Protein AF-A0A2M6X4F8-F1 (afdb_monomer)

Secondary structure (DSSP, 8-state):
--------------SSSTTHHHHHHHHHTTS--------------------TTS--------TT----HHHHHHHHHHHHHHHHHHHTTS-HHHHHHHHHHTTHHHHHHHHHHHHHHGGGT-HHHHHHHHHHHHHHHHHHHHHHHHHHHHHHGGGSS-TTTHHHHHHHHHHHHHHHHHHHHHHHHHTTSS-SSTTSPPHHHHHHHHHHHHHHHHTT-TTS-SSS-SHHHHHHHHHHHHHHHHHHHHHTTTT--SSTTTTHHHHHHHHHHHHHHHHTTBTTEEEETT----HHHHHHHHHHHHH-SS-GGG-TTS--PPP-SSS-EEEEHHHHHHHHHHHHHHHHHHHHHHHHHHHHHHHHHHHHHHT-----TTTT-HHHHS----HHHHHHHHHHHHHHHTHHHHHHHHH-

Sequence (412 aa):
MFEKSKNQFYCYKSAFFSTLSLALLLAFLTAPFVLADGDEARPSASQKVVNTSDHLQTVTVGPNDDFAPVELFTQHTGVLNEFFSELAAQDTSGVIDTILANDVRRTFFNLQYLSDLCTSLDKRLFRELKQEFKEVEDAIGRVALNNDLILNVDQFPLAEYRPAMKLYLVSQRDQKARELLEVLLRYDYVSENRSARSRVMRVQEKFSQMDTKLTRVSSWRGRESSARAFFKSKILEEIKDLDGDIKDRVFDSDAIEEGLHKLRRSLRGLLIRMVALNGMVQRNDNAQLSPKISRWFGKLQASSSASLFDSKYIRLDETKVKEPIVLPGPHMAILAEIVRLIGDQKDVAEVEIELFEAYSEVRRNQRVPGPTANDLDLGRQHQITDHRAIANEYMDQLNSTKVIEALGEAIR

pLDDT: mean 77.91, std 22.15, range [23.88, 97.81]

Radius of gyration: 24.73 Å; Cα contacts (8 Å, |Δi|>4): 386; chains: 1; bounding box: 69×55×65 Å

Solvent-accessible surface area (backbone atoms only — not comparable to full-atom values): 23789 Å² total; per-residue (Å²): 141,82,89,82,87,92,85,87,89,87,84,91,89,87,86,85,67,77,66,67,60,53,57,52,57,55,62,65,73,70,63,82,79,79,81,79,86,76,85,86,78,86,76,87,72,84,71,78,75,77,65,74,83,82,65,71,75,79,79,81,74,62,100,83,61,70,73,49,71,58,55,44,50,47,53,53,41,46,55,51,39,55,55,40,60,61,44,70,78,53,56,78,70,55,41,56,55,51,52,72,76,39,78,53,54,56,47,27,51,31,52,23,50,54,21,59,73,44,25,87,78,41,54,65,62,21,48,52,50,23,49,51,28,44,55,50,30,53,30,51,50,53,28,52,50,30,54,53,43,54,72,48,40,83,72,47,88,58,67,90,51,33,68,58,32,45,54,51,39,50,53,52,28,54,51,35,47,50,54,32,51,52,50,33,46,76,60,32,58,44,63,97,53,87,85,60,78,45,33,46,57,55,53,48,51,53,40,58,58,43,48,69,49,49,79,68,41,65,74,76,54,49,100,39,89,42,51,66,51,49,55,50,52,54,51,46,49,52,38,51,51,52,48,48,40,50,73,70,45,68,33,72,28,85,52,49,68,60,1,35,46,39,50,36,50,53,55,44,46,57,36,43,60,56,43,47,39,45,40,48,30,38,76,35,74,82,50,87,62,56,80,64,42,44,55,50,49,52,51,55,48,70,73,40,98,55,65,54,74,73,37,84,60,67,60,68,57,85,48,80,51,94,77,52,50,55,39,46,30,58,52,52,27,51,52,47,48,51,34,47,55,52,39,58,59,48,53,53,52,50,47,55,52,52,52,48,51,41,47,53,52,47,40,64,74,68,69,56,91,67,78,49,73,76,65,64,45,50,84,67,66,45,78,73,66,52,40,26,58,52,30,46,50,51,38,50,50,42,62,74,51,35,49,52,59,51,46,43,59,62,56,107

Mean predicted aligned error: 11.07 Å

Foldseek 3Di:
DDDDDDDDDDDDDDDDPPPPVVVVVVVVVPDDPDDDDDDDDDDPDPDPLPPLVVPQDDPDDDQPDQDDLLNLLCRLLVSLLVLLLVLQVDDLVVNLVSLLSDPNLLSLLLLLLSLVLCCVVPVVVSVVSNVLSVQLSVLNVQLNLLVVLLVCLCVDPDNVCSVVLNVLSVVSSVVSSVSNVVSCDVLQCHHPDSPDDGSSVVVSVVSVVVVVVVVVDCVVVDVQNGPQSSLLVVLLVLLVVLLVCLVVVQQLDQDLCRHLVVNLCSLLSSLSSQQSCALQEDEDQPDDADPLLVVVLVVLCVPDPDGLQPQPSNDHDDHPHPDHQYFHRSLSSVSSSSSVVSVVVVSVVVSVVVSVVSSVVSCVVVVDPDQDVVRVCVVVPPPSVSSSVVSNVVSCSCNVSVSSVVRSVSSD

Structure (mmCIF, N/CA/C/O backbone):
data_AF-A0A2M6X4F8-F1
#
_entry.id   AF-A0A2M6X4F8-F1
#
loop_
_atom_site.group_PDB
_atom_site.id
_atom_site.type_symbol
_atom_site.label_atom_id
_atom_site.label_alt_id
_atom_site.label_comp_id
_atom_site.label_asym_id
_atom_site.label_entity_id
_atom_site.label_seq_id
_atom_site.pdbx_PDB_ins_code
_atom_site.Cartn_x
_atom_site.Cartn_y
_atom_site.Cartn_z
_atom_site.occupancy
_atom_site.B_iso_or_equiv
_atom_site.auth_seq_id
_atom_site.auth_comp_id
_atom_site.auth_asym_id
_atom_site.auth_atom_id
_atom_site.pdbx_PDB_model_num
ATOM 1 N N . MET A 1 1 ? -35.966 -16.843 -33.218 1.00 37.69 1 MET A N 1
ATOM 2 C CA . MET A 1 1 ? -35.570 -15.965 -34.342 1.00 37.69 1 MET A CA 1
ATOM 3 C C . MET A 1 1 ? -35.992 -14.552 -33.977 1.00 37.69 1 MET A C 1
ATOM 5 O O . MET A 1 1 ? -37.104 -14.421 -33.488 1.00 37.69 1 MET A O 1
ATOM 9 N N . PHE A 1 2 ? -35.119 -13.568 -34.208 1.00 27.89 2 PHE A N 1
ATOM 10 C CA . PHE A 1 2 ? -35.209 -12.132 -33.876 1.00 27.89 2 PHE A CA 1
ATOM 11 C C . PHE A 1 2 ? -34.446 -11.655 -32.633 1.00 27.89 2 PHE A C 1
ATOM 13 O O . PHE A 1 2 ? -34.996 -11.383 -31.571 1.00 27.89 2 PHE A O 1
ATOM 20 N N . GLU A 1 3 ? -33.142 -11.475 -32.861 1.00 31.44 3 GLU A N 1
ATOM 21 C CA . GLU A 1 3 ? -32.392 -10.295 -32.431 1.00 31.44 3 GLU A CA 1
ATOM 22 C C . GLU A 1 3 ? -33.058 -9.001 -32.937 1.00 31.44 3 GLU A C 1
ATOM 24 O O . GLU A 1 3 ? -33.463 -8.939 -34.101 1.00 31.44 3 GLU A O 1
ATOM 29 N N . LYS A 1 4 ? -33.077 -7.945 -32.108 1.00 31.19 4 LYS A N 1
ATOM 30 C CA . LYS A 1 4 ? -32.474 -6.635 -32.438 1.00 31.19 4 LYS A CA 1
ATOM 31 C C . LYS A 1 4 ? -32.622 -5.590 -31.319 1.00 31.19 4 LYS A C 1
ATOM 33 O O . LYS A 1 4 ? -33.704 -5.330 -30.808 1.00 31.19 4 LYS A O 1
ATOM 38 N N . SER A 1 5 ? -31.477 -4.954 -31.063 1.00 29.38 5 SER A N 1
ATOM 39 C CA . SER A 1 5 ? -31.236 -3.551 -30.691 1.00 29.38 5 SER A CA 1
ATOM 40 C C . SER A 1 5 ? -31.822 -2.965 -29.398 1.00 29.38 5 SER A C 1
ATOM 42 O O . SER A 1 5 ? -32.964 -2.512 -29.359 1.00 29.38 5 SER A O 1
ATOM 44 N N . LYS A 1 6 ? -30.932 -2.741 -28.423 1.00 26.80 6 LYS A N 1
ATOM 45 C CA . LYS A 1 6 ? -30.932 -1.537 -27.579 1.00 26.80 6 LYS A CA 1
ATOM 46 C C . LYS A 1 6 ? -29.510 -0.975 -27.501 1.00 26.80 6 LYS A C 1
ATOM 48 O O . LYS A 1 6 ? -28.727 -1.364 -26.649 1.00 26.80 6 LYS A O 1
ATOM 53 N N . ASN A 1 7 ? -29.207 -0.068 -28.425 1.00 27.59 7 ASN A N 1
ATOM 54 C CA . ASN A 1 7 ? -28.093 0.872 -28.359 1.00 27.59 7 ASN A CA 1
ATOM 55 C C . ASN A 1 7 ? -28.707 2.257 -28.535 1.00 27.59 7 ASN A C 1
ATOM 57 O O . ASN A 1 7 ? -29.208 2.537 -29.618 1.00 27.59 7 ASN A O 1
ATOM 61 N N . GLN A 1 8 ? -28.711 3.070 -27.480 1.00 26.84 8 GLN A N 1
ATOM 62 C CA . GLN A 1 8 ? -28.771 4.536 -27.516 1.00 26.84 8 GLN A CA 1
ATOM 63 C C . GLN A 1 8 ? -28.919 5.034 -26.080 1.00 26.84 8 GLN A C 1
ATOM 65 O O . GLN A 1 8 ? -29.984 4.878 -25.503 1.00 26.84 8 GLN A O 1
ATOM 70 N N . PHE A 1 9 ? -27.844 5.576 -25.510 1.00 27.61 9 PHE A N 1
ATOM 71 C CA . PHE A 1 9 ? -27.838 6.748 -24.624 1.00 27.61 9 PHE A CA 1
ATOM 72 C C . PHE A 1 9 ? -26.399 6.957 -24.153 1.00 27.61 9 PHE A C 1
ATOM 74 O O . PHE A 1 9 ? -26.013 6.363 -23.165 1.00 27.61 9 PHE A O 1
ATOM 81 N N . TYR A 1 10 ? -25.614 7.753 -24.884 1.00 27.36 10 TYR A N 1
ATOM 82 C CA . TYR A 1 10 ? -24.529 8.602 -24.366 1.00 27.36 10 TYR A CA 1
ATOM 83 C C . TYR A 1 10 ? -24.079 9.521 -25.509 1.00 27.36 10 TYR A C 1
ATOM 85 O O . TYR A 1 10 ? -23.290 9.135 -26.362 1.00 27.36 10 TYR A O 1
ATOM 93 N N . CYS A 1 11 ? -24.611 10.742 -25.547 1.00 27.73 11 CYS A N 1
ATOM 94 C CA . CYS A 1 11 ? -24.046 11.847 -26.317 1.00 27.73 11 CYS A CA 1
ATOM 95 C C . CYS A 1 11 ? -24.296 13.146 -25.548 1.00 27.73 11 CYS A C 1
ATOM 97 O O . CYS A 1 11 ? -25.339 13.297 -24.918 1.00 27.73 11 CYS A O 1
ATOM 99 N N . TYR A 1 12 ? -23.339 14.066 -25.678 1.00 28.80 12 TYR A N 1
ATOM 100 C CA . TYR A 1 12 ? -23.241 15.414 -25.103 1.00 28.80 12 TYR A CA 1
ATOM 101 C C . TYR A 1 12 ? -22.528 15.538 -23.754 1.00 28.80 12 TYR A C 1
ATOM 103 O O . TYR A 1 12 ? -23.155 15.707 -22.713 1.00 28.80 12 TYR A O 1
ATOM 111 N N . LYS A 1 13 ? -21.185 15.564 -23.820 1.00 30.80 13 LYS A N 1
ATOM 112 C CA . LYS A 1 13 ? -20.318 16.580 -23.178 1.00 30.80 13 LYS A CA 1
ATOM 113 C C . LYS A 1 13 ? -18.843 16.378 -23.588 1.00 30.80 13 LYS A C 1
ATOM 115 O O . LYS A 1 13 ? -18.036 15.912 -22.799 1.00 30.80 13 LYS A O 1
ATOM 120 N N . SER A 1 14 ? -18.466 16.729 -24.822 1.00 34.84 14 SER A N 1
ATOM 121 C CA . SER A 1 14 ? -17.038 16.850 -25.194 1.00 34.84 14 SER A CA 1
ATOM 122 C C . SER A 1 14 ? -16.814 17.770 -26.403 1.00 34.84 14 SER A C 1
ATOM 124 O O . SER A 1 14 ? -16.436 17.325 -27.483 1.00 34.84 14 SER A O 1
ATOM 126 N N . ALA A 1 15 ? -17.062 19.071 -26.250 1.00 33.97 15 ALA A N 1
ATOM 127 C CA . ALA A 1 15 ? -16.756 20.028 -27.320 1.00 33.97 15 ALA A CA 1
ATOM 128 C C . ALA A 1 15 ? -16.136 21.350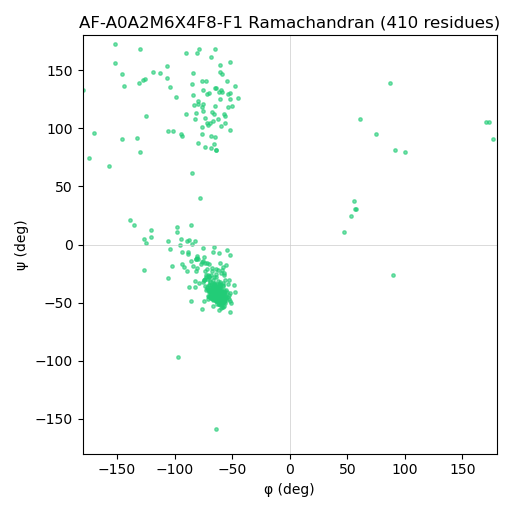 -26.834 1.00 33.97 15 ALA A C 1
ATOM 130 O O . ALA A 1 15 ? -16.195 22.335 -27.555 1.00 33.97 15 ALA A O 1
ATOM 131 N N . PHE A 1 16 ? -15.533 21.394 -25.636 1.00 34.78 16 PHE A N 1
ATOM 132 C CA . PHE A 1 16 ? -14.927 22.637 -25.122 1.00 34.78 16 PHE A CA 1
ATOM 133 C C . PHE A 1 16 ? -13.460 22.542 -24.665 1.00 34.78 16 PHE A C 1
ATOM 135 O O . PHE A 1 16 ? -12.920 23.535 -24.200 1.00 34.78 16 PHE A O 1
ATOM 142 N N . PHE A 1 17 ? -12.786 21.398 -24.840 1.00 41.16 17 PHE A N 1
ATOM 143 C CA . PHE A 1 17 ? -11.395 21.210 -24.380 1.00 41.16 17 PHE A CA 1
ATOM 144 C C . PHE A 1 17 ? -10.372 20.868 -25.481 1.00 41.16 17 PHE A C 1
ATOM 146 O O . PHE A 1 17 ? -9.214 20.608 -25.178 1.00 41.16 17 PHE A O 1
ATOM 153 N N . SER A 1 18 ? -10.739 20.882 -26.768 1.00 42.78 18 SER A N 1
ATOM 154 C CA . SER A 1 18 ? -9.878 20.303 -27.816 1.00 42.78 18 SER A CA 1
ATOM 155 C C . SER A 1 18 ? -8.838 21.240 -28.442 1.00 42.78 18 SER A C 1
ATOM 157 O O . SER A 1 18 ? -8.004 20.762 -29.203 1.00 42.78 18 SER A O 1
ATOM 159 N N . THR A 1 19 ? -8.839 22.545 -28.157 1.00 38.97 19 THR A N 1
ATOM 160 C CA . THR A 1 19 ? -7.905 23.488 -28.811 1.00 38.97 19 THR A CA 1
ATOM 161 C C . THR A 1 19 ? -6.763 23.962 -27.914 1.00 38.97 19 THR A C 1
ATOM 163 O O . THR A 1 19 ? -5.670 24.193 -28.422 1.00 38.97 19 THR A O 1
ATOM 166 N N . LEU A 1 20 ? -6.951 24.030 -26.590 1.00 38.75 20 LEU A N 1
ATOM 167 C CA . LEU A 1 20 ? -5.895 24.479 -25.670 1.00 38.75 20 LEU A CA 1
ATOM 168 C C . LEU A 1 20 ? -4.906 23.353 -25.308 1.00 38.75 20 LEU A C 1
ATOM 170 O O . LEU A 1 20 ? -3.702 23.588 -25.259 1.00 38.75 20 LEU A O 1
ATOM 174 N N . SER A 1 21 ? -5.383 22.109 -25.166 1.00 48.16 21 SER A N 1
ATOM 175 C CA . SER A 1 21 ? -4.518 20.948 -24.892 1.00 48.16 21 SER A CA 1
ATOM 176 C C . SER A 1 21 ? -3.631 20.553 -26.079 1.00 48.16 21 SER A C 1
ATOM 178 O O . SER A 1 21 ? -2.543 20.022 -25.873 1.00 48.16 21 SER A O 1
ATOM 180 N N . LEU A 1 22 ? -4.046 20.842 -27.319 1.00 38.38 22 LEU A N 1
ATOM 181 C CA . LEU A 1 22 ? -3.265 20.511 -28.518 1.00 38.38 22 LEU A CA 1
ATOM 182 C C . LEU A 1 22 ? -2.114 21.505 -28.761 1.00 38.38 22 LEU A C 1
ATOM 184 O O . LEU A 1 22 ? -1.047 21.112 -29.227 1.00 38.38 22 LEU A O 1
ATOM 188 N N . ALA A 1 23 ? -2.305 22.780 -28.397 1.00 39.34 23 ALA A N 1
ATOM 189 C CA . ALA A 1 23 ? -1.271 23.810 -28.505 1.00 39.34 23 ALA A CA 1
ATOM 190 C C . ALA A 1 23 ? -0.132 23.606 -27.488 1.00 39.34 23 ALA A C 1
ATOM 192 O O . ALA A 1 23 ? 1.030 23.832 -27.823 1.00 39.34 23 ALA A O 1
ATOM 193 N N . LEU A 1 24 ? -0.439 23.107 -26.282 1.00 45.25 24 LEU A N 1
ATOM 194 C CA . LEU A 1 24 ? 0.587 22.728 -25.303 1.00 45.25 24 LEU A CA 1
ATOM 195 C C . LEU A 1 24 ? 1.358 21.472 -25.731 1.00 45.25 24 LEU A C 1
ATOM 197 O O . LEU A 1 24 ? 2.579 21.450 -25.611 1.00 45.25 24 LEU A O 1
ATOM 201 N N . LEU A 1 25 ? 0.685 20.458 -26.288 1.00 37.94 25 LEU A N 1
ATOM 202 C CA . LEU A 1 25 ? 1.351 19.230 -26.744 1.00 37.94 25 LEU A CA 1
ATOM 203 C C . LEU A 1 25 ? 2.405 19.506 -27.837 1.00 37.94 25 LEU A C 1
ATOM 205 O O . LEU A 1 25 ? 3.443 18.852 -27.879 1.00 37.94 25 LEU A O 1
ATOM 209 N N . LEU A 1 26 ? 2.156 20.503 -28.693 1.00 36.38 26 LEU A N 1
ATOM 210 C CA . LEU A 1 26 ? 3.077 20.938 -29.748 1.00 36.38 26 LEU A CA 1
ATOM 211 C C . LEU A 1 26 ? 4.264 21.761 -29.223 1.00 36.38 26 LEU A C 1
ATOM 213 O O . LEU A 1 26 ? 5.355 21.635 -29.771 1.00 36.38 26 LEU A O 1
ATOM 217 N N . ALA A 1 27 ? 4.095 22.538 -28.148 1.00 40.84 27 ALA A N 1
ATOM 218 C CA . ALA A 1 27 ? 5.193 23.297 -27.537 1.00 40.84 27 ALA A CA 1
ATOM 219 C C . ALA A 1 27 ? 6.224 22.393 -26.827 1.00 40.84 27 ALA A C 1
ATOM 221 O O . ALA A 1 27 ? 7.406 22.728 -26.771 1.00 40.84 27 ALA A O 1
ATOM 222 N N . PHE A 1 28 ? 5.797 21.225 -26.331 1.00 42.31 28 PHE A N 1
ATOM 223 C CA . PHE A 1 28 ? 6.676 20.249 -25.675 1.00 42.31 28 PHE A CA 1
ATOM 224 C C . PHE A 1 28 ? 7.449 19.345 -26.649 1.00 42.31 28 PHE A C 1
ATOM 226 O O . PHE A 1 28 ? 8.507 18.836 -26.289 1.00 42.31 28 PHE A O 1
ATOM 233 N N . LEU A 1 29 ? 6.972 19.168 -27.887 1.00 36.69 29 LEU A N 1
ATOM 234 C CA . LEU A 1 29 ? 7.638 18.333 -28.900 1.00 36.69 29 LEU A CA 1
ATOM 235 C C . LEU A 1 29 ? 8.801 19.037 -29.621 1.00 36.69 29 LEU A C 1
ATOM 237 O O . LEU A 1 29 ? 9.571 18.377 -30.312 1.00 36.69 29 LEU A O 1
ATOM 241 N N . THR A 1 30 ? 8.942 20.359 -29.479 1.00 33.56 30 THR A N 1
ATOM 242 C CA . THR A 1 30 ? 9.953 21.151 -30.204 1.00 33.56 30 THR A CA 1
ATOM 243 C C . THR A 1 30 ? 11.141 21.599 -29.355 1.00 33.56 30 THR A C 1
ATOM 245 O O . THR A 1 30 ? 12.003 22.308 -29.868 1.00 33.56 30 THR A O 1
ATOM 248 N N . ALA A 1 31 ? 11.220 21.218 -28.076 1.00 32.41 31 ALA A N 1
ATOM 249 C CA . ALA A 1 31 ? 12.397 21.501 -27.258 1.00 32.41 31 ALA A CA 1
ATOM 250 C C . ALA A 1 31 ? 13.493 20.454 -27.550 1.00 32.41 31 ALA A C 1
ATOM 252 O O . ALA A 1 31 ? 13.292 19.277 -27.242 1.00 32.41 31 ALA A O 1
ATOM 253 N N . PRO A 1 32 ? 14.643 20.824 -28.147 1.00 27.02 32 PRO A N 1
ATOM 254 C CA . PRO A 1 32 ? 15.736 19.883 -28.334 1.00 27.02 32 PRO A CA 1
ATOM 255 C C . PRO A 1 32 ? 16.314 19.509 -26.966 1.00 27.02 32 PRO A C 1
ATOM 257 O O . PRO A 1 32 ? 16.891 20.344 -26.270 1.00 27.02 32 PRO A O 1
ATOM 260 N N . PHE A 1 33 ? 16.158 18.243 -26.582 1.00 34.03 33 PHE A N 1
ATOM 261 C CA . PHE A 1 33 ? 16.882 17.662 -25.458 1.00 34.03 33 PHE A CA 1
ATOM 262 C C . PHE A 1 33 ? 18.345 17.511 -25.890 1.00 34.03 33 PHE A C 1
ATOM 264 O O . PHE A 1 33 ? 18.684 16.651 -26.702 1.00 34.03 33 PHE A O 1
ATOM 271 N N . VAL A 1 34 ? 19.204 18.410 -25.411 1.00 27.92 34 VAL A N 1
ATOM 272 C CA . VAL A 1 34 ? 20.650 18.321 -25.619 1.00 27.92 34 VAL A CA 1
ATOM 273 C C . VAL A 1 34 ? 21.161 17.170 -24.757 1.00 27.92 34 VAL A C 1
ATOM 275 O O . VAL A 1 34 ? 21.245 17.289 -23.537 1.00 27.92 34 VAL A O 1
ATOM 278 N N . LEU A 1 35 ? 21.476 16.043 -25.395 1.00 27.91 35 LEU A N 1
ATOM 279 C CA . LEU A 1 35 ? 22.309 15.004 -24.798 1.00 27.91 35 LEU A CA 1
ATOM 280 C C . LEU A 1 35 ? 23.729 15.566 -24.700 1.00 27.91 35 LEU A C 1
ATOM 282 O O . LEU A 1 35 ? 24.411 15.727 -25.711 1.00 27.91 35 LEU A O 1
ATOM 286 N N . ALA A 1 36 ? 24.139 15.934 -23.489 1.00 26.11 36 ALA A N 1
ATOM 287 C CA . ALA A 1 36 ? 25.529 16.232 -23.195 1.00 26.11 36 ALA A CA 1
ATOM 288 C C . ALA A 1 36 ? 26.263 14.907 -22.947 1.00 26.11 36 ALA A C 1
ATOM 290 O O . ALA A 1 36 ? 26.045 14.260 -21.924 1.00 26.11 36 ALA A O 1
ATOM 291 N N . ASP A 1 37 ? 27.111 14.513 -23.897 1.00 26.30 37 ASP A N 1
ATOM 292 C CA . ASP A 1 37 ? 28.195 13.563 -23.654 1.00 26.30 37 ASP A CA 1
ATOM 293 C C . ASP A 1 37 ? 29.255 14.243 -22.777 1.00 26.30 37 ASP A C 1
ATOM 295 O O . ASP A 1 37 ? 29.694 15.358 -23.073 1.00 26.30 37 ASP A O 1
ATOM 299 N N . GLY A 1 38 ? 29.681 13.577 -21.705 1.00 25.22 38 GLY A N 1
ATOM 300 C CA . GLY A 1 38 ? 30.764 14.065 -20.858 1.00 25.22 38 GLY A CA 1
ATOM 301 C C . GLY A 1 38 ? 30.921 13.269 -19.571 1.00 25.22 38 GLY A C 1
ATOM 302 O O . GLY A 1 38 ? 30.130 13.412 -18.645 1.00 25.22 38 GLY A O 1
ATOM 303 N N . ASP A 1 39 ? 31.961 12.443 -19.550 1.00 25.59 39 ASP A N 1
ATOM 304 C CA . ASP A 1 39 ? 32.526 11.769 -18.386 1.00 25.59 39 ASP A CA 1
ATOM 305 C C . ASP A 1 39 ? 32.855 12.727 -17.218 1.00 25.59 39 ASP A C 1
ATOM 307 O O . ASP A 1 39 ? 33.156 13.903 -17.411 1.00 25.59 39 ASP A O 1
ATOM 311 N N . GLU A 1 40 ? 32.910 12.124 -16.026 1.00 26.38 40 GLU A N 1
ATOM 312 C CA . GLU A 1 40 ? 33.471 12.606 -14.752 1.00 26.38 40 GLU A CA 1
ATOM 313 C C . GLU A 1 40 ? 32.623 13.454 -13.774 1.00 26.38 40 GLU A C 1
ATOM 315 O O . GLU A 1 40 ? 31.919 14.403 -14.096 1.00 26.38 40 GLU A O 1
ATOM 320 N N . ALA A 1 41 ? 32.830 13.086 -12.500 1.00 23.88 41 ALA A N 1
ATOM 321 C CA . ALA A 1 41 ? 32.417 13.703 -11.237 1.00 23.88 41 ALA A CA 1
ATOM 322 C C . ALA A 1 41 ? 30.940 13.565 -10.812 1.00 23.88 41 ALA A C 1
ATOM 324 O O . ALA A 1 41 ? 30.088 14.407 -11.080 1.00 23.88 41 ALA A O 1
ATOM 325 N N . ARG A 1 42 ? 30.681 12.548 -9.969 1.00 27.02 42 ARG A N 1
ATOM 326 C CA . ARG A 1 42 ? 29.560 12.543 -9.010 1.00 27.02 42 ARG A CA 1
ATOM 327 C C . ARG A 1 42 ? 29.574 13.849 -8.197 1.00 27.02 42 ARG A C 1
ATOM 329 O O . ARG A 1 42 ? 30.511 14.034 -7.416 1.00 27.02 42 ARG A O 1
ATOM 336 N N . PRO A 1 43 ? 28.533 14.694 -8.250 1.00 25.58 43 PRO A N 1
ATOM 337 C CA . PRO A 1 43 ? 28.310 15.672 -7.206 1.00 25.58 43 PRO A CA 1
ATOM 338 C C . PRO A 1 43 ? 27.642 14.954 -6.032 1.00 25.58 43 PRO A C 1
ATOM 340 O O . PRO A 1 43 ? 26.554 14.391 -6.162 1.00 25.58 43 PRO A O 1
ATOM 343 N N . SER A 1 44 ? 28.281 14.982 -4.863 1.00 30.69 44 SER A N 1
ATOM 344 C CA . SER A 1 44 ? 27.613 14.702 -3.594 1.00 30.69 44 SER A CA 1
ATOM 345 C C . SER A 1 44 ? 26.628 15.838 -3.310 1.00 30.69 44 SER A C 1
ATOM 347 O O . SER A 1 44 ? 26.948 16.799 -2.610 1.00 30.69 44 SER A O 1
ATOM 349 N N . ALA A 1 45 ? 25.436 15.767 -3.894 1.00 31.06 45 ALA A N 1
ATOM 350 C CA . ALA A 1 45 ? 24.337 16.616 -3.481 1.00 31.06 45 ALA A CA 1
ATOM 351 C C . ALA A 1 45 ? 23.837 16.093 -2.130 1.00 31.06 45 ALA A C 1
ATOM 353 O O . ALA A 1 45 ? 23.242 15.021 -2.041 1.00 31.06 45 ALA A O 1
ATOM 354 N N . SER A 1 46 ? 24.103 16.846 -1.065 1.00 31.17 46 SER A N 1
ATOM 355 C CA . SER A 1 46 ? 23.432 16.693 0.221 1.00 31.17 46 SER A CA 1
ATOM 356 C C . SER A 1 46 ? 21.946 17.018 0.032 1.00 31.17 46 SER A C 1
ATOM 358 O O . SER A 1 46 ? 21.506 18.142 0.279 1.00 31.17 46 SER A O 1
ATOM 360 N N . GLN A 1 47 ? 21.172 16.056 -0.465 1.00 36.31 47 GLN A N 1
ATOM 361 C CA . GLN A 1 47 ? 19.722 16.096 -0.372 1.00 36.31 47 GLN A CA 1
ATOM 362 C C . GLN A 1 47 ? 19.367 15.986 1.107 1.00 36.31 47 GLN A C 1
ATOM 364 O O . GLN A 1 47 ? 19.612 14.973 1.762 1.00 36.31 47 GLN A O 1
ATOM 369 N N . LYS A 1 48 ? 18.826 17.077 1.645 1.00 36.00 48 LYS A N 1
ATOM 370 C CA . LYS A 1 48 ? 18.175 17.095 2.946 1.00 36.00 48 LYS A CA 1
ATOM 371 C C . LYS A 1 48 ? 16.940 16.202 2.815 1.00 36.00 48 LYS A C 1
ATOM 373 O O . LYS A 1 48 ? 15.904 16.659 2.346 1.00 36.00 48 LYS A O 1
ATOM 378 N N . VAL A 1 49 ? 17.081 14.918 3.142 1.00 39.34 49 VAL A N 1
ATOM 379 C CA . VAL A 1 49 ? 15.940 14.015 3.311 1.00 39.34 49 VAL A CA 1
ATOM 380 C C . VAL A 1 49 ? 15.071 14.655 4.385 1.00 39.34 49 VAL A C 1
ATOM 382 O O . VAL A 1 49 ? 15.510 14.810 5.526 1.00 39.34 49 VAL A O 1
ATOM 385 N N . VAL A 1 50 ? 13.884 15.120 4.002 1.00 41.97 50 VAL A N 1
ATOM 386 C CA . VAL A 1 50 ? 12.909 15.638 4.957 1.00 41.97 50 VAL A CA 1
ATOM 387 C C . VAL A 1 50 ? 12.484 14.441 5.793 1.00 41.97 50 VAL A C 1
ATOM 389 O O . VAL A 1 50 ? 11.815 13.533 5.306 1.00 41.97 50 VAL A O 1
ATOM 392 N N . ASN A 1 51 ? 12.947 14.388 7.041 1.00 41.28 51 ASN A N 1
ATOM 393 C CA . ASN A 1 51 ? 12.517 13.361 7.971 1.00 41.28 51 ASN A CA 1
ATOM 394 C C . ASN A 1 51 ? 11.088 13.707 8.406 1.00 41.28 51 ASN A C 1
ATOM 396 O O . ASN A 1 51 ? 10.871 14.355 9.426 1.00 41.28 51 ASN A O 1
ATOM 400 N N . THR A 1 52 ? 10.098 13.314 7.601 1.00 42.97 52 THR A N 1
ATOM 401 C CA . THR A 1 52 ? 8.675 13.608 7.840 1.00 42.97 52 THR A CA 1
ATOM 402 C C . THR A 1 52 ? 8.144 13.008 9.150 1.00 42.97 52 THR A C 1
ATOM 404 O O . THR A 1 52 ? 7.009 13.290 9.521 1.00 42.97 52 THR A O 1
ATOM 407 N N . SER A 1 53 ? 8.926 12.183 9.867 1.00 42.84 53 SER A N 1
ATOM 408 C CA . SER A 1 53 ? 8.573 11.716 11.217 1.00 42.84 53 SER A CA 1
ATOM 409 C C . SER A 1 53 ? 8.656 12.809 12.281 1.00 42.84 53 SER A C 1
ATOM 411 O O . SER A 1 53 ? 7.944 12.724 13.276 1.00 42.84 53 SER A O 1
ATOM 413 N N . ASP A 1 54 ? 9.485 13.838 12.086 1.00 40.53 54 ASP A N 1
ATOM 414 C CA . ASP A 1 54 ? 9.840 14.774 13.164 1.00 40.53 54 ASP A CA 1
ATOM 415 C C . ASP A 1 54 ? 8.970 16.047 13.171 1.00 40.53 54 ASP A C 1
ATOM 417 O O . ASP A 1 54 ? 9.131 16.913 14.033 1.00 40.53 54 ASP A O 1
ATOM 421 N N . HIS A 1 55 ? 8.027 16.169 12.228 1.00 39.94 55 HIS A N 1
ATOM 422 C CA . HIS A 1 55 ? 7.249 17.394 11.993 1.00 39.94 55 HIS A CA 1
ATOM 423 C C . HIS A 1 55 ? 5.731 17.250 12.140 1.00 39.94 55 HIS A C 1
ATOM 425 O O . HIS A 1 55 ? 4.986 18.184 11.850 1.00 39.94 55 HIS A O 1
ATOM 431 N N . LEU A 1 56 ? 5.242 16.139 12.700 1.00 43.03 56 LEU A N 1
ATOM 432 C CA . LEU A 1 56 ? 3.837 16.042 13.096 1.00 43.03 56 LEU A CA 1
ATOM 433 C C . LEU A 1 56 ? 3.503 17.130 14.129 1.00 43.03 56 LEU A C 1
ATOM 435 O O . LEU A 1 56 ? 3.826 17.011 15.313 1.00 43.03 56 LEU A O 1
ATOM 439 N N . GLN A 1 57 ? 2.840 18.199 13.670 1.00 39.91 57 GLN A N 1
ATOM 440 C CA . GLN A 1 57 ? 2.298 19.232 14.542 1.00 39.91 57 GLN A CA 1
ATOM 441 C C . GLN A 1 57 ? 1.452 18.568 15.623 1.00 39.91 57 GLN A C 1
ATOM 443 O O . GLN A 1 57 ? 0.541 17.778 15.364 1.00 39.91 57 GLN A O 1
ATOM 448 N N . THR A 1 58 ? 1.792 18.885 16.865 1.00 41.22 58 THR A N 1
ATOM 449 C CA . THR A 1 58 ? 1.151 18.344 18.046 1.00 41.22 58 THR A CA 1
ATOM 450 C C . THR A 1 58 ? -0.274 18.877 18.144 1.00 41.22 58 THR A C 1
ATOM 452 O O . THR A 1 58 ? -0.515 19.924 18.735 1.00 41.22 58 THR A O 1
ATOM 455 N N . VAL A 1 59 ? -1.242 18.134 17.604 1.00 46.28 59 VAL A N 1
ATOM 456 C CA . VAL A 1 59 ? -2.654 18.343 17.943 1.00 46.28 59 VAL A CA 1
ATOM 457 C C . VAL A 1 59 ? -2.789 18.065 19.442 1.00 46.28 59 VAL A C 1
ATOM 459 O O . VAL A 1 59 ? -2.610 16.936 19.905 1.00 46.28 59 VAL A O 1
ATOM 462 N N . THR A 1 60 ? -2.987 19.118 20.234 1.00 43.97 60 THR A N 1
ATOM 463 C CA . THR A 1 60 ? -3.294 19.010 21.663 1.00 43.97 60 THR A CA 1
ATOM 464 C C . THR A 1 60 ? -4.746 18.594 21.804 1.00 43.97 60 THR A C 1
ATOM 466 O O . THR A 1 60 ? -5.639 19.436 21.760 1.00 43.97 60 THR A O 1
ATOM 469 N N . VAL A 1 61 ? -4.968 17.292 21.954 1.00 48.38 61 VAL A N 1
ATOM 470 C CA . VAL A 1 61 ? -6.273 16.744 22.331 1.00 48.38 61 VAL A CA 1
ATOM 471 C C . VAL A 1 61 ? -6.491 17.009 23.818 1.00 48.38 61 VAL A C 1
ATOM 473 O O . VAL A 1 61 ? -5.579 16.824 24.631 1.00 48.38 61 VAL A O 1
ATOM 476 N N . GLY A 1 62 ? -7.677 17.502 24.175 1.00 46.97 62 GLY A N 1
ATOM 477 C CA . GLY A 1 62 ? -8.048 17.745 25.563 1.00 46.97 62 GLY A CA 1
ATOM 478 C C . GLY A 1 62 ? -8.017 16.448 26.388 1.00 46.97 62 GLY A C 1
ATOM 479 O O . GLY A 1 62 ? -8.315 15.375 25.868 1.00 46.97 62 GLY A O 1
ATOM 480 N N . PRO A 1 63 ? -7.703 16.504 27.696 1.00 43.47 63 PRO A N 1
ATOM 481 C CA . PRO A 1 63 ? -7.536 15.317 28.546 1.00 43.47 63 PRO A CA 1
ATOM 482 C C . PRO A 1 63 ? -8.814 14.477 28.770 1.00 43.47 63 PRO A C 1
ATOM 484 O O . PRO A 1 63 ? -8.745 13.452 29.450 1.00 43.47 63 PRO A O 1
ATOM 487 N N . ASN A 1 64 ? -9.964 14.897 28.228 1.00 47.84 64 ASN A N 1
ATOM 488 C CA . ASN A 1 64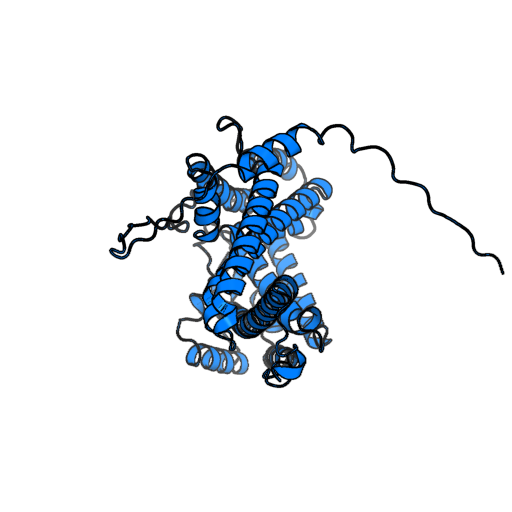 ? -11.275 14.272 28.425 1.00 47.84 64 ASN A CA 1
ATOM 489 C C . ASN A 1 64 ? -12.000 13.885 27.124 1.00 47.84 64 ASN A C 1
ATOM 491 O O . ASN A 1 64 ? -13.122 13.387 27.212 1.00 47.84 64 ASN A O 1
ATOM 495 N N . ASP A 1 65 ? -11.406 14.100 25.948 1.00 53.16 65 ASP A N 1
ATOM 496 C CA . ASP A 1 65 ? -12.131 13.945 24.686 1.00 53.16 65 ASP A CA 1
ATOM 497 C C . ASP A 1 65 ? -11.861 12.584 24.030 1.00 53.16 65 ASP A C 1
ATOM 499 O O . ASP A 1 65 ? -10.719 12.161 23.832 1.00 53.16 65 ASP A O 1
ATOM 503 N N . ASP A 1 66 ? -12.951 11.883 23.710 1.00 59.31 66 ASP A N 1
ATOM 504 C CA . ASP A 1 66 ? -12.945 10.760 22.777 1.00 59.31 66 ASP A CA 1
ATOM 505 C C . ASP A 1 66 ? -12.371 11.261 21.446 1.00 59.31 66 ASP A C 1
ATOM 507 O O . ASP A 1 66 ? -13.014 12.057 20.763 1.00 59.31 66 ASP A O 1
ATOM 511 N N . PHE A 1 67 ? -11.172 10.797 21.089 1.00 62.69 67 PHE A N 1
ATOM 512 C CA . PHE A 1 67 ? -10.480 11.217 19.870 1.00 62.69 67 PHE A CA 1
ATOM 513 C C . PHE A 1 67 ? -11.388 11.018 18.648 1.00 62.69 67 PHE A C 1
ATOM 515 O O . PHE A 1 67 ? -11.841 9.900 18.361 1.00 62.69 67 PHE A O 1
ATOM 522 N N . ALA A 1 68 ? -11.703 12.108 17.955 1.00 70.81 68 ALA A N 1
ATOM 523 C CA . ALA A 1 68 ? -12.669 12.102 16.868 1.00 70.81 68 ALA A CA 1
ATOM 524 C C . ALA A 1 68 ? -11.989 11.662 15.557 1.00 70.81 68 ALA A C 1
ATOM 526 O O . ALA A 1 68 ? -10.839 12.013 15.303 1.00 70.81 68 ALA A O 1
ATOM 527 N N . PRO A 1 69 ? -12.685 10.972 14.633 1.00 72.81 69 PRO A N 1
ATOM 528 C CA . PRO A 1 69 ? -12.144 10.679 13.298 1.00 72.81 69 PRO A CA 1
ATOM 529 C C . PRO A 1 69 ? -11.642 11.917 12.558 1.00 72.81 69 PRO A C 1
ATOM 531 O O . PRO A 1 69 ? -10.721 11.831 11.751 1.00 72.81 69 PRO A O 1
ATOM 534 N N . VAL A 1 70 ? -12.258 13.069 12.831 1.00 74.62 70 VAL A N 1
ATOM 535 C CA . VAL A 1 70 ? -11.843 14.376 12.318 1.00 74.62 70 VAL A CA 1
ATOM 536 C C . VAL A 1 70 ? -10.391 14.669 12.696 1.00 74.62 70 VAL A C 1
ATOM 538 O O . VAL A 1 70 ? -9.643 15.165 11.858 1.00 74.62 70 VAL A O 1
ATOM 541 N N . GLU A 1 71 ? -9.966 14.338 13.913 1.00 79.06 71 GLU A N 1
ATOM 542 C CA . GLU A 1 71 ? -8.596 14.553 14.381 1.00 79.06 71 GLU A CA 1
ATOM 543 C C . GLU A 1 71 ? -7.616 13.629 13.651 1.00 79.06 71 GLU A C 1
ATOM 545 O O . GLU A 1 71 ? -6.574 14.100 13.200 1.00 79.06 71 GLU A O 1
ATOM 550 N N . LEU A 1 72 ? -7.983 12.360 13.411 1.00 83.31 72 LEU A N 1
ATOM 551 C CA . LEU A 1 72 ? -7.176 11.435 12.596 1.00 83.31 72 LEU A CA 1
ATOM 552 C C . LEU A 1 72 ? -7.009 11.964 11.165 1.00 83.31 72 LEU A C 1
ATOM 554 O O . LEU A 1 72 ? -5.904 12.007 10.626 1.00 83.31 72 LEU A O 1
ATOM 558 N N . PHE A 1 73 ? -8.102 12.418 10.547 1.00 85.50 73 PHE A N 1
ATOM 559 C CA . PHE A 1 73 ? -8.047 13.060 9.236 1.00 85.50 73 PHE A CA 1
ATOM 560 C C . PHE A 1 73 ? -7.173 14.309 9.254 1.00 85.50 73 PHE A C 1
ATOM 562 O O . PHE A 1 73 ? -6.361 14.497 8.350 1.00 85.50 73 PHE A O 1
ATOM 569 N N . THR A 1 74 ? -7.316 15.152 10.274 1.00 83.31 74 THR A N 1
ATOM 570 C CA . THR A 1 74 ? -6.538 16.385 10.436 1.00 83.31 74 THR A CA 1
ATOM 571 C C . THR A 1 74 ? -5.051 16.079 10.567 1.00 83.31 74 THR A C 1
ATOM 573 O O . THR A 1 74 ? -4.247 16.756 9.936 1.00 83.31 74 THR A O 1
ATOM 576 N N . GLN A 1 75 ? -4.680 15.020 11.287 1.00 85.75 75 GLN A N 1
ATOM 577 C CA . GLN A 1 75 ? -3.297 14.571 11.417 1.00 85.75 75 GLN A CA 1
ATOM 578 C C . GLN A 1 75 ? -2.703 14.167 10.060 1.00 85.75 75 GLN A C 1
ATOM 580 O O . GLN A 1 75 ? -1.701 14.739 9.633 1.00 85.75 75 GLN A O 1
ATOM 585 N N . HIS A 1 76 ? -3.331 13.227 9.343 1.00 88.50 76 HIS A N 1
ATOM 586 C CA . HIS A 1 76 ? -2.799 12.750 8.054 1.00 88.50 76 HIS A CA 1
ATOM 587 C C . HIS A 1 76 ? -2.854 13.826 6.964 1.00 88.50 76 HIS A C 1
ATOM 589 O O . HIS A 1 76 ? -1.936 13.943 6.155 1.00 88.50 76 HIS A O 1
ATOM 595 N N . THR A 1 77 ? -3.899 14.657 6.947 1.00 88.25 77 THR A N 1
ATOM 596 C CA . THR A 1 77 ? -3.946 15.818 6.044 1.00 88.25 77 THR A CA 1
ATOM 597 C C . THR A 1 77 ? -2.933 16.886 6.442 1.00 88.25 77 THR A C 1
ATOM 599 O O . THR A 1 77 ? -2.387 17.528 5.561 1.00 88.25 77 THR A O 1
ATOM 602 N N . GLY A 1 78 ? -2.604 17.054 7.724 1.00 86.50 78 GLY A N 1
ATOM 603 C CA . GLY A 1 78 ? -1.548 17.960 8.179 1.00 86.50 78 GLY A CA 1
ATOM 604 C C . GLY A 1 78 ? -0.201 17.635 7.537 1.00 86.50 78 GLY A C 1
ATOM 605 O O . GLY A 1 78 ? 0.415 18.522 6.950 1.00 86.50 78 GLY A O 1
ATOM 606 N N . VAL A 1 79 ? 0.174 16.349 7.532 1.00 87.31 79 VAL A N 1
ATOM 607 C CA . VAL A 1 79 ? 1.384 15.847 6.853 1.00 87.31 79 VAL A CA 1
ATOM 608 C C . VAL A 1 79 ? 1.366 16.187 5.362 1.00 87.31 79 VAL A C 1
ATOM 610 O O . VAL A 1 79 ? 2.347 16.698 4.830 1.00 87.31 79 VAL A O 1
ATOM 613 N N . LEU A 1 80 ? 0.239 15.951 4.677 1.00 89.94 80 LEU A N 1
ATOM 614 C CA . LEU A 1 80 ? 0.116 16.325 3.264 1.00 89.94 80 LEU A CA 1
ATOM 615 C C . LEU A 1 80 ? 0.199 17.840 3.060 1.00 89.94 80 LEU A C 1
ATOM 617 O O . LEU A 1 80 ? 0.751 18.284 2.061 1.00 89.94 80 LEU A O 1
ATOM 621 N N . ASN A 1 81 ? -0.361 18.644 3.965 1.00 86.69 81 ASN A N 1
ATOM 622 C CA . ASN A 1 81 ? -0.374 20.093 3.809 1.00 86.69 81 ASN A CA 1
ATOM 623 C C . ASN A 1 81 ? 1.036 20.668 3.901 1.00 86.69 81 ASN A C 1
ATOM 625 O O . ASN A 1 81 ? 1.395 21.499 3.074 1.00 86.69 81 ASN A O 1
ATOM 629 N N . GLU A 1 82 ? 1.814 20.227 4.887 1.00 84.88 82 GLU A N 1
ATOM 630 C CA . GLU A 1 82 ? 3.219 20.605 5.028 1.00 84.88 82 GLU A CA 1
ATOM 631 C C . GLU A 1 82 ? 4.003 20.201 3.776 1.00 84.88 82 GLU A C 1
ATOM 633 O O . GLU A 1 82 ? 4.557 21.058 3.088 1.00 84.88 82 GLU A O 1
ATOM 638 N N . PHE A 1 83 ? 3.902 18.927 3.396 1.00 88.81 83 PHE A N 1
ATOM 639 C CA . PHE A 1 83 ? 4.579 18.379 2.227 1.00 88.81 83 PHE A CA 1
ATOM 640 C C . PHE A 1 83 ? 4.249 19.136 0.924 1.00 88.81 83 PHE A C 1
ATOM 642 O O . PHE A 1 83 ? 5.143 19.571 0.197 1.00 88.81 83 PHE A O 1
ATOM 649 N N . PHE A 1 84 ? 2.965 19.357 0.621 1.00 86.94 84 PHE A N 1
ATOM 650 C CA . PHE A 1 84 ? 2.565 20.063 -0.601 1.00 86.94 84 PHE A CA 1
ATOM 651 C C . PHE A 1 84 ? 2.837 21.576 -0.547 1.00 86.94 84 PHE A C 1
ATOM 653 O O . PHE A 1 84 ? 2.991 22.200 -1.598 1.00 86.94 84 PHE A O 1
ATOM 660 N N . SER A 1 85 ? 2.942 22.171 0.646 1.00 81.69 85 SER A N 1
ATOM 661 C CA . SER A 1 85 ? 3.363 23.571 0.792 1.00 81.69 85 SER A CA 1
ATOM 662 C C . SER A 1 85 ? 4.837 23.750 0.425 1.00 81.69 85 SER A C 1
ATOM 664 O O . SER A 1 85 ? 5.184 24.731 -0.230 1.00 81.69 85 SER A O 1
ATOM 666 N N . GLU A 1 86 ? 5.693 22.789 0.778 1.00 82.12 86 GLU A N 1
ATOM 667 C CA . GLU A 1 86 ? 7.104 22.781 0.371 1.00 82.12 86 GLU A CA 1
ATOM 668 C C . GLU A 1 86 ? 7.264 22.526 -1.135 1.00 82.12 86 GLU A C 1
ATOM 670 O O . GLU A 1 86 ? 8.074 23.175 -1.804 1.00 82.12 86 GLU A O 1
ATOM 675 N N . LEU A 1 87 ? 6.442 21.633 -1.696 1.00 83.69 87 LEU A N 1
ATOM 676 C CA . LEU A 1 87 ? 6.436 21.333 -3.130 1.00 83.69 87 LEU A CA 1
ATOM 677 C C . LEU A 1 87 ? 6.063 22.526 -4.012 1.00 83.69 87 LEU A C 1
ATOM 679 O O . LEU A 1 87 ? 6.562 22.628 -5.131 1.00 83.69 87 LEU A O 1
ATOM 683 N N . ALA A 1 88 ? 5.215 23.441 -3.533 1.00 73.88 88 ALA A N 1
ATOM 684 C CA . ALA A 1 88 ? 4.762 24.600 -4.308 1.00 73.88 88 ALA A CA 1
ATOM 685 C C . ALA A 1 88 ? 5.907 25.536 -4.755 1.00 73.88 88 ALA A C 1
ATOM 687 O O . ALA A 1 88 ? 5.721 26.372 -5.646 1.00 73.88 88 ALA A O 1
ATOM 688 N N . ALA A 1 89 ? 7.093 25.408 -4.153 1.00 72.25 89 ALA A N 1
ATOM 689 C CA . ALA A 1 89 ? 8.282 26.163 -4.524 1.00 72.25 89 ALA A CA 1
ATOM 690 C C . ALA A 1 89 ? 9.066 25.557 -5.706 1.00 72.25 89 ALA A C 1
ATOM 692 O O . ALA A 1 89 ? 9.853 26.278 -6.324 1.00 72.25 89 ALA A O 1
ATOM 693 N N . GLN A 1 90 ? 8.854 24.278 -6.031 1.00 78.00 90 GLN A N 1
ATOM 694 C CA . GLN A 1 90 ? 9.668 23.521 -6.986 1.00 78.00 90 GLN A CA 1
ATOM 695 C C . GLN A 1 90 ? 9.154 23.619 -8.434 1.00 78.00 90 GLN A C 1
ATOM 697 O O . GLN A 1 90 ? 8.032 24.066 -8.690 1.00 78.00 90 GLN A O 1
ATOM 702 N N . ASP A 1 91 ? 9.994 23.222 -9.394 1.00 76.12 91 ASP A N 1
ATOM 703 C CA . ASP A 1 91 ? 9.565 22.969 -10.771 1.00 76.12 91 ASP A CA 1
ATOM 704 C C . ASP A 1 91 ? 8.881 21.595 -10.901 1.00 76.12 91 ASP A C 1
ATOM 706 O O . ASP A 1 91 ? 8.899 20.769 -9.988 1.00 76.12 91 ASP A O 1
ATOM 710 N N . THR A 1 92 ? 8.241 21.342 -12.042 1.00 70.62 92 THR A N 1
ATOM 711 C CA . THR A 1 92 ? 7.447 20.125 -12.259 1.00 70.62 92 THR A CA 1
ATOM 712 C C . THR A 1 92 ? 8.258 18.831 -12.140 1.00 70.62 92 THR A C 1
ATOM 714 O O . THR A 1 92 ? 7.721 17.836 -11.656 1.00 70.62 92 THR A O 1
ATOM 717 N N . SER A 1 93 ? 9.527 18.827 -12.563 1.00 72.81 93 SER A N 1
ATOM 718 C CA . SER A 1 93 ? 10.381 17.636 -12.461 1.00 72.81 93 SER A CA 1
ATOM 719 C C . SER A 1 93 ? 10.734 17.355 -11.001 1.00 72.81 93 SER A C 1
ATOM 721 O O . SER A 1 93 ? 10.575 16.227 -10.538 1.00 72.81 93 SER A O 1
ATOM 723 N N . GLY A 1 94 ? 11.112 18.396 -10.252 1.00 84.75 94 GLY A N 1
ATOM 724 C CA . GLY A 1 94 ? 11.403 18.301 -8.824 1.00 84.75 94 GLY A CA 1
ATOM 725 C C . GLY A 1 94 ? 10.209 17.824 -7.998 1.00 84.75 94 GLY A C 1
ATOM 726 O O . GLY A 1 94 ? 10.394 17.082 -7.032 1.00 84.75 94 GLY A O 1
ATOM 727 N N . VAL A 1 95 ? 8.977 18.157 -8.409 1.00 86.19 95 VAL A N 1
ATOM 728 C CA . VAL A 1 95 ? 7.759 17.692 -7.725 1.00 86.19 95 VAL A CA 1
ATOM 729 C C . VAL A 1 95 ? 7.653 16.169 -7.725 1.00 86.19 95 VAL A C 1
ATOM 731 O O . VAL A 1 95 ? 7.393 15.582 -6.675 1.00 86.19 95 VAL A O 1
ATOM 734 N N . ILE A 1 96 ? 7.853 15.520 -8.875 1.00 89.31 96 ILE A N 1
ATOM 735 C CA . ILE A 1 96 ? 7.707 14.063 -8.986 1.00 89.31 96 ILE A CA 1
ATOM 736 C C . ILE A 1 96 ? 8.795 13.356 -8.179 1.00 89.31 96 ILE A C 1
ATOM 738 O O . ILE A 1 96 ? 8.477 12.488 -7.367 1.00 89.31 96 ILE A O 1
ATOM 742 N N . ASP A 1 97 ? 10.051 13.775 -8.331 1.00 89.31 97 ASP A N 1
ATOM 743 C CA . ASP A 1 97 ? 11.172 13.190 -7.591 1.00 89.31 97 ASP A CA 1
ATOM 744 C C . ASP A 1 97 ? 10.995 13.359 -6.077 1.00 89.31 97 ASP A C 1
ATOM 746 O O . ASP A 1 97 ? 11.198 12.416 -5.312 1.00 89.31 97 ASP A O 1
ATOM 750 N N . THR A 1 98 ? 10.522 14.528 -5.635 1.00 90.69 98 THR A N 1
ATOM 751 C CA . THR A 1 98 ? 10.227 14.780 -4.222 1.00 90.69 98 THR A CA 1
ATOM 752 C C . THR A 1 98 ? 9.080 13.900 -3.718 1.00 90.69 98 THR A C 1
ATOM 754 O O . THR A 1 98 ? 9.178 13.361 -2.619 1.00 90.69 98 THR A O 1
ATOM 757 N N . ILE A 1 99 ? 8.011 13.690 -4.494 1.00 91.12 99 ILE A N 1
ATOM 758 C CA . ILE A 1 99 ? 6.925 12.768 -4.109 1.00 91.12 99 ILE A CA 1
ATOM 759 C C . ILE A 1 99 ? 7.439 11.342 -3.935 1.00 91.12 99 ILE A C 1
ATOM 761 O O . ILE A 1 99 ? 7.050 10.681 -2.979 1.00 91.12 99 ILE A O 1
ATOM 765 N N . LEU A 1 100 ? 8.307 10.870 -4.828 1.00 90.19 100 LEU A N 1
ATOM 766 C CA . LEU A 1 100 ? 8.833 9.504 -4.780 1.00 90.19 100 LEU A CA 1
ATOM 767 C C . LEU A 1 100 ? 9.869 9.308 -3.669 1.00 90.19 100 LEU A C 1
ATOM 769 O O . LEU A 1 100 ? 9.967 8.217 -3.111 1.00 90.19 100 LEU A O 1
ATOM 773 N N . ALA A 1 101 ? 10.612 10.360 -3.324 1.00 90.06 101 ALA A N 1
ATOM 774 C CA . ALA A 1 101 ? 11.564 10.347 -2.219 1.00 90.06 101 ALA A CA 1
ATOM 775 C C . ALA A 1 101 ? 10.892 10.364 -0.833 1.00 90.06 101 ALA A C 1
ATOM 777 O O . ALA A 1 101 ? 11.546 10.065 0.166 1.00 90.06 101 ALA A O 1
ATOM 778 N N . ASN A 1 102 ? 9.604 10.710 -0.756 1.00 89.38 102 ASN A N 1
ATOM 779 C CA . ASN A 1 102 ? 8.852 10.810 0.492 1.00 89.38 102 ASN A CA 1
ATOM 780 C C . ASN A 1 102 ? 7.765 9.719 0.572 1.00 89.38 102 ASN A C 1
ATOM 782 O O . ASN A 1 102 ? 7.160 9.341 -0.427 1.00 89.38 102 ASN A O 1
ATOM 786 N N . ASP A 1 103 ? 7.441 9.225 1.773 1.00 85.06 103 ASP A N 1
ATOM 787 C CA . ASP A 1 103 ? 6.427 8.164 1.970 1.00 85.06 103 ASP A CA 1
ATOM 788 C C . ASP A 1 103 ? 4.973 8.692 1.896 1.00 85.06 103 ASP A C 1
ATOM 790 O O . ASP A 1 103 ? 4.085 8.316 2.665 1.00 85.06 103 ASP A O 1
ATOM 794 N N . VAL A 1 104 ? 4.710 9.604 0.955 1.00 90.62 104 VAL A N 1
ATOM 795 C CA . VAL A 1 104 ? 3.417 10.285 0.765 1.00 90.62 104 VAL A CA 1
ATOM 796 C C . VAL A 1 104 ? 2.336 9.292 0.344 1.00 90.62 104 VAL A C 1
ATOM 798 O O . VAL A 1 104 ? 1.174 9.410 0.740 1.00 90.62 104 VAL A O 1
ATOM 801 N N . ARG A 1 105 ? 2.726 8.265 -0.421 1.00 91.94 105 ARG A N 1
ATOM 802 C CA . ARG A 1 105 ? 1.843 7.179 -0.862 1.00 91.94 105 ARG A CA 1
ATOM 803 C C . ARG A 1 105 ? 1.147 6.500 0.321 1.00 91.94 105 ARG A C 1
ATOM 805 O O . ARG A 1 105 ? -0.050 6.222 0.250 1.00 91.94 105 ARG A O 1
ATOM 812 N N . ARG A 1 106 ? 1.865 6.267 1.428 1.00 89.50 106 ARG A N 1
ATOM 813 C CA . ARG A 1 106 ? 1.290 5.679 2.647 1.00 89.50 106 ARG A CA 1
ATOM 814 C C . ARG A 1 106 ? 0.244 6.594 3.280 1.00 89.50 106 ARG A C 1
ATOM 816 O O . ARG A 1 106 ? -0.799 6.111 3.713 1.00 89.50 106 ARG A O 1
ATOM 823 N N . THR A 1 107 ? 0.479 7.904 3.293 1.00 91.25 107 THR A N 1
ATOM 824 C CA . THR A 1 107 ? -0.486 8.883 3.817 1.00 91.25 107 THR A CA 1
ATOM 825 C C . THR A 1 107 ? -1.791 8.873 3.017 1.00 91.25 107 THR A C 1
ATOM 827 O O . THR A 1 107 ? -2.870 8.877 3.609 1.00 91.25 107 THR A O 1
ATOM 830 N N . PHE A 1 108 ? -1.725 8.761 1.685 1.00 93.44 108 PHE A N 1
ATOM 831 C CA . PHE A 1 108 ? -2.921 8.590 0.850 1.00 93.44 108 PHE A CA 1
ATOM 832 C C . PHE A 1 108 ? -3.668 7.279 1.135 1.00 93.44 108 PHE A C 1
ATOM 834 O O . PHE A 1 108 ? -4.894 7.297 1.248 1.00 93.44 108 PHE A O 1
ATOM 841 N N . PHE A 1 109 ? -2.957 6.166 1.346 1.00 91.19 109 PHE A N 1
ATOM 842 C CA . PHE A 1 109 ? -3.572 4.908 1.794 1.00 91.19 109 PHE A CA 1
ATOM 843 C C . PHE A 1 109 ? -4.312 5.058 3.132 1.00 91.19 109 PHE A C 1
ATOM 845 O O . PHE A 1 109 ? -5.448 4.596 3.268 1.00 91.19 109 PHE A O 1
ATOM 852 N N . ASN A 1 110 ? -3.704 5.727 4.116 1.00 90.94 110 ASN A N 1
ATOM 853 C CA . ASN A 1 110 ? -4.337 5.965 5.416 1.00 90.94 110 ASN A CA 1
ATOM 854 C C . ASN A 1 110 ? -5.625 6.787 5.262 1.00 90.94 110 ASN A C 1
ATOM 856 O O . ASN A 1 110 ? -6.667 6.428 5.810 1.00 90.94 110 ASN A O 1
ATOM 860 N N . LEU A 1 111 ? -5.583 7.858 4.464 1.00 92.56 111 LEU A N 1
ATOM 861 C CA . LEU A 1 111 ? -6.739 8.715 4.191 1.00 92.56 111 LEU A CA 1
ATOM 862 C C . LEU A 1 111 ? -7.852 7.988 3.422 1.00 92.56 111 LEU A C 1
ATOM 864 O O . LEU A 1 111 ? -9.039 8.207 3.691 1.00 92.56 111 LEU A O 1
ATOM 868 N N . GLN A 1 112 ? -7.494 7.090 2.501 1.00 93.56 112 GLN A N 1
ATOM 869 C CA . GLN A 1 112 ? -8.443 6.216 1.812 1.00 93.56 112 GLN A CA 1
ATOM 870 C C . GLN A 1 112 ? -9.209 5.342 2.814 1.00 93.56 112 GLN A C 1
ATOM 872 O O . GLN A 1 112 ? -10.438 5.254 2.743 1.00 93.56 112 GLN A O 1
ATOM 877 N N . TYR A 1 113 ? -8.503 4.722 3.761 1.00 90.00 113 TYR A N 1
ATOM 878 C CA . TYR A 1 113 ? -9.126 3.892 4.788 1.00 90.00 113 TYR A CA 1
ATOM 879 C C . TYR A 1 113 ? -10.001 4.702 5.749 1.00 90.00 113 TYR A C 1
ATOM 881 O O . TYR A 1 113 ? -11.147 4.327 5.997 1.00 90.00 113 TYR A O 1
ATOM 889 N N . LEU A 1 114 ? -9.507 5.835 6.255 1.00 89.38 114 LEU A N 1
ATOM 890 C CA . LEU A 1 114 ? -10.303 6.698 7.130 1.00 89.38 114 LEU A CA 1
ATOM 891 C C . LEU A 1 114 ? -11.590 7.165 6.435 1.00 89.38 114 LEU A C 1
ATOM 893 O O . LEU A 1 114 ? -12.638 7.281 7.075 1.00 89.38 114 LEU A O 1
ATOM 897 N N . SER A 1 115 ? -11.542 7.363 5.114 1.00 90.75 115 SER A N 1
ATOM 898 C CA . SER A 1 115 ? -12.727 7.696 4.318 1.00 90.75 115 SER A CA 1
ATOM 899 C C . SER A 1 115 ? -13.712 6.536 4.252 1.00 90.75 115 SER A C 1
ATOM 901 O O . SER A 1 115 ? -14.914 6.728 4.421 1.00 90.75 115 SER A O 1
ATOM 903 N N . ASP A 1 116 ? -13.220 5.313 4.079 1.00 89.31 116 ASP A N 1
ATOM 904 C CA . ASP A 1 116 ? -14.056 4.116 4.130 1.00 89.31 116 ASP A CA 1
ATOM 905 C C . ASP A 1 116 ? -14.769 3.981 5.487 1.00 89.31 116 ASP A C 1
ATOM 907 O O . ASP A 1 116 ? -15.997 3.883 5.529 1.00 89.31 116 ASP A O 1
ATOM 911 N N . LEU A 1 117 ? -14.028 4.114 6.594 1.00 83.50 117 LEU A N 1
ATOM 912 C CA . LEU A 1 117 ? -14.581 4.073 7.953 1.00 83.50 117 LEU A CA 1
ATOM 913 C C . LEU A 1 117 ? -15.668 5.121 8.192 1.00 83.50 117 LEU A C 1
ATOM 915 O O . LEU A 1 117 ? -16.682 4.840 8.831 1.00 83.50 117 LEU A O 1
ATOM 919 N N . CYS A 1 118 ? -15.461 6.332 7.678 1.00 80.81 118 CYS A N 1
ATOM 920 C CA . CYS A 1 118 ? -16.369 7.451 7.893 1.00 80.81 118 CYS A CA 1
ATOM 921 C C . CYS A 1 118 ? -17.513 7.513 6.869 1.00 80.81 118 CYS A C 1
ATOM 923 O O . CYS A 1 118 ? -18.342 8.420 6.926 1.00 80.81 118 CYS A O 1
ATOM 925 N N . THR A 1 119 ? -17.629 6.540 5.959 1.00 84.31 119 THR A N 1
ATOM 926 C CA . THR A 1 119 ? -18.682 6.519 4.927 1.00 84.31 119 THR A CA 1
ATOM 927 C C . THR A 1 119 ? -20.099 6.500 5.517 1.00 84.31 119 THR A C 1
ATOM 929 O O . THR A 1 119 ? -21.040 6.957 4.868 1.00 84.31 119 THR A O 1
ATOM 932 N N . SER A 1 120 ? -20.282 6.025 6.752 1.00 78.44 120 SER A N 1
ATOM 933 C CA . SER A 1 120 ? -21.569 6.094 7.458 1.00 78.44 120 SER A CA 1
ATOM 934 C C . SER A 1 120 ? -22.002 7.523 7.821 1.00 78.44 120 SER A C 1
ATOM 936 O O . SER A 1 120 ? -23.189 7.748 8.042 1.00 78.44 120 SER A O 1
ATOM 938 N N . LEU A 1 121 ? -21.072 8.484 7.861 1.00 74.94 121 LEU A N 1
ATOM 939 C CA . LEU A 1 121 ? -21.324 9.866 8.287 1.00 74.94 121 LEU A CA 1
ATOM 940 C C . LEU A 1 121 ? -21.826 10.740 7.145 1.00 74.94 121 LEU A C 1
ATOM 942 O O . LEU A 1 121 ? -22.817 11.451 7.278 1.00 74.94 121 LEU A O 1
ATOM 946 N N . ASP A 1 122 ? -21.130 10.672 6.014 1.00 82.56 122 ASP A N 1
ATOM 947 C CA . ASP A 1 122 ? -21.533 11.293 4.760 1.00 82.56 122 ASP A CA 1
ATOM 948 C C . ASP A 1 122 ? -21.079 10.396 3.611 1.00 82.56 122 ASP A C 1
ATOM 950 O O . ASP A 1 122 ? -19.968 10.488 3.081 1.00 82.56 122 ASP A O 1
ATOM 954 N N . LYS A 1 123 ? -21.980 9.494 3.229 1.00 87.81 123 LYS A N 1
ATOM 955 C CA . LYS A 1 123 ? -21.726 8.485 2.204 1.00 87.81 123 LYS A CA 1
ATOM 956 C C . LYS A 1 123 ? -21.230 9.081 0.894 1.00 87.81 123 LYS A C 1
ATOM 958 O O . LYS A 1 123 ? -20.460 8.425 0.200 1.00 87.81 123 LYS A O 1
ATOM 963 N N . ARG A 1 124 ? -21.691 10.275 0.517 1.00 90.75 124 ARG A N 1
ATOM 964 C CA . ARG A 1 124 ? -21.289 10.898 -0.743 1.00 90.75 124 ARG A CA 1
ATOM 965 C C . ARG A 1 124 ? -19.882 11.469 -0.614 1.00 90.75 124 ARG A C 1
ATOM 967 O O . ARG A 1 124 ? -19.018 11.080 -1.394 1.00 90.75 124 ARG A O 1
ATOM 974 N N . LEU A 1 125 ? -19.656 12.334 0.374 1.00 87.94 125 LEU A N 1
ATOM 975 C CA . LEU A 1 125 ? -18.368 13.000 0.566 1.00 87.94 125 LEU A CA 1
ATOM 976 C C . LEU A 1 125 ? -17.230 11.991 0.724 1.00 87.94 125 LEU A C 1
ATOM 978 O O . LEU A 1 125 ? -16.210 12.095 0.049 1.00 87.94 125 LEU A O 1
ATOM 982 N N . PHE A 1 126 ? -17.405 10.995 1.590 1.00 89.56 126 PHE A N 1
ATOM 983 C CA . PHE A 1 126 ? -16.337 10.047 1.886 1.00 89.56 126 PHE A CA 1
ATOM 984 C C . PHE A 1 126 ? -16.066 9.058 0.754 1.00 89.56 126 PHE A C 1
ATOM 986 O O . PHE A 1 126 ? -14.932 8.617 0.598 1.00 89.56 126 PHE A O 1
ATOM 993 N N . ARG A 1 127 ? -17.054 8.756 -0.097 1.00 93.44 127 ARG A N 1
ATOM 994 C CA . ARG A 1 127 ? -16.801 8.011 -1.340 1.00 93.44 127 ARG A CA 1
ATOM 995 C C . ARG A 1 127 ? -15.990 8.827 -2.337 1.00 93.44 127 ARG A C 1
ATOM 997 O O . ARG A 1 127 ? -15.077 8.276 -2.941 1.00 93.44 127 ARG A O 1
ATOM 1004 N N . GLU A 1 128 ? -16.316 10.111 -2.495 1.00 93.62 128 GLU A N 1
ATOM 1005 C CA . GLU A 1 128 ? -15.561 11.026 -3.360 1.00 93.62 128 GLU A CA 1
ATOM 1006 C C . GLU A 1 128 ? -14.106 11.149 -2.872 1.00 93.62 128 GLU A C 1
ATOM 1008 O O . GLU A 1 128 ? -13.185 10.948 -3.659 1.00 93.62 128 GLU A O 1
ATOM 1013 N N . LEU A 1 129 ? -13.893 11.365 -1.567 1.00 91.88 129 LEU A N 1
ATOM 1014 C CA . LEU A 1 129 ? -12.554 11.434 -0.967 1.00 91.88 129 LEU A CA 1
ATOM 1015 C C . LEU A 1 129 ? -11.786 10.111 -1.077 1.00 91.88 129 LEU A C 1
ATOM 1017 O O . LEU A 1 129 ? -10.625 10.108 -1.472 1.00 91.88 129 LEU A O 1
ATOM 1021 N N . LYS A 1 130 ? -12.427 8.971 -0.785 1.00 94.38 130 LYS A N 1
ATOM 1022 C CA . LYS A 1 130 ? -11.811 7.644 -0.939 1.00 94.38 130 LYS A CA 1
ATOM 1023 C C . LYS A 1 130 ? -11.314 7.421 -2.368 1.00 94.38 130 LYS A C 1
ATOM 1025 O O . LYS A 1 130 ? -10.220 6.891 -2.549 1.00 94.38 130 LYS A O 1
ATOM 1030 N N . GLN A 1 131 ? -12.121 7.795 -3.361 1.00 96.38 131 GLN A N 1
ATOM 1031 C CA . GLN A 1 131 ? -11.767 7.654 -4.771 1.00 96.38 131 GLN A CA 1
ATOM 1032 C C . GLN A 1 131 ? -10.609 8.583 -5.152 1.00 96.38 131 GLN A C 1
ATOM 1034 O O . GLN A 1 131 ? -9.661 8.129 -5.781 1.00 96.38 131 GLN A O 1
ATOM 1039 N N . GLU A 1 132 ? -10.643 9.841 -4.714 1.00 94.75 132 GLU A N 1
ATOM 1040 C CA . GLU A 1 132 ? -9.552 10.802 -4.913 1.00 94.75 132 GLU A CA 1
ATOM 1041 C C . GLU A 1 132 ? -8.227 10.297 -4.335 1.00 94.75 132 GLU A C 1
ATOM 1043 O O . GLU A 1 132 ? -7.231 10.215 -5.053 1.00 94.75 132 GLU A O 1
ATOM 1048 N N . PHE A 1 133 ? -8.213 9.891 -3.062 1.00 95.19 133 PHE A N 1
ATOM 1049 C CA . PHE A 1 133 ? -6.995 9.391 -2.425 1.00 95.19 133 PHE A CA 1
ATOM 1050 C C . PHE A 1 133 ? -6.468 8.129 -3.110 1.00 95.19 133 PHE A C 1
ATOM 1052 O O . PHE A 1 133 ? -5.257 7.983 -3.262 1.00 95.19 133 PHE A O 1
ATOM 1059 N N . LYS A 1 134 ? -7.368 7.250 -3.571 1.00 95.31 134 LYS A N 1
ATOM 1060 C CA . LYS A 1 134 ? -7.002 6.067 -4.352 1.00 95.31 134 LYS A CA 1
ATOM 1061 C C . LYS A 1 134 ? -6.363 6.437 -5.691 1.00 95.31 134 LYS A C 1
ATOM 1063 O O . LYS A 1 134 ? -5.340 5.864 -6.040 1.00 95.31 134 LYS A O 1
ATOM 1068 N N . GLU A 1 135 ? -6.944 7.373 -6.440 1.00 96.75 135 GLU A N 1
ATOM 1069 C CA . GLU A 1 135 ? -6.411 7.775 -7.747 1.00 96.75 135 GLU A CA 1
ATOM 1070 C C . GLU A 1 135 ? -5.001 8.360 -7.635 1.00 96.75 135 GLU A C 1
ATOM 1072 O O . GLU A 1 135 ? -4.136 8.021 -8.446 1.00 96.75 135 GLU A O 1
ATOM 1077 N N . VAL A 1 136 ? -4.755 9.191 -6.615 1.00 95.69 136 VAL A N 1
ATOM 1078 C CA . VAL A 1 136 ? -3.419 9.746 -6.352 1.00 95.69 136 VAL A CA 1
ATOM 1079 C C . VAL A 1 136 ? -2.446 8.642 -5.927 1.00 95.69 136 VAL A C 1
ATOM 1081 O O . VAL A 1 136 ? -1.348 8.555 -6.472 1.00 95.69 136 VAL A O 1
ATOM 1084 N N . GLU A 1 137 ? -2.844 7.769 -4.997 1.00 95.25 137 GLU A N 1
ATOM 1085 C CA . GLU A 1 137 ? -2.021 6.646 -4.530 1.00 95.25 137 GLU A CA 1
ATOM 1086 C C . GLU A 1 137 ? -1.616 5.705 -5.671 1.00 95.25 137 GLU A C 1
ATOM 1088 O O . GLU A 1 137 ? -0.427 5.418 -5.836 1.00 95.25 137 GLU A O 1
ATOM 1093 N N . ASP A 1 138 ? -2.583 5.276 -6.487 1.00 95.50 138 ASP A N 1
ATOM 1094 C CA . ASP A 1 138 ? -2.346 4.401 -7.634 1.00 95.50 138 ASP A CA 1
ATOM 1095 C C . ASP A 1 138 ? -1.401 5.081 -8.643 1.00 95.50 138 ASP A C 1
ATOM 1097 O O . ASP A 1 138 ? -0.532 4.427 -9.222 1.00 95.50 138 ASP A O 1
ATOM 1101 N N . ALA A 1 139 ? -1.555 6.392 -8.873 1.00 96.62 139 ALA A N 1
ATOM 1102 C CA . ALA A 1 139 ? -0.695 7.146 -9.784 1.00 96.62 139 ALA A CA 1
ATOM 1103 C C . ALA A 1 139 ? 0.757 7.221 -9.290 1.00 96.62 139 ALA A C 1
ATOM 1105 O O . ALA A 1 139 ? 1.668 6.971 -10.079 1.00 96.62 139 ALA A O 1
ATOM 1106 N N . ILE A 1 140 ? 0.981 7.468 -7.992 1.00 95.94 140 ILE A N 1
ATOM 1107 C CA . ILE A 1 140 ? 2.322 7.412 -7.384 1.00 95.94 140 ILE A CA 1
ATOM 1108 C C . ILE A 1 140 ? 2.917 6.007 -7.549 1.00 95.94 140 ILE A C 1
ATOM 1110 O O . ILE A 1 140 ? 4.069 5.863 -7.959 1.00 95.94 140 ILE A O 1
ATOM 1114 N N . GLY A 1 141 ? 2.118 4.967 -7.285 1.00 94.38 141 GLY A N 1
ATOM 1115 C CA . GLY A 1 141 ? 2.537 3.573 -7.422 1.00 94.38 141 GLY A CA 1
ATOM 1116 C C . GLY A 1 141 ? 3.020 3.207 -8.829 1.00 94.38 141 GLY A C 1
ATOM 1117 O O . GLY A 1 141 ? 4.033 2.525 -8.956 1.00 94.38 141 GLY A O 1
ATOM 1118 N N . ARG A 1 142 ? 2.350 3.696 -9.882 1.00 95.06 142 ARG A N 1
ATOM 1119 C CA . ARG A 1 142 ? 2.745 3.434 -11.281 1.00 95.06 142 ARG A CA 1
ATOM 1120 C C . ARG A 1 142 ? 4.088 4.061 -11.657 1.00 95.06 142 ARG A C 1
ATOM 1122 O O . ARG A 1 142 ? 4.849 3.453 -12.410 1.00 95.06 142 ARG A O 1
ATOM 1129 N N . VAL A 1 143 ? 4.382 5.262 -11.156 1.00 95.94 143 VAL A N 1
ATOM 1130 C CA . VAL A 1 143 ? 5.678 5.917 -11.407 1.00 95.94 143 VAL A CA 1
ATOM 1131 C C . VAL A 1 143 ? 6.793 5.190 -10.656 1.00 95.94 143 VAL A C 1
ATOM 1133 O O . VAL A 1 143 ? 7.827 4.897 -11.251 1.00 95.94 143 VAL A O 1
ATOM 1136 N N . ALA A 1 144 ? 6.556 4.839 -9.386 1.00 94.44 144 ALA A N 1
ATOM 1137 C CA . ALA A 1 144 ? 7.506 4.078 -8.577 1.00 94.44 144 ALA A CA 1
ATOM 1138 C C . ALA A 1 144 ? 7.867 2.731 -9.227 1.00 94.44 144 ALA A C 1
ATOM 1140 O O . ALA A 1 144 ? 9.047 2.444 -9.392 1.00 94.44 144 ALA A O 1
ATOM 1141 N N . LEU A 1 145 ? 6.868 1.976 -9.705 1.00 92.44 145 LEU A N 1
ATOM 1142 C CA . LEU A 1 145 ? 7.096 0.719 -10.424 1.00 92.44 145 LEU A CA 1
ATOM 1143 C C . LEU A 1 145 ? 8.023 0.913 -11.633 1.00 92.44 145 LEU A C 1
ATOM 1145 O O . LEU A 1 145 ? 8.975 0.163 -11.806 1.00 92.44 145 LEU A O 1
ATOM 1149 N N . ASN A 1 146 ? 7.798 1.943 -12.454 1.00 95.06 146 ASN A N 1
ATOM 1150 C CA . ASN A 1 146 ? 8.654 2.185 -13.619 1.00 95.06 146 ASN A CA 1
ATOM 1151 C C . ASN A 1 146 ? 10.096 2.551 -13.231 1.00 95.06 146 ASN A C 1
ATOM 1153 O O . ASN A 1 146 ? 11.026 2.144 -13.925 1.00 95.06 146 ASN A O 1
ATOM 1157 N N . ASN A 1 147 ? 10.304 3.277 -12.127 1.00 94.31 147 ASN A N 1
ATOM 1158 C CA . ASN A 1 147 ? 11.652 3.513 -11.605 1.00 94.31 147 ASN A CA 1
ATOM 1159 C C . ASN A 1 147 ? 12.337 2.200 -11.216 1.00 94.31 147 ASN A C 1
ATOM 1161 O O . ASN A 1 147 ? 13.491 1.989 -11.588 1.00 94.31 147 ASN A O 1
ATOM 1165 N N . ASP A 1 148 ? 11.616 1.306 -10.540 1.00 93.19 148 ASP A N 1
ATOM 1166 C CA . ASP A 1 148 ? 12.138 -0.007 -10.166 1.00 93.19 148 ASP A CA 1
ATOM 1167 C C . ASP A 1 148 ? 12.482 -0.837 -11.415 1.00 93.19 148 ASP A C 1
ATOM 1169 O O . ASP A 1 148 ? 13.571 -1.405 -11.497 1.00 93.19 148 ASP A O 1
ATOM 1173 N N . LEU A 1 149 ? 11.633 -0.838 -12.448 1.00 95.38 149 LEU A N 1
ATOM 1174 C CA . LEU A 1 149 ? 11.914 -1.527 -13.717 1.00 95.38 149 LEU A CA 1
ATOM 1175 C C . LEU A 1 149 ? 13.174 -0.991 -14.410 1.00 95.38 149 LEU A C 1
ATOM 1177 O O . LEU A 1 149 ? 13.997 -1.770 -14.891 1.00 95.38 149 LEU A O 1
ATOM 1181 N N . ILE A 1 150 ? 13.367 0.332 -14.432 1.00 96.12 150 ILE A N 1
ATOM 1182 C CA . ILE A 1 150 ? 14.562 0.961 -15.020 1.00 96.12 150 ILE A CA 1
ATOM 1183 C C . ILE A 1 150 ? 15.837 0.522 -14.289 1.00 96.12 150 ILE A C 1
ATOM 1185 O O . ILE A 1 150 ? 16.865 0.324 -14.937 1.00 96.12 150 ILE A O 1
ATOM 1189 N N . LEU A 1 151 ? 15.788 0.364 -12.963 1.00 94.88 151 LEU A N 1
ATOM 1190 C CA . LEU A 1 151 ? 16.923 -0.104 -12.160 1.00 94.88 151 LEU A CA 1
ATOM 1191 C C . LEU A 1 151 ? 17.212 -1.598 -12.360 1.00 94.88 151 LEU A C 1
ATOM 1193 O O . LEU A 1 151 ? 18.362 -2.019 -12.254 1.00 94.88 151 LEU A O 1
ATOM 1197 N N . ASN A 1 152 ? 16.187 -2.393 -12.670 1.00 94.69 152 ASN A N 1
ATOM 1198 C CA . ASN A 1 152 ? 16.309 -3.840 -12.845 1.00 94.69 152 ASN A CA 1
ATOM 1199 C C . ASN A 1 152 ? 16.539 -4.274 -14.304 1.00 94.69 152 ASN A C 1
ATOM 1201 O O . ASN A 1 152 ? 16.842 -5.441 -14.544 1.00 94.69 152 ASN A O 1
ATOM 1205 N N . VAL A 1 153 ? 16.480 -3.362 -15.284 1.00 95.44 153 VAL A N 1
ATOM 1206 C CA . VAL A 1 153 ? 16.673 -3.690 -16.713 1.00 95.44 153 VAL A CA 1
ATOM 1207 C C . VAL A 1 153 ? 18.012 -4.382 -16.999 1.00 95.44 153 VAL A C 1
ATOM 1209 O O . VAL A 1 153 ? 18.103 -5.216 -17.899 1.00 95.44 153 VAL A O 1
ATOM 1212 N N . ASP A 1 154 ? 19.047 -4.086 -16.210 1.00 93.62 154 ASP A N 1
ATOM 1213 C CA . ASP A 1 154 ? 20.380 -4.672 -16.377 1.00 93.62 154 ASP A CA 1
ATOM 1214 C C . ASP A 1 154 ? 20.437 -6.163 -16.009 1.00 93.62 154 ASP A C 1
ATOM 1216 O O . ASP A 1 154 ? 21.352 -6.871 -16.435 1.00 93.62 154 ASP A O 1
ATOM 1220 N N . GLN A 1 155 ? 19.435 -6.656 -15.277 1.00 90.38 155 GLN A N 1
ATOM 1221 C CA . GLN A 1 155 ? 19.273 -8.070 -14.935 1.00 90.38 155 GLN A CA 1
ATOM 1222 C C . GLN A 1 155 ? 18.621 -8.871 -16.071 1.00 90.38 155 GLN A C 1
ATOM 1224 O O . GLN A 1 155 ? 18.662 -10.100 -16.057 1.00 90.38 155 GLN A O 1
ATOM 1229 N N . PHE A 1 156 ? 18.054 -8.205 -17.084 1.00 90.50 156 PHE A N 1
ATOM 1230 C CA . PHE A 1 156 ? 17.407 -8.881 -18.206 1.00 90.50 156 PHE A CA 1
ATOM 1231 C C . PHE A 1 156 ? 18.425 -9.711 -19.016 1.00 90.50 156 PHE A C 1
ATOM 1233 O O . PHE A 1 156 ? 19.504 -9.203 -19.336 1.00 90.50 156 PHE A O 1
ATOM 1240 N N . PRO A 1 157 ? 18.133 -10.967 -19.399 1.00 88.31 157 PRO A N 1
ATOM 1241 C CA . PRO A 1 157 ? 19.139 -11.882 -19.951 1.00 88.31 157 PRO A CA 1
ATOM 1242 C C . PRO A 1 157 ? 19.715 -11.457 -21.312 1.00 88.31 157 PRO A C 1
ATOM 1244 O O . PRO A 1 157 ? 20.870 -11.764 -21.599 1.00 88.31 157 PRO A O 1
ATOM 1247 N N . LEU A 1 158 ? 18.961 -10.718 -22.132 1.00 88.94 158 LEU A N 1
ATOM 1248 C CA . LEU A 1 158 ? 19.408 -10.288 -23.462 1.00 88.94 158 LEU A CA 1
ATOM 1249 C C . LEU A 1 158 ? 20.055 -8.900 -23.426 1.00 88.94 158 LEU A C 1
ATOM 1251 O O . LEU A 1 158 ? 19.375 -7.873 -23.524 1.00 88.94 158 LEU A O 1
ATOM 1255 N N . ALA A 1 159 ? 21.381 -8.874 -23.280 1.00 92.06 159 ALA A N 1
ATOM 1256 C CA . ALA A 1 159 ? 22.159 -7.650 -23.099 1.00 92.06 159 ALA A CA 1
ATOM 1257 C C . ALA A 1 159 ? 21.984 -6.630 -24.234 1.00 92.06 159 ALA A C 1
ATOM 1259 O O . ALA A 1 159 ? 21.928 -5.428 -23.977 1.00 92.06 159 ALA A O 1
ATOM 1260 N N . GLU A 1 160 ? 21.840 -7.098 -25.471 1.00 91.31 160 GLU A N 1
ATOM 1261 C CA . GLU A 1 160 ? 21.697 -6.263 -26.660 1.00 91.31 160 GLU A CA 1
ATOM 1262 C C . GLU A 1 160 ? 20.378 -5.471 -26.703 1.00 91.31 160 GLU A C 1
ATOM 1264 O O . GLU A 1 160 ? 20.318 -4.420 -27.341 1.00 91.31 160 GLU A O 1
ATOM 1269 N N . TYR A 1 161 ? 19.340 -5.915 -25.982 1.00 90.00 161 TYR A N 1
ATOM 1270 C CA . TYR A 1 161 ? 18.051 -5.215 -25.908 1.00 90.00 161 TYR A CA 1
ATOM 1271 C C . TYR A 1 161 ? 17.960 -4.235 -24.733 1.00 90.00 161 TYR A C 1
ATOM 1273 O O . TYR A 1 161 ? 17.141 -3.313 -24.783 1.00 90.00 161 TYR A O 1
ATOM 1281 N N . ARG A 1 162 ? 18.810 -4.374 -23.704 1.00 94.19 162 ARG A N 1
ATOM 1282 C CA . ARG A 1 162 ? 18.752 -3.554 -22.478 1.00 94.19 162 ARG A CA 1
ATOM 1283 C C . ARG A 1 162 ? 18.770 -2.045 -22.749 1.00 94.19 162 ARG A C 1
ATOM 1285 O O . ARG A 1 162 ? 17.926 -1.361 -22.172 1.00 94.19 162 ARG A O 1
ATOM 1292 N N . PRO A 1 163 ? 19.627 -1.485 -23.636 1.00 95.25 163 PRO A N 1
ATOM 1293 C CA . PRO A 1 163 ? 19.622 -0.042 -23.892 1.00 95.25 163 PRO A CA 1
ATOM 1294 C C . PRO A 1 163 ? 18.287 0.454 -24.461 1.00 95.25 163 PRO A C 1
ATOM 1296 O O . PRO A 1 163 ? 17.760 1.474 -24.022 1.00 95.25 163 PRO A O 1
ATOM 1299 N N . ALA A 1 164 ? 17.703 -0.289 -25.403 1.00 94.00 164 ALA A N 1
ATOM 1300 C CA . ALA A 1 164 ? 16.427 0.070 -26.013 1.00 94.00 164 ALA A CA 1
ATOM 1301 C C . ALA A 1 164 ? 15.248 -0.114 -25.042 1.00 94.00 164 ALA A C 1
ATOM 1303 O O . ALA A 1 164 ? 14.356 0.732 -24.998 1.00 94.00 164 ALA A O 1
ATOM 1304 N N . MET A 1 165 ? 15.272 -1.168 -24.220 1.00 95.88 165 MET A N 1
ATOM 1305 C CA . MET A 1 165 ? 14.309 -1.363 -23.131 1.00 95.88 165 MET A CA 1
ATOM 1306 C C . MET A 1 165 ? 14.387 -0.234 -22.109 1.00 95.88 165 MET A C 1
ATOM 1308 O O . MET A 1 165 ? 13.357 0.298 -21.715 1.00 95.88 165 MET A O 1
ATOM 1312 N N . LYS A 1 166 ? 15.594 0.198 -21.731 1.00 97.06 166 LYS A N 1
ATOM 1313 C CA . LYS A 1 166 ? 15.790 1.320 -20.811 1.00 97.06 166 LYS A CA 1
ATOM 1314 C C . LYS A 1 166 ? 15.183 2.610 -21.361 1.00 97.06 166 LYS A C 1
ATOM 1316 O O . LYS A 1 166 ? 14.472 3.294 -20.634 1.00 97.06 166 LYS A O 1
ATOM 1321 N N . LEU A 1 167 ? 15.393 2.914 -22.645 1.00 95.75 167 LEU A N 1
ATOM 1322 C CA . LEU A 1 167 ? 14.759 4.066 -23.302 1.00 95.75 167 LEU A CA 1
ATOM 1323 C C . LEU A 1 167 ? 13.226 3.952 -23.321 1.00 95.75 167 LEU A C 1
ATOM 1325 O O . LEU A 1 167 ? 12.535 4.932 -23.043 1.00 95.75 167 LEU A O 1
ATOM 1329 N N . TYR A 1 168 ? 12.692 2.762 -23.609 1.00 96.12 168 TYR A N 1
ATOM 1330 C CA . TYR A 1 168 ? 11.252 2.505 -23.568 1.00 96.12 168 TYR A CA 1
ATOM 1331 C C . TYR A 1 168 ? 10.670 2.718 -22.163 1.00 96.12 168 TYR A C 1
ATOM 1333 O O . TYR A 1 168 ? 9.703 3.462 -22.008 1.00 96.12 168 TYR A O 1
ATOM 1341 N N . LEU A 1 169 ? 11.285 2.131 -21.135 1.00 96.56 169 LEU A N 1
ATOM 1342 C CA . LEU A 1 169 ? 10.846 2.245 -19.742 1.00 96.56 169 LEU A CA 1
ATOM 1343 C C . LEU A 1 169 ? 10.950 3.684 -19.221 1.00 96.56 169 LEU A C 1
ATOM 1345 O O . LEU A 1 169 ? 10.050 4.144 -18.527 1.00 96.56 169 LEU A O 1
ATOM 1349 N N . VAL A 1 170 ? 11.989 4.436 -19.605 1.00 96.38 170 VAL A N 1
ATOM 1350 C CA . VAL A 1 170 ? 12.085 5.880 -19.312 1.00 96.38 170 VAL A CA 1
ATOM 1351 C C . VAL A 1 170 ? 10.922 6.642 -19.952 1.00 96.38 170 VAL A C 1
ATOM 1353 O O . VAL A 1 170 ? 10.285 7.455 -19.288 1.00 96.38 170 VAL A O 1
ATOM 1356 N N . SER A 1 171 ? 10.578 6.337 -21.206 1.00 96.06 171 SER A N 1
ATOM 1357 C CA . SER A 1 171 ? 9.424 6.951 -21.872 1.00 96.06 171 SER A CA 1
ATOM 1358 C C . SER A 1 171 ? 8.099 6.629 -21.163 1.00 96.06 171 SER A C 1
ATOM 1360 O O . SER A 1 171 ? 7.274 7.529 -20.969 1.00 96.06 171 SER A O 1
ATOM 1362 N N . GLN A 1 172 ? 7.913 5.379 -20.718 1.00 96.88 172 GLN A N 1
ATOM 1363 C CA . GLN A 1 172 ? 6.749 4.959 -19.930 1.00 96.88 172 GLN A CA 1
ATOM 1364 C C . GLN A 1 172 ? 6.694 5.673 -18.577 1.00 96.88 172 GLN A C 1
ATOM 1366 O O . GLN A 1 172 ? 5.664 6.258 -18.240 1.00 96.88 172 GLN A O 1
ATOM 1371 N N . ARG A 1 173 ? 7.807 5.716 -17.834 1.00 95.94 173 ARG A N 1
ATOM 1372 C CA . ARG A 1 173 ? 7.929 6.482 -16.587 1.00 95.94 173 ARG A CA 1
ATOM 1373 C C . ARG A 1 173 ? 7.505 7.933 -16.788 1.00 95.94 173 ARG A C 1
ATOM 1375 O O . ARG A 1 173 ? 6.696 8.435 -16.015 1.00 95.94 173 ARG A O 1
ATOM 1382 N N . ASP A 1 174 ? 8.005 8.595 -17.830 1.00 95.31 174 ASP A N 1
ATOM 1383 C CA . ASP A 1 174 ? 7.703 10.003 -18.102 1.00 95.31 174 ASP A CA 1
ATOM 1384 C C . ASP A 1 174 ? 6.225 10.214 -18.444 1.00 95.31 174 ASP A C 1
ATOM 1386 O O . ASP A 1 174 ? 5.621 11.210 -18.043 1.00 95.31 174 ASP A O 1
ATOM 1390 N N . GLN A 1 175 ? 5.607 9.266 -19.153 1.00 96.25 175 GLN A N 1
ATOM 1391 C CA . GLN A 1 175 ? 4.161 9.266 -19.359 1.00 96.25 175 GLN A CA 1
ATOM 1392 C C . GLN A 1 175 ? 3.407 9.127 -18.032 1.00 96.25 175 GLN A C 1
ATOM 1394 O O . GLN A 1 175 ? 2.495 9.911 -17.773 1.00 96.25 175 GLN A O 1
ATOM 1399 N N . LYS A 1 176 ? 3.795 8.183 -17.168 1.00 96.56 176 LYS A N 1
ATOM 1400 C CA . LYS A 1 176 ? 3.158 7.991 -15.856 1.00 96.56 176 LYS A CA 1
ATOM 1401 C C . LYS A 1 176 ? 3.371 9.177 -14.920 1.00 96.56 176 LYS A C 1
ATOM 1403 O O . LYS A 1 176 ? 2.462 9.521 -14.172 1.00 96.56 176 LYS A O 1
ATOM 1408 N N . ALA A 1 177 ? 4.516 9.848 -15.003 1.00 95.50 177 ALA A N 1
ATOM 1409 C CA . ALA A 1 177 ? 4.790 11.077 -14.270 1.00 95.50 177 ALA A CA 1
ATOM 1410 C C . ALA A 1 177 ? 3.854 12.217 -14.709 1.00 95.50 177 ALA A C 1
ATOM 1412 O O . ALA A 1 177 ? 3.315 12.929 -13.861 1.00 95.50 177 ALA A O 1
ATOM 1413 N N . ARG A 1 178 ? 3.585 12.348 -16.018 1.00 94.62 178 ARG A N 1
ATOM 1414 C CA . ARG A 1 178 ? 2.575 13.291 -16.531 1.00 94.62 178 ARG A CA 1
ATOM 1415 C C . ARG A 1 178 ? 1.167 12.938 -16.051 1.00 94.62 178 ARG A C 1
ATOM 1417 O O . ARG A 1 178 ? 0.469 13.822 -15.571 1.00 94.62 178 ARG A O 1
ATOM 1424 N N . GLU A 1 179 ? 0.779 11.662 -16.100 1.00 96.00 179 GLU A N 1
ATOM 1425 C CA . GLU A 1 179 ? -0.513 11.198 -15.564 1.00 96.00 179 GLU A CA 1
ATOM 1426 C C . GLU A 1 179 ? -0.653 11.517 -14.061 1.00 96.00 179 GLU A C 1
ATOM 1428 O O . GLU A 1 179 ? -1.712 11.954 -13.615 1.00 96.00 179 GLU A O 1
ATOM 1433 N N . LEU A 1 180 ? 0.412 11.336 -13.269 1.00 95.31 180 LEU A N 1
ATOM 1434 C CA . LEU A 1 180 ? 0.428 11.710 -11.853 1.00 95.31 180 LEU A CA 1
ATOM 1435 C C . LEU A 1 180 ? 0.236 13.220 -11.674 1.00 95.31 180 LEU A C 1
ATOM 1437 O O . LEU A 1 180 ? -0.604 13.634 -10.877 1.00 95.31 180 LEU A O 1
ATOM 1441 N N . LEU A 1 181 ? 0.955 14.045 -12.437 1.00 92.81 181 LEU A N 1
ATOM 1442 C CA . LEU A 1 181 ? 0.788 15.496 -12.390 1.00 92.81 181 LEU A CA 1
ATOM 1443 C C . LEU A 1 181 ? -0.644 15.919 -12.744 1.00 92.81 181 LEU A C 1
ATOM 1445 O O . LEU A 1 181 ? -1.220 16.756 -12.054 1.00 92.81 181 LEU A O 1
ATOM 1449 N N . GLU A 1 182 ? -1.240 15.319 -13.773 1.00 93.62 182 GLU A N 1
ATOM 1450 C CA . GLU A 1 182 ? -2.631 15.572 -14.157 1.00 93.62 182 GLU A CA 1
ATOM 1451 C C . GLU A 1 182 ? -3.610 15.236 -13.028 1.00 93.62 182 GLU A C 1
ATOM 1453 O O . GLU A 1 182 ? -4.553 15.989 -12.786 1.00 93.62 182 GLU A O 1
ATOM 1458 N N . VAL A 1 183 ? -3.395 14.127 -12.315 1.00 94.62 183 VAL A N 1
ATOM 1459 C CA . VAL A 1 183 ? -4.213 13.746 -11.154 1.00 94.62 183 VAL A CA 1
ATOM 1460 C C . VAL A 1 183 ? -4.032 14.747 -10.007 1.00 94.62 183 VAL A C 1
ATOM 1462 O O . VAL A 1 183 ? -5.020 15.189 -9.419 1.00 94.62 183 VAL A O 1
ATOM 1465 N N . LEU A 1 184 ? -2.797 15.165 -9.715 1.00 91.44 184 LEU A N 1
ATOM 1466 C CA . LEU A 1 184 ? -2.515 16.154 -8.671 1.00 91.44 184 LEU A CA 1
ATOM 1467 C C . LEU A 1 184 ? -3.120 17.527 -8.996 1.00 91.44 184 LEU A C 1
ATOM 1469 O O . LEU A 1 184 ? -3.647 18.176 -8.093 1.00 91.44 184 LEU A O 1
ATOM 1473 N N . LEU A 1 185 ? -3.084 17.951 -10.263 1.00 89.25 185 LEU A N 1
ATOM 1474 C CA . LEU A 1 185 ? -3.714 19.184 -10.743 1.00 89.25 185 LEU A CA 1
ATOM 1475 C C . LEU A 1 185 ? -5.240 19.090 -10.691 1.00 89.25 185 LEU A C 1
ATOM 1477 O O . LEU A 1 185 ? -5.891 20.000 -10.192 1.00 89.25 185 LEU A O 1
ATOM 1481 N N . ARG A 1 186 ? -5.823 17.974 -11.149 1.00 91.38 186 ARG A N 1
ATOM 1482 C CA . ARG A 1 186 ? -7.278 17.735 -11.136 1.00 91.38 186 ARG A CA 1
ATOM 1483 C C . ARG A 1 186 ? -7.875 17.879 -9.741 1.00 91.38 186 ARG A C 1
ATOM 1485 O O . ARG A 1 186 ? -8.992 18.373 -9.600 1.00 91.38 186 ARG A O 1
ATOM 1492 N N . TYR A 1 187 ? -7.153 17.404 -8.733 1.00 90.44 187 TYR A N 1
ATOM 1493 C CA . TYR A 1 187 ? -7.570 17.487 -7.340 1.00 90.44 187 TYR A CA 1
ATOM 1494 C C . TYR A 1 187 ? -6.999 18.701 -6.608 1.00 90.44 187 TYR A C 1
ATOM 1496 O O . TYR A 1 187 ? -7.265 18.843 -5.422 1.00 90.44 187 TYR A O 1
ATOM 1504 N N . ASP A 1 188 ? -6.277 19.597 -7.287 1.00 87.88 188 ASP A N 1
ATOM 1505 C CA . ASP A 1 188 ? -5.657 20.806 -6.735 1.00 87.88 188 ASP A CA 1
ATOM 1506 C C . ASP A 1 188 ? -4.665 20.551 -5.570 1.00 87.88 188 ASP A C 1
ATOM 1508 O O . ASP A 1 188 ? -4.533 21.374 -4.651 1.00 87.88 188 ASP A O 1
ATOM 1512 N N . TYR A 1 189 ? -3.989 19.397 -5.553 1.00 86.81 189 TYR A N 1
ATOM 1513 C CA . TYR A 1 189 ? -2.852 19.158 -4.650 1.00 86.81 189 TYR A CA 1
ATOM 1514 C C . TYR A 1 189 ? -1.656 20.024 -5.028 1.00 86.81 189 TYR A C 1
ATOM 1516 O O . TYR A 1 189 ? -0.934 20.514 -4.163 1.00 86.81 189 TYR A O 1
ATOM 1524 N N . VAL A 1 190 ? -1.501 20.248 -6.329 1.00 83.56 190 VAL A N 1
ATOM 1525 C CA . VAL A 1 190 ? -0.614 21.249 -6.909 1.00 83.56 190 VAL A CA 1
ATOM 1526 C C . VAL A 1 190 ? -1.475 22.230 -7.698 1.00 83.56 190 VAL A C 1
ATOM 1528 O O . VAL A 1 190 ? -2.531 21.862 -8.210 1.00 83.56 190 VAL A O 1
ATOM 1531 N N . SER A 1 191 ? -1.060 23.492 -7.770 1.00 74.38 191 SER A N 1
ATOM 1532 C CA . SER A 1 191 ? -1.797 24.521 -8.506 1.00 74.38 191 SER A CA 1
ATOM 1533 C C . SER A 1 191 ? -0.889 25.203 -9.516 1.00 74.38 191 SER A C 1
ATOM 1535 O O . SER A 1 191 ? 0.278 25.469 -9.231 1.00 74.38 191 SER A O 1
ATOM 1537 N N . GLU A 1 192 ? -1.442 25.532 -10.682 1.00 68.38 192 GLU A N 1
ATOM 1538 C CA . GLU A 1 192 ? -0.766 26.411 -11.646 1.00 68.38 192 GLU A CA 1
ATOM 1539 C C . GLU A 1 192 ? -0.628 27.833 -11.083 1.00 68.38 192 GLU A C 1
ATOM 1541 O O . GLU A 1 192 ? 0.335 28.545 -11.360 1.00 68.38 192 GLU A O 1
ATOM 1546 N N . ASN A 1 193 ? -1.584 28.238 -10.243 1.00 64.75 193 ASN A N 1
ATOM 1547 C CA . ASN A 1 193 ? -1.607 29.533 -9.589 1.00 64.75 193 ASN A CA 1
ATOM 1548 C C . ASN A 1 193 ? -1.240 29.373 -8.109 1.00 64.75 193 ASN A C 1
ATOM 1550 O O . ASN A 1 193 ? -2.115 29.086 -7.296 1.00 64.75 193 ASN A O 1
ATOM 1554 N N . ARG A 1 194 ? 0.036 29.615 -7.762 1.00 56.09 194 ARG A N 1
ATOM 1555 C CA . ARG A 1 194 ? 0.629 29.470 -6.407 1.00 56.09 194 ARG A CA 1
ATOM 1556 C C . ARG A 1 194 ? -0.127 30.185 -5.265 1.00 56.09 194 ARG A C 1
ATOM 1558 O O . ARG A 1 194 ? 0.213 29.998 -4.104 1.00 56.09 194 ARG A O 1
ATOM 1565 N N . SER A 1 195 ? -1.129 31.010 -5.581 1.00 50.88 195 SER A N 1
ATOM 1566 C CA . SER A 1 195 ? -2.034 31.671 -4.629 1.00 50.88 195 SER A CA 1
ATOM 1567 C C . SER A 1 195 ? -3.288 30.859 -4.257 1.00 50.88 195 SER A C 1
ATOM 1569 O O . SER A 1 195 ? -4.048 31.270 -3.378 1.00 50.88 195 SER A O 1
ATOM 1571 N N . ALA A 1 196 ? -3.538 29.714 -4.901 1.00 49.91 196 ALA A N 1
ATOM 1572 C CA . ALA A 1 196 ? -4.680 28.867 -4.590 1.00 49.91 196 ALA A CA 1
ATOM 1573 C C . ALA A 1 196 ? -4.482 28.166 -3.239 1.00 49.91 196 ALA A C 1
ATOM 1575 O O . ALA A 1 196 ? -3.466 27.524 -2.984 1.00 49.91 196 ALA A O 1
ATOM 1576 N N . ARG A 1 197 ? -5.495 28.255 -2.369 1.00 62.16 197 ARG A N 1
ATOM 1577 C CA . ARG A 1 197 ? -5.567 27.478 -1.124 1.00 62.16 197 ARG A CA 1
ATOM 1578 C C . ARG A 1 197 ? -5.354 25.995 -1.462 1.00 62.16 197 ARG A C 1
ATOM 158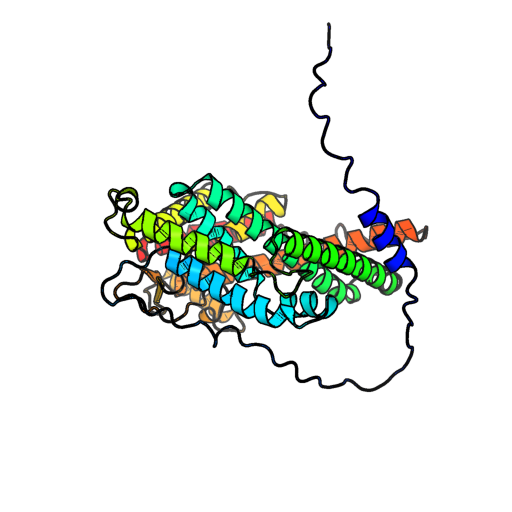0 O O . ARG A 1 197 ? -6.017 25.503 -2.375 1.00 62.16 197 ARG A O 1
ATOM 1587 N N . SER A 1 198 ? -4.462 25.285 -0.769 1.00 70.50 198 SER A N 1
ATOM 1588 C CA . SER A 1 198 ? -4.179 23.876 -1.087 1.00 70.50 198 SER A CA 1
ATOM 1589 C C . SER A 1 198 ? -5.462 23.034 -0.979 1.00 70.50 198 SER A C 1
ATOM 1591 O O . SER A 1 198 ? -6.341 23.316 -0.150 1.00 70.50 198 SER A O 1
ATOM 1593 N N . ARG A 1 199 ? -5.618 21.995 -1.814 1.00 82.62 199 ARG A N 1
ATOM 1594 C CA . ARG A 1 199 ? -6.708 21.009 -1.662 1.00 82.62 199 ARG A CA 1
ATOM 1595 C C . ARG A 1 199 ? -6.826 20.511 -0.232 1.00 82.62 199 ARG A C 1
ATOM 1597 O O . ARG A 1 199 ? -7.931 20.397 0.297 1.00 82.62 199 ARG A O 1
ATOM 1604 N N . VAL A 1 200 ? -5.677 20.274 0.386 1.00 79.25 200 VAL A N 1
ATOM 1605 C CA . VAL A 1 200 ? -5.553 19.775 1.748 1.00 79.25 200 VAL A CA 1
ATOM 1606 C C . VAL A 1 200 ? -6.258 20.696 2.745 1.00 79.25 200 VAL A C 1
ATOM 1608 O O . VAL A 1 200 ? -7.093 20.225 3.515 1.00 79.25 200 VAL A O 1
ATOM 1611 N N . MET A 1 201 ? -6.052 22.013 2.652 1.00 78.12 201 MET A N 1
ATOM 1612 C CA . MET A 1 201 ? -6.762 22.985 3.490 1.00 78.12 201 MET A CA 1
ATOM 1613 C C . MET A 1 201 ? -8.279 22.975 3.266 1.00 78.12 201 MET A C 1
ATOM 1615 O O . MET A 1 201 ? -9.039 23.133 4.219 1.00 78.12 201 MET A O 1
ATOM 1619 N N . ARG A 1 202 ? -8.753 22.794 2.022 1.00 83.12 202 ARG A N 1
ATOM 1620 C CA . ARG A 1 202 ? -10.202 22.696 1.747 1.00 83.12 202 ARG A CA 1
ATOM 1621 C C . ARG A 1 202 ? -10.809 21.438 2.357 1.00 83.12 202 ARG A C 1
ATOM 1623 O O . ARG A 1 202 ? -11.939 21.477 2.837 1.00 83.12 202 ARG A O 1
ATOM 1630 N N . VAL A 1 203 ? -10.078 20.328 2.313 1.00 80.75 203 VAL A N 1
ATOM 1631 C CA . VAL A 1 203 ? -10.483 19.075 2.952 1.00 80.75 203 VAL A CA 1
ATOM 1632 C C . VAL A 1 203 ? -10.545 19.267 4.470 1.00 80.75 203 VAL A C 1
ATOM 1634 O O . VAL A 1 203 ? -11.583 18.982 5.061 1.00 80.75 203 VAL A O 1
ATOM 1637 N N . GLN A 1 204 ? -9.511 19.852 5.081 1.00 79.94 204 GLN A N 1
ATOM 1638 C CA . GLN A 1 204 ? -9.486 20.178 6.512 1.00 79.94 204 GLN A CA 1
ATOM 1639 C C . GLN A 1 204 ? -10.643 21.093 6.932 1.00 79.94 204 GLN A C 1
ATOM 1641 O O . GLN A 1 204 ? -11.332 20.800 7.900 1.00 79.94 204 GLN A O 1
ATOM 1646 N N . GLU A 1 205 ? -10.930 22.156 6.178 1.00 81.00 205 GLU A N 1
ATOM 1647 C CA . GLU A 1 205 ? -12.041 23.063 6.485 1.00 81.00 205 GLU A CA 1
ATOM 1648 C C . GLU A 1 205 ? -13.403 22.358 6.416 1.00 81.00 205 GLU A C 1
ATOM 1650 O O . GLU A 1 205 ? -14.244 22.547 7.299 1.00 81.00 205 GLU A O 1
ATOM 1655 N N . LYS A 1 206 ? -13.619 21.500 5.408 1.00 80.69 206 LYS A N 1
ATOM 1656 C CA . LYS A 1 206 ? -14.824 20.659 5.341 1.00 80.69 206 LYS A CA 1
ATOM 1657 C C . LYS A 1 206 ? -14.939 19.768 6.576 1.00 80.69 206 LYS A C 1
ATOM 1659 O O . LYS A 1 206 ? -16.029 19.653 7.129 1.00 80.69 206 LYS A O 1
ATOM 1664 N N . PHE A 1 207 ? -13.831 19.185 7.028 1.00 76.25 207 PHE A N 1
ATOM 1665 C CA . PHE A 1 207 ? -13.792 18.371 8.238 1.00 76.25 207 PHE A CA 1
ATOM 1666 C C . PHE A 1 207 ? -14.097 19.176 9.502 1.00 76.25 207 PHE A C 1
ATOM 1668 O O . PHE A 1 207 ? -14.936 18.742 10.285 1.00 76.25 207 PHE A O 1
ATOM 1675 N N . SER A 1 208 ? -13.530 20.371 9.674 1.00 74.06 208 SER A N 1
ATOM 1676 C CA . SER A 1 208 ? -13.843 21.244 10.815 1.00 74.06 208 SER A CA 1
ATOM 1677 C C . SER A 1 208 ? -15.320 21.659 10.842 1.00 74.06 208 SER A C 1
ATOM 1679 O O . SER A 1 208 ? -15.938 21.696 11.903 1.00 74.06 208 SER A O 1
ATOM 1681 N N . GLN A 1 209 ? -15.923 21.920 9.677 1.00 73.88 209 GLN A N 1
ATOM 1682 C CA . GLN A 1 209 ? -17.361 22.206 9.568 1.00 73.88 209 GLN A CA 1
ATOM 1683 C C . GLN A 1 209 ? -18.231 20.975 9.862 1.00 73.88 209 GLN A C 1
ATOM 1685 O O . GLN A 1 209 ? -19.355 21.101 10.357 1.00 73.88 209 GLN A O 1
ATOM 1690 N N . MET A 1 210 ? -17.742 19.778 9.526 1.00 70.19 210 MET A N 1
ATOM 1691 C CA . MET A 1 210 ? -18.396 18.523 9.887 1.00 70.19 210 MET A CA 1
ATOM 1692 C C . MET A 1 210 ? -18.274 18.241 11.371 1.00 70.19 210 MET A C 1
ATOM 1694 O O . MET A 1 210 ? -19.254 17.789 11.938 1.00 70.19 210 MET A O 1
ATOM 1698 N N . ASP A 1 211 ? -17.149 18.543 12.008 1.00 64.31 211 ASP A N 1
ATOM 1699 C CA . ASP A 1 211 ? -16.963 18.367 13.446 1.00 64.31 211 ASP A CA 1
ATOM 1700 C C . ASP A 1 211 ? -18.022 19.130 14.246 1.00 64.31 211 ASP A C 1
ATOM 1702 O O . ASP A 1 211 ? -18.675 18.571 15.125 1.00 64.31 211 ASP A O 1
ATOM 1706 N N . THR A 1 212 ? -18.341 20.358 13.818 1.00 59.31 212 THR A N 1
ATOM 1707 C CA . THR A 1 212 ? -19.432 21.166 14.395 1.00 59.31 212 THR A CA 1
ATOM 1708 C C . THR A 1 212 ? -20.822 20.548 14.192 1.00 59.31 212 THR A C 1
ATOM 1710 O O . THR A 1 212 ? -21.760 20.834 14.942 1.00 59.31 212 THR A O 1
ATOM 1713 N N . LYS A 1 213 ? -20.989 19.718 13.153 1.00 54.88 213 LYS A N 1
ATOM 1714 C CA . LYS A 1 213 ? -22.216 18.950 12.892 1.00 54.88 213 LYS A CA 1
ATOM 1715 C C . LYS A 1 213 ? -22.207 17.606 13.625 1.00 54.88 213 LYS A C 1
ATOM 1717 O O . LYS A 1 213 ? -23.252 17.198 14.112 1.00 54.88 213 LYS A O 1
ATOM 1722 N N . LEU A 1 214 ? -21.060 16.944 13.747 1.00 53.00 214 LEU A N 1
ATOM 1723 C CA . LEU A 1 214 ? -20.880 15.633 14.371 1.00 53.00 214 LEU A CA 1
ATOM 1724 C C . LEU A 1 214 ? -20.979 15.715 15.895 1.00 53.00 214 LEU A C 1
ATOM 1726 O O . LEU A 1 214 ? -21.634 14.865 16.487 1.00 53.00 214 LEU A O 1
ATOM 1730 N N . THR A 1 215 ? -20.498 16.797 16.518 1.00 51.75 215 THR A N 1
ATOM 1731 C CA . THR A 1 215 ? -20.793 17.107 17.934 1.00 51.75 215 THR A CA 1
ATOM 1732 C C . THR A 1 215 ? -22.295 17.223 18.217 1.00 51.75 215 THR A C 1
ATOM 1734 O O . THR A 1 215 ? -22.726 17.001 19.347 1.00 51.75 215 THR A O 1
ATOM 1737 N N . ARG A 1 216 ? -23.121 17.531 17.205 1.00 43.47 216 ARG A N 1
ATOM 1738 C CA . ARG A 1 216 ? -24.592 17.583 17.319 1.00 43.47 216 ARG A CA 1
ATOM 1739 C C . ARG A 1 216 ? -25.282 16.276 16.939 1.00 43.47 216 ARG A C 1
ATOM 1741 O O . ARG A 1 216 ? -26.454 16.092 17.263 1.00 43.47 216 ARG A O 1
ATOM 1748 N N . VAL A 1 217 ? -24.587 15.377 16.250 1.00 43.53 217 VAL A N 1
ATOM 1749 C CA . VAL A 1 217 ? -25.141 14.113 15.783 1.00 43.53 217 VAL A CA 1
ATOM 1750 C C . VAL A 1 217 ? -24.827 13.036 16.819 1.00 43.53 217 VAL A C 1
ATOM 1752 O O . VAL A 1 217 ? -23.796 12.368 16.805 1.00 43.53 217 VAL A O 1
ATOM 1755 N N . SER A 1 218 ? -25.803 12.814 17.696 1.00 45.78 218 SER A N 1
ATOM 1756 C CA . SER A 1 218 ? -25.902 11.666 18.602 1.00 45.78 218 SER A CA 1
ATOM 1757 C C . SER A 1 218 ? -25.823 10.298 17.902 1.00 45.78 218 SER A C 1
ATOM 1759 O O . SER A 1 218 ? -25.782 9.283 18.585 1.00 45.78 218 SER A O 1
ATOM 1761 N N . SER A 1 219 ? -25.764 10.234 16.564 1.00 43.88 219 SER A N 1
ATOM 1762 C CA . SER A 1 219 ? -25.666 8.979 15.810 1.00 43.88 219 SER A CA 1
ATOM 1763 C C . SER A 1 219 ? -24.260 8.374 15.749 1.00 43.88 219 SER A C 1
ATOM 1765 O O . SER A 1 219 ? -24.150 7.212 15.371 1.00 43.88 219 SER A O 1
ATOM 1767 N N . TRP A 1 220 ? -23.200 9.105 16.130 1.00 48.62 220 TRP A N 1
ATOM 1768 C CA . TRP A 1 220 ? -21.906 8.473 16.453 1.00 48.62 220 TRP A CA 1
ATOM 1769 C C . TRP A 1 220 ? -22.027 7.594 17.702 1.00 48.62 220 TRP A C 1
ATOM 1771 O O . TRP A 1 220 ? -21.452 6.514 17.775 1.00 48.62 220 TRP A O 1
ATOM 1781 N N . ARG A 1 221 ? -22.852 8.034 18.659 1.00 47.91 221 ARG A N 1
ATOM 1782 C CA . ARG A 1 221 ? -23.194 7.315 19.889 1.00 47.91 221 ARG A CA 1
ATOM 1783 C C . ARG A 1 221 ? -24.345 6.338 19.639 1.00 47.91 221 ARG A C 1
ATOM 1785 O O . ARG A 1 221 ? -25.429 6.461 20.208 1.00 47.91 221 ARG A O 1
ATOM 1792 N N . GLY A 1 222 ? -24.120 5.368 18.755 1.00 48.69 222 GLY A N 1
ATOM 1793 C CA . GLY A 1 222 ? -24.913 4.136 18.746 1.00 48.69 222 GLY A CA 1
ATOM 1794 C C . GLY A 1 222 ? -24.715 3.336 20.048 1.00 48.69 222 GLY A C 1
ATOM 1795 O O . GLY A 1 222 ? -24.267 3.869 21.057 1.00 48.69 222 GLY A O 1
ATOM 1796 N N . ARG A 1 223 ? -25.001 2.023 20.047 1.00 44.22 223 ARG A N 1
ATOM 1797 C CA . ARG A 1 223 ? -24.764 1.141 21.222 1.00 44.22 223 ARG A CA 1
ATOM 1798 C C . ARG A 1 223 ? -23.316 1.161 21.747 1.00 44.22 223 ARG A C 1
ATOM 1800 O O . ARG A 1 223 ? -23.084 0.730 22.871 1.00 44.22 223 ARG A O 1
ATOM 1807 N N . GLU A 1 224 ? -22.365 1.628 20.943 1.00 51.59 224 GLU A N 1
ATOM 1808 C CA . GLU A 1 224 ? -20.963 1.808 21.310 1.00 51.59 224 GLU A CA 1
ATOM 1809 C C . GLU A 1 224 ? -20.765 3.219 21.872 1.00 51.59 224 GLU A C 1
ATOM 1811 O O . GLU A 1 224 ? -20.933 4.221 21.181 1.00 51.59 224 GLU A O 1
ATOM 1816 N N . SER A 1 225 ? -20.463 3.300 23.165 1.00 57.69 225 SER A N 1
ATOM 1817 C CA . SER A 1 225 ? -20.485 4.544 23.937 1.00 57.69 225 SER A CA 1
ATOM 1818 C C . SER A 1 225 ? -19.303 5.493 23.683 1.00 57.69 225 SER A C 1
ATOM 1820 O O . SER A 1 225 ? -19.304 6.575 24.264 1.00 57.69 225 SER A O 1
ATOM 1822 N N . SER A 1 226 ? -18.323 5.126 22.844 1.00 73.38 226 SER A N 1
AT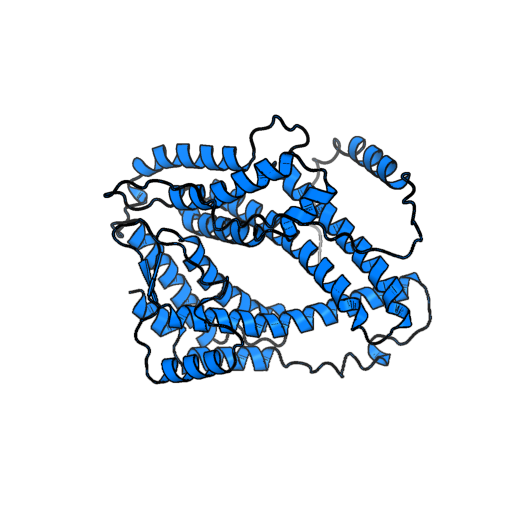OM 1823 C CA . SER A 1 226 ? -17.129 5.937 22.541 1.00 73.38 226 SER A CA 1
ATOM 1824 C C . SER A 1 226 ? -16.549 5.668 21.143 1.00 73.38 226 SER A C 1
ATOM 1826 O O . SER A 1 226 ? -16.705 4.576 20.590 1.00 73.38 226 SER A O 1
ATOM 1828 N N . ALA A 1 227 ? -15.816 6.641 20.582 1.00 74.50 227 ALA A N 1
ATOM 1829 C CA . ALA A 1 227 ? -15.114 6.495 19.296 1.00 74.50 227 ALA A CA 1
ATOM 1830 C C . ALA A 1 227 ? -14.111 5.326 19.306 1.00 74.50 227 ALA A C 1
ATOM 1832 O O . ALA A 1 227 ? -13.973 4.593 18.327 1.00 74.50 227 ALA A O 1
ATOM 1833 N N . ARG A 1 228 ? -13.473 5.092 20.460 1.00 81.38 228 ARG A N 1
ATOM 1834 C CA . ARG A 1 228 ? -12.606 3.936 20.711 1.00 81.38 228 ARG A CA 1
ATOM 1835 C C . ARG A 1 228 ? -13.328 2.611 20.457 1.00 81.38 228 ARG A C 1
ATOM 1837 O O . ARG A 1 228 ? -12.776 1.744 19.784 1.00 81.38 228 ARG A O 1
ATOM 1844 N N . ALA A 1 229 ? -14.542 2.450 20.989 1.00 82.56 229 ALA A N 1
ATOM 1845 C CA . ALA A 1 229 ? -15.328 1.231 20.809 1.00 82.56 229 ALA A CA 1
ATOM 1846 C C . ALA A 1 229 ? -15.692 1.011 19.332 1.00 82.56 229 ALA A C 1
ATOM 1848 O O . ALA A 1 229 ? -15.543 -0.106 18.844 1.00 82.56 229 ALA A O 1
ATOM 1849 N N . PHE A 1 230 ? -16.042 2.083 18.616 1.00 83.12 230 PHE A N 1
ATOM 1850 C CA . PHE A 1 230 ? -16.313 2.046 17.177 1.00 83.12 230 PHE A CA 1
ATOM 1851 C C . PHE A 1 230 ? -15.110 1.602 16.341 1.00 83.12 230 PHE A C 1
ATOM 1853 O O . PHE A 1 230 ? -15.207 0.682 15.532 1.00 83.12 230 PHE A O 1
ATOM 1860 N N . PHE A 1 231 ? -13.941 2.214 16.531 1.00 85.44 231 PHE A N 1
ATOM 1861 C CA . PHE A 1 231 ? -12.764 1.811 15.759 1.00 85.44 231 PHE A CA 1
ATOM 1862 C C . PHE A 1 231 ? -12.304 0.397 16.112 1.00 85.44 231 PHE A C 1
ATOM 1864 O O . PHE A 1 231 ? -11.929 -0.375 15.227 1.00 85.44 231 PHE A O 1
ATOM 1871 N N . LYS A 1 232 ? -12.389 0.030 17.395 1.00 89.19 232 LYS A N 1
ATOM 1872 C CA . LYS A 1 232 ? -12.108 -1.330 17.854 1.00 89.19 232 LYS A CA 1
ATOM 1873 C C . LYS A 1 232 ? -13.048 -2.345 17.198 1.00 89.19 232 LYS A C 1
ATOM 1875 O O . LYS A 1 232 ? -12.567 -3.370 16.724 1.00 89.19 232 LYS A O 1
ATOM 1880 N N . SER A 1 233 ? -14.353 -2.075 17.125 1.00 89.25 233 SER A N 1
ATOM 1881 C CA . SER A 1 233 ? -15.312 -2.991 16.495 1.00 89.25 233 SER A CA 1
ATOM 1882 C C . SER A 1 233 ? -15.059 -3.150 14.998 1.00 89.25 233 SER A C 1
ATOM 1884 O O . SER A 1 233 ? -15.094 -4.273 14.499 1.00 89.25 233 SER A O 1
ATOM 1886 N N . LYS A 1 234 ? -14.681 -2.070 14.302 1.00 88.38 234 LYS A N 1
ATOM 1887 C CA . LYS A 1 234 ? -14.295 -2.112 12.882 1.00 88.38 234 LYS A CA 1
ATOM 1888 C C . LYS A 1 234 ? -13.025 -2.921 12.620 1.00 88.38 234 LYS A C 1
ATOM 1890 O O . LYS A 1 234 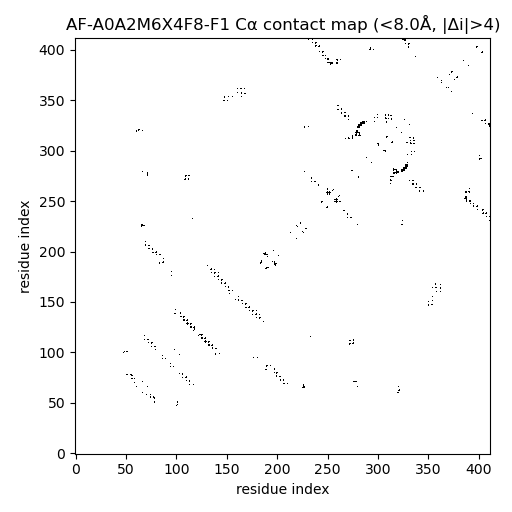? -12.975 -3.665 11.646 1.00 88.38 234 LYS A O 1
ATOM 1895 N N . ILE A 1 235 ? -12.022 -2.825 13.494 1.00 91.88 235 ILE A N 1
ATOM 1896 C CA . ILE A 1 235 ? -10.829 -3.682 13.409 1.00 91.88 235 ILE A CA 1
ATOM 1897 C C . ILE A 1 235 ? -11.208 -5.154 13.617 1.00 91.88 235 ILE A C 1
ATOM 1899 O O . ILE A 1 235 ? -10.748 -6.019 12.877 1.00 91.88 235 ILE A O 1
ATOM 1903 N N . LEU A 1 236 ? -12.050 -5.446 14.612 1.00 94.69 236 LEU A N 1
ATOM 1904 C CA . LEU A 1 236 ? -12.476 -6.815 14.913 1.00 94.69 236 LEU A CA 1
ATOM 1905 C C . LEU A 1 236 ? -13.333 -7.435 13.798 1.00 94.69 236 LEU A C 1
ATOM 1907 O O . LEU A 1 236 ? -13.237 -8.640 13.577 1.00 94.69 236 LEU A O 1
ATOM 1911 N N . GLU A 1 237 ? -14.149 -6.633 13.109 1.00 93.69 237 GLU A N 1
ATOM 1912 C CA . GLU A 1 237 ? -14.901 -7.039 11.912 1.00 93.69 237 GLU A CA 1
ATOM 1913 C C . GLU A 1 237 ? -13.941 -7.469 10.795 1.00 93.69 237 GLU A C 1
ATOM 1915 O O . GLU A 1 237 ? -14.023 -8.603 10.335 1.00 93.69 237 GLU A O 1
ATOM 1920 N N . GLU A 1 238 ? -12.942 -6.644 10.468 1.00 93.81 238 GLU A N 1
ATOM 1921 C CA . GLU A 1 238 ? -11.954 -6.974 9.431 1.00 93.81 238 GLU A CA 1
ATOM 1922 C C . GLU A 1 238 ? -11.125 -8.222 9.776 1.00 93.81 238 GLU A C 1
ATOM 1924 O O . GLU A 1 238 ? -10.849 -9.051 8.913 1.00 93.81 238 GLU A O 1
ATOM 1929 N N . ILE A 1 239 ? -10.721 -8.376 11.044 1.00 97.12 239 ILE A N 1
ATOM 1930 C CA . ILE A 1 239 ? -9.995 -9.569 11.505 1.00 97.12 239 ILE A CA 1
ATOM 1931 C C . ILE A 1 239 ? -10.840 -10.820 11.284 1.00 97.12 239 ILE A C 1
ATOM 1933 O O . ILE A 1 239 ? -10.319 -11.839 10.839 1.00 97.12 239 ILE A O 1
ATOM 1937 N N . LYS A 1 240 ? -12.135 -10.747 11.607 1.00 97.44 240 LYS A N 1
ATOM 1938 C CA . LYS A 1 240 ? -13.058 -11.867 11.441 1.00 97.44 240 LYS A CA 1
ATOM 1939 C C . LYS A 1 240 ? -13.250 -12.213 9.966 1.00 97.44 240 LYS A C 1
ATOM 1941 O O . LYS A 1 240 ? -13.234 -13.396 9.638 1.00 97.44 240 LYS A O 1
ATOM 1946 N N . ASP A 1 241 ? -13.420 -11.211 9.110 1.00 96.62 241 ASP A N 1
ATOM 1947 C CA . ASP A 1 241 ? -13.606 -11.417 7.673 1.00 96.62 241 ASP A CA 1
ATOM 1948 C C . ASP A 1 241 ? -12.348 -12.035 7.046 1.00 96.62 241 ASP A C 1
ATOM 1950 O O . ASP A 1 241 ? -12.439 -13.052 6.364 1.00 96.62 241 ASP A O 1
ATOM 1954 N N . LEU A 1 242 ? -11.157 -11.520 7.377 1.00 97.38 242 LEU A N 1
ATOM 1955 C CA . LEU A 1 242 ? -9.889 -12.078 6.902 1.00 97.38 242 LEU A CA 1
ATOM 1956 C C . LEU A 1 242 ? -9.633 -13.504 7.416 1.00 97.38 242 LEU A C 1
ATOM 1958 O O . LEU A 1 242 ? -9.158 -14.356 6.668 1.00 97.38 242 LEU A O 1
ATOM 1962 N N . ASP A 1 243 ? -9.930 -13.778 8.689 1.00 97.75 243 ASP A N 1
ATOM 1963 C CA . ASP A 1 243 ? -9.832 -15.127 9.258 1.00 97.75 243 ASP A CA 1
ATOM 1964 C C . ASP A 1 243 ? -10.784 -16.104 8.548 1.00 97.75 243 ASP A C 1
ATOM 1966 O O . ASP A 1 243 ? -10.403 -17.242 8.269 1.00 97.75 243 ASP A O 1
ATOM 1970 N N . GLY A 1 244 ? -11.993 -15.643 8.210 1.00 97.81 244 GLY A N 1
ATOM 1971 C CA . GLY A 1 244 ? -12.954 -16.367 7.378 1.00 97.81 244 GLY A CA 1
ATOM 1972 C C . GLY A 1 244 ? -12.399 -16.671 5.988 1.00 97.81 244 GLY A C 1
ATOM 1973 O O . GLY A 1 244 ? -12.306 -17.838 5.620 1.00 97.81 244 GLY A O 1
ATOM 1974 N N . ASP A 1 245 ? -11.930 -15.652 5.264 1.00 97.81 245 ASP A N 1
ATOM 1975 C CA . ASP A 1 245 ? -11.368 -15.794 3.913 1.00 97.81 245 ASP A CA 1
ATOM 1976 C C . ASP A 1 245 ? -10.184 -16.778 3.862 1.00 97.81 245 ASP A C 1
ATOM 1978 O O . ASP A 1 245 ? -10.056 -17.565 2.920 1.00 97.81 245 ASP A O 1
ATOM 1982 N N . ILE A 1 246 ? -9.317 -16.764 4.884 1.00 97.00 246 ILE A N 1
ATOM 1983 C CA . ILE A 1 246 ? -8.188 -17.700 5.007 1.00 97.00 246 ILE A CA 1
ATOM 1984 C C . ILE A 1 246 ? -8.687 -19.133 5.233 1.00 97.00 246 ILE A C 1
ATOM 1986 O O . ILE A 1 246 ? -8.178 -20.067 4.608 1.00 97.00 246 ILE A O 1
ATOM 1990 N N . LYS A 1 247 ? -9.674 -19.329 6.117 1.00 96.56 247 LYS A N 1
ATOM 1991 C CA . LYS A 1 247 ? -10.254 -20.652 6.412 1.00 96.56 247 LYS A CA 1
ATOM 1992 C C . LYS A 1 247 ? -11.004 -21.230 5.215 1.00 96.56 247 LYS A C 1
ATOM 1994 O O . LYS A 1 247 ? -10.865 -22.420 4.937 1.00 96.56 247 LYS A O 1
ATOM 1999 N N . ASP A 1 248 ? -11.717 -20.377 4.490 1.00 97.56 248 ASP A N 1
ATOM 2000 C CA . ASP A 1 248 ? -12.502 -20.728 3.308 1.00 97.56 248 ASP A CA 1
ATOM 2001 C C . ASP A 1 248 ? -11.650 -20.802 2.027 1.00 97.56 248 ASP A C 1
ATOM 2003 O O . ASP A 1 248 ? -12.180 -21.069 0.949 1.00 97.56 248 ASP A O 1
ATOM 2007 N N . ARG A 1 249 ? -10.323 -20.611 2.135 1.00 96.94 249 ARG A N 1
ATOM 2008 C CA . ARG A 1 249 ? -9.357 -20.690 1.022 1.00 96.94 249 ARG A CA 1
ATOM 2009 C C . ARG A 1 249 ? -9.707 -19.754 -0.142 1.00 96.94 249 ARG A C 1
ATOM 2011 O O . ARG A 1 249 ? -9.459 -20.076 -1.300 1.00 96.94 249 ARG A O 1
ATOM 2018 N N . VAL A 1 250 ? -10.218 -18.558 0.154 1.00 97.06 250 VAL A N 1
ATOM 2019 C CA . VAL A 1 250 ? -10.605 -17.548 -0.855 1.00 97.06 250 VAL A CA 1
ATOM 2020 C C . VAL A 1 250 ? -9.430 -17.130 -1.755 1.00 97.06 250 VAL A C 1
ATOM 2022 O O . VAL A 1 250 ? -9.646 -16.662 -2.873 1.00 97.06 250 VAL A O 1
ATOM 2025 N N . PHE A 1 251 ? -8.191 -17.318 -1.291 1.00 95.50 251 PHE A N 1
ATOM 2026 C CA . PHE A 1 251 ? -6.960 -16.979 -2.013 1.00 95.50 251 PHE A CA 1
ATOM 2027 C C . PHE A 1 251 ? -6.306 -18.180 -2.731 1.00 95.50 251 PHE A C 1
ATOM 2029 O O . PHE A 1 251 ? -5.164 -18.073 -3.177 1.00 95.50 251 PHE A O 1
ATOM 2036 N N . ASP A 1 252 ? -6.985 -19.329 -2.836 1.00 94.62 252 ASP A N 1
ATOM 2037 C CA . ASP A 1 252 ? -6.499 -20.495 -3.589 1.00 94.62 252 ASP A CA 1
ATOM 2038 C C . ASP A 1 252 ? -6.739 -20.307 -5.099 1.00 94.62 252 ASP A C 1
ATOM 2040 O O . ASP A 1 252 ? -7.778 -20.686 -5.637 1.00 94.62 252 ASP A O 1
ATOM 2044 N N . SER A 1 253 ? -5.789 -19.671 -5.788 1.00 91.06 253 SER A N 1
ATOM 2045 C CA . SER A 1 253 ? -5.894 -19.355 -7.216 1.00 91.06 253 SER A CA 1
ATOM 2046 C C . SER A 1 253 ? -4.545 -19.471 -7.918 1.00 91.06 253 SER A C 1
ATOM 2048 O O . SER A 1 253 ? -3.542 -18.959 -7.422 1.00 91.06 253 SER A O 1
ATOM 2050 N N . ASP A 1 254 ? -4.545 -20.077 -9.110 1.00 85.56 254 ASP A N 1
ATOM 2051 C CA . ASP A 1 254 ? -3.373 -20.139 -9.997 1.00 85.56 254 ASP A CA 1
ATOM 2052 C C . ASP A 1 254 ? -3.011 -18.747 -10.559 1.00 85.56 254 ASP A C 1
ATOM 2054 O O . ASP A 1 254 ? -1.856 -18.471 -10.879 1.00 85.56 254 ASP A O 1
ATOM 2058 N N . ALA A 1 255 ? -3.988 -17.838 -10.660 1.00 84.12 255 ALA A N 1
ATOM 2059 C CA . ALA A 1 255 ? -3.741 -16.456 -11.056 1.00 84.12 255 ALA A CA 1
ATOM 2060 C C . ALA A 1 255 ? -3.135 -15.663 -9.886 1.00 84.12 255 ALA A C 1
ATOM 2062 O O . ALA A 1 255 ? -3.795 -15.482 -8.857 1.00 84.12 255 ALA A O 1
ATOM 2063 N N . ILE A 1 256 ? -1.913 -15.143 -10.073 1.00 84.31 256 ILE A N 1
ATOM 2064 C CA . ILE A 1 256 ? -1.146 -14.392 -9.061 1.00 84.31 256 ILE A CA 1
ATOM 2065 C C . ILE A 1 256 ? -1.945 -13.235 -8.438 1.00 84.31 256 ILE A C 1
ATOM 2067 O O . ILE A 1 256 ? -1.910 -13.053 -7.219 1.00 84.31 256 ILE A O 1
ATOM 2071 N N . GLU A 1 257 ? -2.704 -12.492 -9.254 1.00 85.06 257 GLU A N 1
ATOM 2072 C CA . GLU A 1 257 ? -3.509 -11.345 -8.811 1.00 85.06 257 GLU A CA 1
ATOM 2073 C C . GLU A 1 257 ? -4.649 -11.744 -7.864 1.00 85.06 257 GLU A C 1
ATOM 2075 O O . GLU A 1 257 ? -4.914 -11.035 -6.892 1.00 85.06 257 GLU A O 1
ATOM 2080 N N . GLU A 1 258 ? -5.295 -12.886 -8.116 1.00 88.62 258 GLU A N 1
ATOM 2081 C CA . GLU A 1 258 ? -6.447 -13.364 -7.339 1.00 88.62 258 GLU A CA 1
ATOM 2082 C C . GLU A 1 258 ? -6.047 -14.237 -6.142 1.00 88.62 258 GLU A C 1
ATOM 2084 O O . GLU A 1 258 ? -6.805 -14.330 -5.177 1.00 88.62 258 GLU A O 1
ATOM 2089 N N . GLY A 1 259 ? -4.857 -14.846 -6.175 1.00 91.75 259 GLY A N 1
ATOM 2090 C CA . GLY A 1 259 ? -4.314 -15.649 -5.079 1.00 91.75 259 GLY A CA 1
ATOM 2091 C C . GLY A 1 259 ? -3.360 -14.853 -4.190 1.00 91.75 259 GLY A C 1
ATOM 2092 O O . GLY A 1 259 ? -3.770 -14.122 -3.284 1.00 91.75 259 GLY A O 1
ATOM 2093 N N . LEU A 1 260 ? -2.059 -14.985 -4.466 1.00 91.44 260 LEU A N 1
ATOM 2094 C CA . LEU A 1 260 ? -0.974 -14.439 -3.646 1.00 91.44 260 LEU A CA 1
ATOM 2095 C C . LEU A 1 260 ? -1.071 -12.915 -3.440 1.00 91.44 260 LEU A C 1
ATOM 2097 O O . LEU A 1 260 ? -0.903 -12.422 -2.320 1.00 91.44 260 LEU A O 1
ATOM 2101 N N . HIS A 1 261 ? -1.383 -12.152 -4.492 1.00 91.19 261 HIS A N 1
ATOM 2102 C CA . HIS A 1 261 ? -1.484 -10.696 -4.393 1.00 91.19 261 HIS A CA 1
ATOM 2103 C C . HIS A 1 261 ? -2.712 -10.267 -3.585 1.00 91.19 261 HIS A C 1
ATOM 2105 O O . HIS A 1 261 ? -2.624 -9.352 -2.762 1.00 91.19 261 HIS A O 1
ATOM 2111 N N . LYS A 1 262 ? -3.852 -10.935 -3.767 1.00 93.44 262 LYS A N 1
ATOM 2112 C CA . LYS A 1 262 ? -5.060 -10.659 -2.990 1.00 93.44 262 LYS A CA 1
ATOM 2113 C C . LYS A 1 262 ? -4.846 -10.955 -1.504 1.00 93.44 262 LYS A C 1
ATOM 2115 O O . LYS A 1 262 ? -5.162 -10.094 -0.686 1.00 93.44 262 LYS A O 1
ATOM 2120 N N . LEU A 1 263 ? -4.189 -12.070 -1.162 1.00 95.88 263 LEU A N 1
ATOM 2121 C CA . LEU A 1 263 ? -3.785 -12.380 0.216 1.00 95.88 263 LEU A CA 1
ATOM 2122 C C . LEU A 1 263 ? -2.898 -11.268 0.808 1.00 95.88 263 LEU A C 1
ATOM 2124 O O . LEU A 1 263 ? -3.188 -10.752 1.890 1.00 95.88 263 LEU A O 1
ATOM 2128 N N . ARG A 1 264 ? -1.858 -10.830 0.076 1.00 95.19 264 ARG A N 1
ATOM 2129 C CA . ARG A 1 264 ? -1.002 -9.695 0.483 1.00 95.19 264 ARG A CA 1
ATOM 2130 C C . ARG A 1 264 ? -1.821 -8.428 0.706 1.00 95.19 264 ARG A C 1
ATOM 2132 O O . ARG A 1 264 ? -1.608 -7.737 1.701 1.00 95.19 264 ARG A O 1
ATOM 2139 N N . ARG A 1 265 ? -2.729 -8.093 -0.219 1.00 92.69 265 ARG A N 1
ATOM 2140 C CA . ARG A 1 265 ? -3.580 -6.895 -0.145 1.00 92.69 265 ARG A CA 1
ATOM 2141 C C . ARG A 1 265 ? -4.481 -6.937 1.088 1.00 92.69 265 ARG A C 1
ATOM 2143 O O . ARG A 1 265 ? -4.550 -5.916 1.767 1.00 92.69 265 ARG A O 1
ATOM 2150 N N . SER A 1 266 ? -5.085 -8.078 1.419 1.00 95.50 266 SER A N 1
ATOM 2151 C CA . SER A 1 266 ? -5.940 -8.214 2.605 1.00 95.50 266 SER A CA 1
ATOM 2152 C C . SER A 1 266 ? -5.148 -8.110 3.914 1.00 95.50 266 SER A C 1
ATOM 2154 O O . SER A 1 266 ? -5.510 -7.324 4.790 1.00 95.50 266 SER A O 1
ATOM 2156 N N . LEU A 1 267 ? -4.006 -8.802 4.026 1.00 96.44 267 LEU A N 1
ATOM 2157 C CA . LEU A 1 267 ? -3.123 -8.710 5.201 1.00 96.44 267 LEU A CA 1
ATOM 2158 C C . LEU A 1 267 ? -2.570 -7.289 5.397 1.00 96.44 267 LEU A C 1
ATOM 2160 O O . LEU A 1 267 ? -2.615 -6.734 6.497 1.00 96.44 267 LEU A O 1
ATOM 2164 N N . ARG A 1 268 ? -2.072 -6.672 4.317 1.00 94.38 268 ARG A N 1
ATOM 2165 C CA . ARG A 1 268 ? -1.578 -5.288 4.327 1.00 94.38 268 ARG A CA 1
ATOM 2166 C C . ARG A 1 268 ? -2.698 -4.309 4.657 1.00 94.38 268 ARG A C 1
ATOM 2168 O O . ARG A 1 268 ? -2.457 -3.360 5.395 1.00 94.38 268 ARG A O 1
ATOM 2175 N N . GLY A 1 269 ? -3.896 -4.548 4.124 1.00 92.44 269 GLY A N 1
ATOM 2176 C CA . GLY A 1 269 ? -5.103 -3.790 4.424 1.00 92.44 269 GLY A CA 1
ATOM 2177 C C . GLY A 1 269 ? -5.319 -3.718 5.926 1.00 92.44 269 GLY A C 1
ATOM 2178 O O . GLY A 1 269 ? -5.265 -2.624 6.477 1.00 92.44 269 GLY A O 1
ATOM 2179 N N . LEU A 1 270 ? -5.431 -4.867 6.598 1.00 94.62 270 LEU A N 1
ATOM 2180 C CA . LEU A 1 270 ? -5.605 -4.943 8.051 1.00 94.62 270 LEU A CA 1
ATOM 2181 C C . LEU A 1 270 ? -4.533 -4.156 8.835 1.00 94.62 270 LEU A C 1
ATOM 2183 O O . LEU A 1 270 ? -4.870 -3.416 9.758 1.00 94.62 270 LEU A O 1
ATOM 2187 N N . LEU A 1 271 ? -3.254 -4.254 8.456 1.00 94.50 271 LEU A N 1
ATOM 2188 C CA . LEU A 1 271 ? -2.176 -3.487 9.099 1.00 94.50 271 LEU A CA 1
ATOM 2189 C C . LEU A 1 271 ? -2.319 -1.975 8.888 1.00 94.50 271 LEU A C 1
ATOM 2191 O O . LEU A 1 271 ? -2.213 -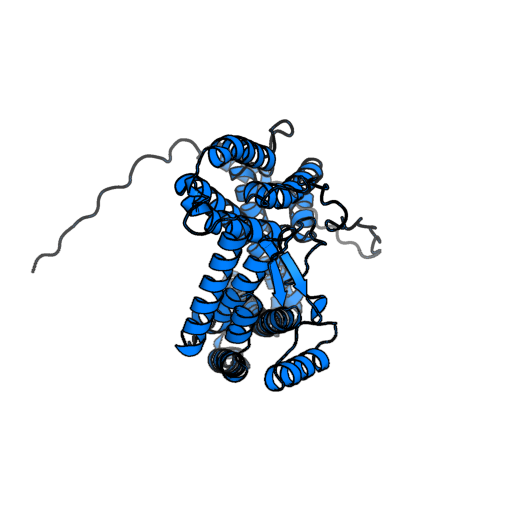1.208 9.845 1.00 94.50 271 LEU A O 1
ATOM 2195 N N . ILE A 1 272 ? -2.615 -1.542 7.658 1.00 89.88 272 ILE A N 1
ATOM 2196 C CA . ILE A 1 272 ? -2.878 -0.131 7.342 1.00 89.88 272 ILE A CA 1
ATOM 2197 C C . ILE A 1 272 ? -4.066 0.373 8.157 1.00 89.88 272 ILE A C 1
ATOM 2199 O O . ILE A 1 272 ? -4.004 1.477 8.685 1.00 89.88 272 ILE A O 1
ATOM 2203 N N . ARG A 1 273 ? -5.122 -0.432 8.324 1.00 89.75 273 ARG A N 1
ATOM 2204 C CA . ARG A 1 273 ? -6.285 -0.060 9.141 1.00 89.75 273 ARG A CA 1
ATOM 2205 C C . ARG A 1 273 ? -5.895 0.255 10.582 1.00 89.75 273 ARG A C 1
ATOM 2207 O O . ARG A 1 273 ? -6.388 1.225 11.148 1.00 89.75 273 ARG A O 1
ATOM 2214 N N . MET A 1 274 ? -5.002 -0.543 11.163 1.00 92.56 274 MET A N 1
ATOM 2215 C CA . MET A 1 274 ? -4.486 -0.311 12.512 1.00 92.56 274 MET A CA 1
ATOM 2216 C C . MET A 1 274 ? -3.595 0.937 12.578 1.00 92.56 274 MET A C 1
ATOM 2218 O O . MET A 1 274 ? -3.749 1.748 13.487 1.00 92.56 274 MET A O 1
ATOM 2222 N N . VAL A 1 275 ? -2.702 1.124 11.601 1.00 90.62 275 VAL A N 1
ATOM 2223 C CA . VAL A 1 275 ? -1.766 2.263 11.555 1.00 90.62 275 VAL A CA 1
ATOM 2224 C C . VAL A 1 275 ? -2.437 3.581 11.184 1.00 90.62 275 VAL A C 1
ATOM 2226 O O . VAL A 1 275 ? -2.019 4.637 11.642 1.00 90.62 275 VAL A O 1
ATOM 2229 N N . ALA A 1 276 ? -3.513 3.570 10.408 1.00 90.19 276 ALA A N 1
ATOM 2230 C CA . ALA A 1 276 ? -4.253 4.782 10.079 1.00 90.19 276 ALA A CA 1
ATOM 2231 C C . ALA A 1 276 ? -4.896 5.434 11.317 1.00 90.19 276 ALA A C 1
ATOM 2233 O O . ALA A 1 276 ? -5.155 6.636 11.300 1.00 90.19 276 ALA A O 1
ATOM 2234 N N . LEU A 1 277 ? -5.091 4.664 12.394 1.00 89.69 277 LEU A N 1
ATOM 2235 C CA . LEU A 1 277 ? -5.525 5.142 13.710 1.00 89.69 277 LEU A CA 1
ATOM 2236 C C . LEU A 1 277 ? -4.357 5.618 14.590 1.00 89.69 277 LEU A C 1
ATOM 2238 O O . LEU A 1 277 ? -4.501 5.693 15.811 1.00 89.69 277 LEU A O 1
ATOM 2242 N N . ASN A 1 278 ? -3.187 5.886 14.004 1.00 88.12 278 ASN A N 1
ATOM 2243 C CA . ASN A 1 278 ? -2.037 6.436 14.713 1.00 88.12 278 ASN A CA 1
ATOM 2244 C C . ASN A 1 278 ? -2.453 7.632 15.587 1.00 88.12 278 ASN A C 1
ATOM 2246 O O . ASN A 1 278 ? -3.257 8.456 15.168 1.00 88.12 278 ASN A O 1
ATOM 2250 N N . GLY A 1 279 ? -1.948 7.692 16.818 1.00 84.75 279 GLY A N 1
ATOM 2251 C CA . GLY A 1 279 ? -2.422 8.626 17.844 1.00 84.75 279 GLY A CA 1
ATOM 2252 C C . GLY A 1 279 ? -3.562 8.089 18.723 1.00 84.75 279 GLY A C 1
ATOM 2253 O O . GLY A 1 279 ? -3.623 8.466 19.891 1.00 84.75 279 GLY A O 1
ATOM 2254 N N . MET A 1 280 ? -4.391 7.151 18.242 1.00 85.94 280 MET A N 1
ATOM 2255 C CA . MET A 1 280 ? -5.432 6.452 19.028 1.00 85.94 280 MET A CA 1
ATOM 2256 C C . MET A 1 280 ? -5.054 5.029 19.453 1.00 85.94 280 MET A C 1
ATOM 2258 O O . MET A 1 280 ? -5.691 4.448 20.337 1.00 85.94 280 MET A O 1
ATOM 2262 N N . VAL A 1 281 ? -4.059 4.439 18.798 1.00 90.56 281 VAL A N 1
ATOM 2263 C CA . VAL A 1 281 ? -3.570 3.087 19.082 1.00 90.56 281 VAL A CA 1
ATOM 2264 C C . VAL A 1 281 ? -2.214 3.143 19.780 1.00 90.56 281 VAL A C 1
ATOM 2266 O O . VAL A 1 281 ? -1.442 4.077 19.584 1.00 90.56 281 VAL A O 1
ATOM 2269 N N . GLN A 1 282 ? -1.905 2.114 20.563 1.00 93.00 282 GLN A N 1
ATOM 2270 C CA . GLN A 1 282 ? -0.578 1.889 21.128 1.00 93.00 282 GLN A CA 1
ATOM 2271 C C . GLN A 1 282 ? -0.160 0.446 20.880 1.00 93.00 282 GLN A C 1
ATOM 2273 O O . GLN A 1 282 ? -0.957 -0.477 21.052 1.00 93.00 282 GLN A O 1
ATOM 2278 N N . ARG A 1 283 ? 1.104 0.236 20.517 1.00 94.19 283 ARG A N 1
ATOM 2279 C CA . ARG A 1 283 ? 1.674 -1.103 20.364 1.00 94.19 283 ARG A CA 1
ATOM 2280 C C . ARG A 1 283 ? 2.150 -1.639 21.716 1.00 94.19 283 ARG A C 1
ATOM 2282 O O . ARG A 1 283 ? 2.899 -0.965 22.417 1.00 94.19 283 ARG A O 1
ATOM 2289 N N . ASN A 1 284 ? 1.735 -2.851 22.077 1.00 94.94 284 ASN A N 1
ATOM 2290 C CA . ASN A 1 284 ? 2.293 -3.596 23.204 1.00 94.94 284 ASN A CA 1
ATOM 2291 C C . ASN A 1 284 ? 3.271 -4.657 22.690 1.00 94.94 284 ASN A C 1
ATOM 2293 O O . ASN A 1 284 ? 2.860 -5.754 22.303 1.00 94.94 284 ASN A O 1
ATOM 2297 N N . ASP A 1 285 ? 4.562 -4.337 22.721 1.00 94.12 285 ASP A N 1
ATOM 2298 C CA . ASP A 1 285 ? 5.630 -5.225 22.238 1.00 94.12 285 ASP A CA 1
ATOM 2299 C C . ASP A 1 285 ? 5.869 -6.424 23.168 1.00 94.12 285 ASP A C 1
ATOM 2301 O O . ASP A 1 285 ? 6.417 -7.439 22.746 1.00 94.12 285 ASP A O 1
ATOM 2305 N N . ASN A 1 286 ? 5.358 -6.356 24.402 1.00 93.88 286 ASN A N 1
ATOM 2306 C CA . ASN A 1 286 ? 5.429 -7.417 25.407 1.00 93.88 286 ASN A CA 1
ATOM 2307 C C . ASN A 1 286 ? 4.147 -8.266 25.473 1.00 93.88 286 ASN A C 1
ATOM 2309 O O . ASN A 1 286 ? 3.921 -8.972 26.460 1.00 93.88 286 ASN A O 1
ATOM 2313 N N . ALA A 1 287 ? 3.268 -8.180 24.467 1.00 93.12 287 ALA A N 1
ATOM 2314 C CA . ALA A 1 287 ? 2.048 -8.977 24.444 1.00 93.12 287 ALA A CA 1
ATOM 2315 C C . ALA A 1 287 ? 2.383 -10.477 24.483 1.00 93.12 287 ALA A C 1
ATOM 2317 O O . ALA A 1 287 ? 3.220 -10.967 23.721 1.00 93.12 287 ALA A O 1
ATOM 2318 N N . GLN A 1 288 ? 1.718 -11.210 25.378 1.00 92.56 288 GLN A N 1
ATOM 2319 C CA . GLN A 1 288 ? 1.966 -12.637 25.546 1.00 92.56 288 GLN A CA 1
ATOM 2320 C C . GLN A 1 288 ? 1.578 -13.404 24.281 1.00 92.56 288 GLN A C 1
ATOM 2322 O O . GLN A 1 288 ? 0.508 -13.202 23.708 1.00 92.56 288 GLN A O 1
ATOM 2327 N N . LEU A 1 289 ? 2.458 -14.311 23.862 1.00 94.50 289 LEU A N 1
ATOM 2328 C CA . LEU A 1 289 ? 2.230 -15.200 22.732 1.00 94.50 289 LEU A CA 1
ATOM 2329 C C . LEU A 1 289 ? 1.962 -16.615 23.230 1.00 94.50 289 LEU A C 1
ATOM 2331 O O . LEU A 1 289 ? 2.623 -17.098 24.151 1.00 94.50 289 LEU A O 1
ATOM 2335 N N . SER A 1 290 ? 1.062 -17.327 22.554 1.00 94.06 290 SER A N 1
ATOM 2336 C CA . SER A 1 290 ? 0.957 -18.772 22.747 1.00 94.06 290 SER A CA 1
ATOM 2337 C C . SER A 1 290 ? 2.286 -19.455 22.369 1.00 94.06 290 SER A C 1
ATOM 2339 O O . SER A 1 290 ? 3.014 -18.956 21.501 1.00 94.06 290 SER A O 1
ATOM 2341 N N . PRO A 1 291 ? 2.614 -20.636 22.928 1.00 95.44 291 PRO A N 1
ATOM 2342 C CA . PRO A 1 291 ? 3.857 -21.342 22.594 1.00 95.44 291 PRO A CA 1
ATOM 2343 C C . PRO A 1 291 ? 4.028 -21.649 21.098 1.00 95.44 291 PRO A C 1
ATOM 2345 O O . PRO A 1 291 ? 5.147 -21.812 20.605 1.00 95.44 291 PRO A O 1
ATOM 2348 N N . LYS A 1 292 ? 2.922 -21.764 20.351 1.00 94.12 292 LYS A N 1
ATOM 2349 C CA . LYS A 1 292 ? 2.955 -21.970 18.899 1.00 94.12 292 LYS A CA 1
ATOM 2350 C C . LYS A 1 292 ? 3.337 -20.684 18.163 1.00 94.12 292 LYS A C 1
ATOM 2352 O O . LYS A 1 292 ? 4.249 -20.728 17.341 1.00 94.12 292 LYS A O 1
ATOM 2357 N N . ILE A 1 293 ? 2.696 -19.563 18.497 1.00 93.88 293 ILE A N 1
ATOM 2358 C CA . ILE A 1 293 ? 2.977 -18.255 17.886 1.00 93.88 293 ILE A CA 1
ATOM 2359 C C . ILE A 1 293 ? 4.388 -17.788 18.261 1.00 93.88 293 ILE A C 1
ATOM 2361 O O . ILE A 1 293 ? 5.132 -17.360 17.389 1.00 93.88 293 ILE A O 1
ATOM 2365 N N . SER A 1 294 ? 4.808 -17.969 19.517 1.00 96.00 294 SER A N 1
ATOM 2366 C CA . SER A 1 294 ? 6.156 -17.619 19.986 1.00 96.00 294 SER A CA 1
ATOM 2367 C C . SER A 1 294 ? 7.260 -18.341 19.204 1.00 96.00 294 SER A C 1
ATOM 2369 O O . SER A 1 294 ? 8.213 -17.708 18.749 1.00 96.00 294 SER A O 1
ATOM 2371 N N . ARG A 1 295 ? 7.110 -19.652 18.956 1.00 95.44 295 ARG A N 1
ATOM 2372 C CA . ARG A 1 295 ? 8.061 -20.405 18.118 1.00 95.44 295 ARG A CA 1
ATOM 2373 C C . ARG A 1 295 ? 8.121 -19.881 16.688 1.00 95.44 295 ARG A C 1
ATOM 2375 O O . ARG A 1 295 ? 9.201 -19.839 16.109 1.00 95.44 295 ARG A O 1
ATOM 2382 N N . TRP A 1 296 ? 6.980 -19.519 16.106 1.00 93.88 296 TRP A N 1
ATOM 2383 C CA . TRP A 1 296 ? 6.948 -18.988 14.745 1.00 93.88 296 TRP A CA 1
ATOM 2384 C C . TRP A 1 296 ? 7.546 -17.582 14.659 1.00 93.88 296 TRP A C 1
ATOM 2386 O O . TRP A 1 296 ? 8.393 -17.348 13.803 1.00 93.88 296 TRP A O 1
ATOM 2396 N N . PHE A 1 297 ? 7.208 -16.699 15.602 1.00 94.94 297 PHE A N 1
ATOM 2397 C CA . PHE A 1 297 ? 7.824 -15.381 15.751 1.00 94.94 297 PHE A CA 1
ATOM 2398 C C . PHE A 1 297 ? 9.350 -15.484 15.834 1.00 94.94 297 PHE A C 1
ATOM 2400 O O . PHE A 1 297 ? 10.052 -14.799 15.099 1.00 94.94 297 PHE A O 1
ATOM 2407 N N . GLY A 1 298 ? 9.872 -16.400 16.659 1.00 95.44 298 GLY A N 1
ATOM 2408 C CA . GLY A 1 298 ? 11.312 -16.638 16.770 1.00 95.44 298 GLY A CA 1
ATOM 2409 C C . GLY A 1 298 ? 11.959 -17.094 15.458 1.00 95.44 298 GLY A C 1
ATOM 2410 O O . GLY A 1 298 ? 13.060 -16.651 15.143 1.00 95.44 298 GLY A O 1
ATOM 2411 N N . LYS A 1 299 ? 11.273 -17.927 14.659 1.00 94.81 299 LYS A N 1
ATOM 2412 C CA . LYS A 1 299 ? 11.752 -18.319 13.321 1.00 94.81 299 LYS A CA 1
ATOM 2413 C C . LYS A 1 299 ? 11.823 -17.124 12.375 1.00 94.81 299 LYS A C 1
ATOM 2415 O O . LYS A 1 299 ? 12.855 -16.936 11.746 1.00 94.81 299 LYS A O 1
ATOM 2420 N N . LEU A 1 300 ? 10.758 -16.323 12.313 1.00 93.88 300 LEU A N 1
ATOM 2421 C CA . LEU A 1 300 ? 10.707 -15.125 11.470 1.00 93.88 300 LEU A CA 1
ATOM 2422 C C . LEU A 1 300 ? 11.780 -14.109 11.877 1.00 93.88 300 LEU A C 1
ATOM 2424 O O . LEU A 1 300 ? 12.484 -13.570 11.027 1.00 93.88 300 LEU A O 1
ATOM 2428 N N . GLN A 1 301 ? 11.960 -13.895 13.181 1.00 94.12 301 GLN A N 1
ATOM 2429 C CA . GLN A 1 301 ? 12.972 -12.981 13.702 1.00 94.12 301 GLN A CA 1
ATOM 2430 C C . GLN A 1 301 ? 14.395 -13.464 13.394 1.00 94.12 301 GLN A C 1
ATOM 2432 O O . GLN A 1 301 ? 15.260 -12.637 13.129 1.00 94.12 301 GLN A O 1
ATOM 2437 N N . ALA A 1 302 ? 14.643 -14.778 13.411 1.00 93.81 302 ALA A N 1
ATOM 2438 C CA . ALA A 1 302 ? 15.944 -15.351 13.067 1.00 93.81 302 ALA A CA 1
ATOM 2439 C C . ALA A 1 302 ? 16.253 -15.297 11.561 1.00 93.81 302 ALA A C 1
ATOM 2441 O O . ALA A 1 302 ? 17.422 -15.249 11.188 1.00 93.81 302 ALA A O 1
ATOM 2442 N N . SER A 1 303 ? 15.229 -15.316 10.699 1.00 90.81 303 SER A N 1
ATOM 2443 C CA . SER A 1 303 ? 15.391 -15.171 9.245 1.00 90.81 303 SER A CA 1
ATOM 2444 C C . SER A 1 303 ? 15.426 -13.717 8.768 1.00 90.81 303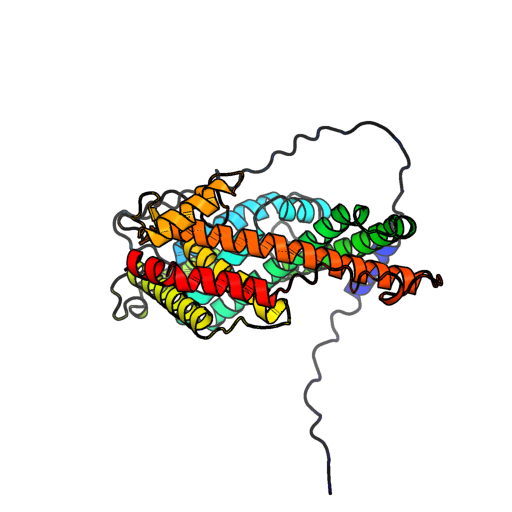 SER A C 1
ATOM 2446 O O . SER A 1 303 ? 15.803 -13.466 7.626 1.00 90.81 303 SER A O 1
ATOM 2448 N N . SER A 1 304 ? 15.021 -12.765 9.610 1.00 88.75 304 SER A N 1
ATOM 2449 C CA . SER A 1 304 ? 15.019 -11.340 9.282 1.00 88.75 304 SER A CA 1
ATOM 2450 C C . SER A 1 304 ? 16.386 -10.707 9.554 1.00 88.75 304 SER A C 1
ATOM 2452 O O . SER A 1 304 ? 17.001 -10.945 10.591 1.00 88.75 304 SER A O 1
ATOM 2454 N N . SER A 1 305 ? 16.848 -9.849 8.642 1.00 84.12 305 SER A N 1
ATOM 2455 C CA . SER A 1 305 ? 18.072 -9.053 8.819 1.00 84.12 305 SER A CA 1
ATOM 2456 C C . SER A 1 305 ? 17.899 -7.877 9.790 1.00 84.12 305 SER A C 1
ATOM 2458 O O . SER A 1 305 ? 18.891 -7.303 10.237 1.00 84.12 305 SER A O 1
ATOM 2460 N N . ALA A 1 306 ? 16.655 -7.525 10.125 1.00 89.75 306 ALA A N 1
ATOM 2461 C CA . ALA A 1 306 ? 16.295 -6.435 11.027 1.00 89.75 306 ALA A CA 1
ATOM 2462 C C . ALA A 1 306 ? 15.290 -6.892 12.099 1.00 89.75 306 ALA A C 1
ATOM 2464 O O . ALA A 1 306 ? 14.694 -7.973 12.016 1.00 89.75 306 ALA A O 1
ATOM 2465 N N . SER A 1 307 ? 15.075 -6.057 13.117 1.00 92.06 307 SER A N 1
ATOM 2466 C CA . SER A 1 307 ? 13.995 -6.277 14.082 1.00 92.06 307 SER A CA 1
ATOM 2467 C C . SER A 1 307 ? 12.650 -6.293 13.358 1.00 92.06 307 SER A C 1
ATOM 2469 O O . SER A 1 307 ? 12.355 -5.392 12.570 1.00 92.06 307 SER A O 1
ATOM 2471 N N . LEU A 1 308 ? 11.795 -7.278 13.654 1.00 92.56 308 LEU A N 1
ATOM 2472 C CA . LEU A 1 308 ? 10.450 -7.322 13.066 1.00 92.56 308 LEU A CA 1
ATOM 2473 C C . LEU A 1 308 ? 9.600 -6.103 13.476 1.00 92.56 308 LEU A C 1
ATOM 2475 O O . LEU A 1 308 ? 8.655 -5.734 12.779 1.00 92.56 308 LEU A O 1
ATOM 2479 N N . PHE A 1 309 ? 9.957 -5.449 14.586 1.00 92.62 309 PHE A N 1
ATOM 2480 C CA . PHE A 1 309 ? 9.287 -4.254 15.099 1.00 92.62 309 PHE A CA 1
ATOM 2481 C C . PHE A 1 309 ? 9.619 -2.962 14.339 1.00 92.62 309 PHE A C 1
ATOM 2483 O O . PHE A 1 309 ? 8.877 -1.985 14.481 1.00 92.62 309 PHE A O 1
ATOM 2490 N N . ASP A 1 310 ? 10.676 -2.967 13.520 1.00 89.94 310 ASP A N 1
ATOM 2491 C CA . ASP A 1 310 ? 11.120 -1.805 12.735 1.00 89.94 310 ASP A CA 1
ATOM 2492 C C . ASP A 1 310 ? 10.373 -1.684 11.396 1.00 89.94 310 ASP A C 1
ATOM 2494 O O . ASP A 1 310 ? 10.604 -0.762 10.611 1.00 89.94 310 ASP A O 1
ATOM 2498 N N . SER A 1 311 ? 9.449 -2.607 11.116 1.00 88.88 311 SER A N 1
ATOM 2499 C CA . SER A 1 311 ? 8.681 -2.600 9.878 1.00 88.88 311 SER A CA 1
ATOM 2500 C C . SER A 1 311 ? 7.832 -1.332 9.732 1.00 88.88 311 SER A C 1
ATOM 2502 O O . SER A 1 311 ? 7.036 -0.964 10.603 1.00 88.88 311 SER A O 1
ATOM 2504 N N . LYS A 1 312 ? 7.926 -0.700 8.555 1.00 84.31 312 LYS A N 1
ATOM 2505 C CA . LYS A 1 312 ? 7.153 0.501 8.190 1.00 84.31 312 LYS A CA 1
ATOM 2506 C C . LYS A 1 312 ? 5.634 0.312 8.257 1.00 84.31 312 LYS A C 1
ATOM 2508 O O . LYS A 1 312 ? 4.908 1.304 8.320 1.00 84.31 312 LYS A O 1
ATOM 2513 N N . TYR A 1 313 ? 5.163 -0.938 8.234 1.00 85.56 313 TYR A N 1
ATOM 2514 C CA . TYR A 1 313 ? 3.745 -1.299 8.307 1.00 85.56 313 TYR A CA 1
ATOM 2515 C C . TYR A 1 313 ? 3.174 -1.282 9.727 1.00 85.56 313 TYR A C 1
ATOM 2517 O O . TYR A 1 313 ? 1.965 -1.418 9.871 1.00 85.56 313 TYR A O 1
ATOM 2525 N N . ILE A 1 314 ? 4.010 -1.156 10.764 1.00 90.81 314 ILE A N 1
ATOM 2526 C CA . ILE A 1 314 ? 3.579 -1.198 12.175 1.00 90.81 314 ILE A CA 1
ATOM 2527 C C . ILE A 1 314 ? 4.222 -0.095 13.019 1.00 90.81 314 ILE A C 1
ATOM 2529 O O . ILE A 1 314 ? 4.258 -0.186 14.250 1.00 90.81 314 ILE A O 1
ATOM 2533 N N . ARG A 1 315 ? 4.765 0.929 12.354 1.00 89.19 315 ARG A N 1
ATOM 2534 C CA . ARG A 1 315 ? 5.307 2.115 13.010 1.00 89.19 315 ARG A CA 1
ATOM 2535 C C . ARG A 1 315 ? 4.143 2.978 13.486 1.00 89.19 315 ARG A C 1
ATOM 2537 O O . ARG A 1 315 ? 3.311 3.384 12.678 1.00 89.19 315 ARG A O 1
ATOM 2544 N N . LEU A 1 316 ? 4.100 3.216 14.788 1.00 88.75 316 LEU A N 1
ATOM 2545 C CA . LEU A 1 316 ? 3.097 4.021 15.473 1.00 88.75 316 LEU A CA 1
ATOM 2546 C C . LEU A 1 316 ? 3.833 5.064 16.308 1.00 88.75 316 LEU A C 1
ATOM 2548 O O . LEU A 1 316 ? 4.869 4.748 16.894 1.00 88.75 316 LEU A O 1
ATOM 2552 N N . ASP A 1 317 ? 3.297 6.274 16.353 1.00 87.06 317 ASP A N 1
ATOM 2553 C CA . ASP A 1 317 ? 3.802 7.324 17.228 1.00 87.06 317 ASP A CA 1
ATOM 2554 C C . ASP A 1 317 ? 3.259 7.127 18.645 1.00 87.06 317 ASP A C 1
ATOM 2556 O O . ASP A 1 317 ? 2.293 6.390 18.878 1.00 87.06 317 ASP A O 1
ATOM 2560 N N . GLU A 1 318 ? 3.870 7.808 19.613 1.00 83.06 318 GLU A N 1
ATOM 2561 C CA . GLU A 1 318 ? 3.348 7.820 20.973 1.00 83.06 318 GLU A CA 1
ATOM 2562 C C . GLU A 1 318 ? 1.940 8.418 21.002 1.00 83.06 318 GLU A C 1
ATOM 2564 O O . GLU A 1 318 ? 1.680 9.537 20.548 1.00 83.06 318 GLU A O 1
ATOM 2569 N N . THR A 1 319 ? 1.011 7.648 21.560 1.00 83.81 319 THR A N 1
ATOM 2570 C CA . THR A 1 319 ? -0.362 8.095 21.742 1.00 83.81 319 THR A CA 1
ATOM 2571 C C . THR A 1 319 ? -0.454 9.128 22.861 1.00 83.81 319 THR A C 1
ATOM 2573 O O . THR A 1 319 ? 0.184 9.010 23.906 1.00 83.81 319 THR A O 1
ATOM 2576 N N . LYS A 1 320 ? -1.298 10.138 22.646 1.00 79.50 320 LYS A N 1
ATOM 2577 C CA . LYS A 1 320 ? -1.650 11.142 23.659 1.00 79.50 320 LYS A CA 1
ATOM 2578 C C . LYS A 1 320 ? -3.033 10.909 24.254 1.00 79.50 320 LYS A C 1
ATOM 2580 O O . LYS A 1 320 ? -3.436 11.650 25.148 1.00 79.50 320 LYS A O 1
ATOM 2585 N N . VAL A 1 321 ? -3.771 9.910 23.761 1.00 81.31 321 VAL A N 1
ATOM 2586 C CA . VAL A 1 321 ? -5.082 9.589 24.320 1.00 81.31 321 VAL A CA 1
ATOM 2587 C C . VAL A 1 321 ? -4.908 8.844 25.635 1.00 81.31 321 VAL A C 1
ATOM 2589 O O . VAL A 1 321 ? -4.038 7.989 25.778 1.00 81.31 321 VAL A O 1
ATOM 2592 N N . LYS A 1 322 ? -5.762 9.158 26.609 1.00 81.94 322 LYS A N 1
ATOM 2593 C CA . LYS A 1 322 ? -5.722 8.541 27.940 1.00 81.94 322 LYS A CA 1
ATOM 2594 C C . LYS A 1 322 ? -5.948 7.026 27.893 1.00 81.94 322 LYS A C 1
ATOM 2596 O O . LYS A 1 322 ? -5.387 6.291 28.699 1.00 81.94 322 LYS A O 1
ATOM 2601 N N . GLU A 1 323 ? -6.783 6.572 26.961 1.00 85.50 323 GLU A N 1
ATOM 2602 C CA . GLU A 1 323 ? -7.164 5.169 26.816 1.00 85.50 323 GLU A CA 1
ATOM 2603 C C . GLU A 1 323 ? -7.007 4.691 25.365 1.00 85.50 323 GLU A C 1
ATOM 2605 O O . GLU A 1 323 ? -7.993 4.602 24.626 1.00 85.50 323 GLU A O 1
ATOM 2610 N N . PRO A 1 324 ? -5.783 4.364 24.929 1.00 89.81 324 PRO A N 1
ATOM 2611 C CA . PRO A 1 324 ? -5.562 3.893 23.572 1.00 89.81 324 PRO A CA 1
ATOM 2612 C C . PRO A 1 324 ? -6.172 2.508 23.330 1.00 89.81 324 PRO A C 1
ATOM 2614 O O . PRO A 1 324 ? -6.460 1.719 24.243 1.00 89.81 324 PRO A O 1
ATOM 2617 N N . ILE A 1 325 ? -6.359 2.181 22.055 1.00 90.50 325 ILE A N 1
ATOM 2618 C CA . ILE A 1 325 ? -6.550 0.795 21.628 1.00 90.50 325 ILE A CA 1
ATOM 2619 C C . ILE A 1 325 ? -5.176 0.123 21.673 1.00 90.50 325 ILE A C 1
ATOM 2621 O O . ILE A 1 325 ? -4.269 0.497 20.931 1.00 90.50 325 ILE A O 1
ATOM 2625 N N . VAL A 1 326 ? -5.015 -0.855 22.559 1.00 92.94 326 VAL A N 1
ATOM 2626 C CA . VAL A 1 326 ? -3.756 -1.589 22.693 1.00 92.94 326 VAL A CA 1
ATOM 2627 C C . VAL A 1 326 ? -3.722 -2.694 21.646 1.00 92.94 326 VAL A C 1
ATOM 2629 O O . VAL A 1 326 ? -4.586 -3.567 21.626 1.00 92.94 326 VAL A O 1
ATOM 2632 N N . LEU A 1 327 ? -2.724 -2.645 20.771 1.00 94.31 327 LEU A N 1
ATOM 2633 C CA . LEU A 1 327 ? -2.510 -3.626 19.719 1.00 94.31 327 LEU A CA 1
ATOM 2634 C C . LEU A 1 327 ? -1.356 -4.563 20.104 1.00 94.31 327 LEU A C 1
ATOM 2636 O O . LEU A 1 327 ? -0.313 -4.092 20.569 1.00 94.31 327 LEU A O 1
ATOM 2640 N N . PRO A 1 328 ? -1.492 -5.883 19.912 1.00 95.44 328 PRO A N 1
ATOM 2641 C CA . PRO A 1 328 ? -0.459 -6.838 20.291 1.00 95.44 328 PRO A CA 1
ATOM 2642 C C . PRO A 1 328 ? 0.704 -6.817 19.286 1.00 95.44 328 PRO A C 1
ATOM 2644 O O . PRO A 1 328 ? 0.637 -7.420 18.212 1.00 95.44 328 PRO A O 1
ATOM 2647 N N . GLY A 1 329 ? 1.797 -6.149 19.656 1.00 95.06 329 GLY A N 1
ATOM 2648 C CA . GLY A 1 329 ? 2.944 -5.872 18.786 1.00 95.06 329 GLY A CA 1
ATOM 2649 C C . GLY A 1 329 ? 3.499 -7.097 18.056 1.00 95.06 329 GLY A C 1
ATOM 2650 O O . GLY A 1 329 ? 3.595 -7.055 16.830 1.00 95.06 329 GLY A O 1
ATOM 2651 N N . PRO A 1 330 ? 3.787 -8.219 18.743 1.00 95.94 330 PRO A N 1
ATOM 2652 C CA . PRO A 1 330 ? 4.316 -9.407 18.084 1.00 95.94 330 PRO A CA 1
ATOM 2653 C C . PRO A 1 330 ? 3.385 -9.999 17.014 1.00 95.94 330 PRO A C 1
ATOM 2655 O O . PRO A 1 330 ? 3.867 -10.471 15.991 1.00 95.94 330 PRO A O 1
ATOM 2658 N N . HIS A 1 331 ? 2.058 -9.942 17.195 1.00 96.00 331 HIS A N 1
ATOM 2659 C CA . HIS A 1 331 ? 1.114 -10.424 16.177 1.00 96.00 331 HIS A CA 1
ATOM 2660 C C . HIS A 1 331 ? 1.154 -9.523 14.941 1.00 96.00 331 HIS A C 1
ATOM 2662 O O . HIS A 1 331 ? 1.249 -10.018 13.821 1.00 96.00 331 HIS A O 1
ATOM 2668 N N . MET A 1 332 ? 1.150 -8.200 15.141 1.00 96.19 332 MET A N 1
ATOM 2669 C CA . MET A 1 332 ? 1.282 -7.244 14.039 1.00 96.19 332 MET A CA 1
ATOM 2670 C C . MET A 1 332 ? 2.604 -7.426 13.287 1.00 96.19 332 MET A C 1
ATOM 2672 O O . MET A 1 332 ? 2.615 -7.393 12.061 1.00 96.19 332 MET A O 1
ATOM 2676 N N . ALA A 1 333 ? 3.701 -7.657 14.009 1.00 96.38 333 ALA A N 1
ATOM 2677 C CA . ALA A 1 333 ? 5.024 -7.882 13.438 1.00 96.38 333 ALA A CA 1
ATOM 2678 C C . ALA A 1 333 ? 5.082 -9.153 12.574 1.00 96.38 333 ALA A C 1
ATOM 2680 O O . ALA A 1 333 ? 5.641 -9.115 11.481 1.00 96.38 333 ALA A O 1
ATOM 2681 N N . ILE A 1 334 ? 4.432 -10.246 12.998 1.00 96.12 334 ILE A N 1
ATOM 2682 C CA . ILE A 1 334 ? 4.282 -11.460 12.173 1.00 96.12 334 ILE A CA 1
ATOM 2683 C C . ILE A 1 334 ? 3.554 -11.137 10.869 1.00 96.12 334 ILE A C 1
ATOM 2685 O O . ILE A 1 334 ? 4.037 -11.482 9.793 1.00 96.12 334 ILE A O 1
ATOM 2689 N N . LEU A 1 335 ? 2.404 -10.459 10.945 1.00 96.69 335 LEU A N 1
ATOM 2690 C CA . LEU A 1 335 ? 1.631 -10.118 9.749 1.00 96.69 335 LEU A CA 1
ATOM 2691 C C . LEU A 1 335 ? 2.407 -9.185 8.819 1.00 96.69 335 LEU A C 1
ATOM 2693 O O . LEU A 1 335 ? 2.378 -9.367 7.605 1.00 96.69 335 LEU A O 1
ATOM 2697 N N . ALA A 1 336 ? 3.118 -8.208 9.380 1.00 96.25 336 ALA A N 1
ATOM 2698 C CA . ALA A 1 336 ? 3.941 -7.281 8.616 1.00 96.25 336 ALA A CA 1
ATOM 2699 C C . ALA A 1 336 ? 5.072 -8.002 7.878 1.00 96.25 336 ALA A C 1
ATOM 2701 O O . ALA A 1 336 ? 5.351 -7.674 6.725 1.00 96.25 336 ALA A O 1
ATOM 2702 N N . GLU A 1 337 ? 5.678 -9.002 8.515 1.00 95.50 337 GLU A N 1
ATOM 2703 C CA . GLU A 1 337 ? 6.719 -9.816 7.899 1.00 95.50 337 GLU A CA 1
ATOM 2704 C C . GLU A 1 337 ? 6.164 -10.718 6.796 1.00 95.50 337 GLU A C 1
ATOM 2706 O O . GLU A 1 337 ? 6.752 -10.800 5.725 1.00 95.50 337 GLU A O 1
ATOM 2711 N N . ILE A 1 338 ? 4.985 -11.317 6.981 1.00 95.00 338 ILE A N 1
ATOM 2712 C CA . ILE A 1 338 ? 4.323 -12.091 5.917 1.00 95.00 338 ILE A CA 1
ATOM 2713 C C . ILE A 1 338 ? 3.984 -11.191 4.723 1.00 95.00 338 ILE A C 1
ATOM 2715 O O . ILE A 1 338 ? 4.231 -11.563 3.579 1.00 95.00 338 ILE A O 1
ATOM 2719 N N . VAL A 1 339 ? 3.467 -9.982 4.966 1.00 95.56 339 VAL A N 1
ATOM 2720 C CA . VAL A 1 339 ? 3.202 -8.993 3.905 1.00 95.56 339 VAL A CA 1
ATOM 2721 C C . VAL A 1 339 ? 4.478 -8.626 3.148 1.00 95.56 339 VAL A C 1
ATOM 2723 O O . VAL A 1 339 ? 4.422 -8.436 1.929 1.00 95.56 339 VAL A O 1
ATOM 2726 N N . ARG A 1 340 ? 5.609 -8.513 3.854 1.00 94.50 340 ARG A N 1
ATOM 2727 C CA . ARG A 1 340 ? 6.925 -8.257 3.263 1.00 94.50 340 ARG A CA 1
ATOM 2728 C C . ARG A 1 340 ? 7.383 -9.443 2.417 1.00 94.50 340 ARG A C 1
ATOM 2730 O O . ARG A 1 340 ? 7.652 -9.244 1.245 1.00 94.50 340 ARG A O 1
ATOM 2737 N N . LEU A 1 341 ? 7.378 -10.656 2.968 1.00 92.69 341 LEU A N 1
ATOM 2738 C CA . LEU A 1 341 ? 7.816 -11.873 2.280 1.00 92.69 341 LEU A CA 1
ATOM 2739 C C . LEU A 1 341 ? 6.986 -12.173 1.025 1.00 92.69 341 LEU A C 1
ATOM 2741 O O . LEU A 1 341 ? 7.547 -12.452 -0.031 1.00 92.69 341 LEU A O 1
ATOM 2745 N N . ILE A 1 342 ? 5.655 -12.064 1.111 1.00 92.94 342 ILE A N 1
ATOM 2746 C CA . ILE A 1 342 ? 4.793 -12.175 -0.073 1.00 92.94 342 ILE A CA 1
ATOM 2747 C C . ILE A 1 342 ? 5.110 -11.051 -1.069 1.00 92.94 342 ILE A C 1
ATOM 2749 O O . ILE A 1 342 ? 5.072 -11.261 -2.279 1.00 92.94 342 ILE A O 1
ATOM 2753 N N . GLY A 1 343 ? 5.405 -9.852 -0.558 1.00 90.94 343 GLY A N 1
ATOM 2754 C CA . GLY A 1 343 ? 5.830 -8.716 -1.362 1.00 90.94 343 GLY A CA 1
ATOM 2755 C C . GLY A 1 343 ? 7.074 -9.011 -2.177 1.00 90.94 343 GLY A C 1
ATOM 2756 O O . GLY A 1 343 ? 6.995 -8.904 -3.387 1.00 90.94 343 GLY A O 1
ATOM 2757 N N . ASP A 1 344 ? 8.150 -9.474 -1.548 1.00 89.69 344 ASP A N 1
ATOM 2758 C CA . ASP A 1 344 ? 9.402 -9.799 -2.236 1.00 89.69 344 ASP A CA 1
ATOM 2759 C C . ASP A 1 344 ? 9.178 -10.800 -3.385 1.00 89.69 344 ASP A C 1
ATOM 2761 O O . ASP A 1 344 ? 9.659 -10.594 -4.494 1.00 89.69 344 ASP A O 1
ATOM 2765 N N . GLN A 1 345 ? 8.388 -11.855 -3.147 1.00 87.38 345 GLN A N 1
ATOM 2766 C CA . GLN A 1 345 ? 8.064 -12.861 -4.169 1.00 87.38 345 GLN A CA 1
ATOM 2767 C C . GLN A 1 345 ? 7.253 -12.276 -5.334 1.00 87.38 345 GLN A C 1
ATOM 2769 O O . GLN A 1 345 ? 7.490 -12.600 -6.497 1.00 87.38 345 GLN A O 1
ATOM 2774 N N . LYS A 1 346 ? 6.279 -11.414 -5.025 1.00 85.38 346 LYS A N 1
ATOM 2775 C CA . LYS A 1 346 ? 5.420 -10.771 -6.024 1.00 85.38 346 LYS A CA 1
ATOM 2776 C C . LYS A 1 346 ? 6.173 -9.701 -6.813 1.00 85.38 346 LYS A C 1
ATOM 2778 O O . LYS A 1 346 ? 5.965 -9.595 -8.013 1.00 85.38 346 LYS A O 1
ATOM 2783 N N . ASP A 1 347 ? 7.025 -8.931 -6.150 1.00 86.06 347 ASP A N 1
ATOM 2784 C CA . ASP A 1 347 ? 7.763 -7.824 -6.749 1.00 86.06 347 ASP A CA 1
ATOM 2785 C C . ASP A 1 347 ? 8.832 -8.375 -7.728 1.00 86.06 347 ASP A C 1
ATOM 2787 O O . ASP A 1 347 ? 8.997 -7.820 -8.811 1.00 86.06 347 ASP A O 1
ATOM 2791 N N . VAL A 1 348 ? 9.459 -9.530 -7.440 1.00 84.75 348 VAL A N 1
ATOM 2792 C CA . VAL A 1 348 ? 10.315 -10.251 -8.412 1.00 84.75 348 VAL A CA 1
ATOM 2793 C C . VAL A 1 348 ? 9.520 -10.676 -9.652 1.00 84.75 348 VAL A C 1
ATOM 2795 O O . VAL A 1 348 ? 9.917 -10.360 -10.772 1.00 84.75 348 VAL A O 1
ATOM 2798 N N . ALA A 1 349 ? 8.375 -11.340 -9.463 1.00 83.06 349 ALA A N 1
ATOM 2799 C CA . ALA A 1 349 ? 7.546 -11.802 -10.577 1.00 83.06 349 ALA A CA 1
ATOM 2800 C C . ALA A 1 349 ? 7.004 -10.638 -11.432 1.00 83.06 349 ALA A C 1
ATOM 2802 O O . ALA A 1 349 ? 7.001 -10.716 -12.658 1.00 83.06 349 ALA A O 1
ATOM 2803 N N . GLU A 1 350 ? 6.568 -9.545 -10.799 1.00 84.31 350 GLU A N 1
ATOM 2804 C CA . GLU A 1 350 ? 6.073 -8.341 -11.481 1.00 84.31 350 GLU A CA 1
ATOM 2805 C C . GLU A 1 350 ? 7.173 -7.691 -12.329 1.00 84.31 350 GLU A C 1
ATOM 2807 O O . GLU A 1 350 ? 6.934 -7.382 -13.494 1.00 84.31 350 GLU A O 1
ATOM 2812 N N . VAL A 1 351 ? 8.395 -7.559 -11.797 1.00 87.75 351 VAL A N 1
ATOM 2813 C CA . VAL A 1 351 ? 9.539 -7.030 -12.556 1.00 87.75 351 VAL A CA 1
ATOM 2814 C C . VAL A 1 351 ? 9.839 -7.888 -13.783 1.00 87.75 351 VAL A C 1
ATOM 2816 O O . VAL A 1 351 ? 10.029 -7.349 -14.872 1.00 87.75 351 VAL A O 1
ATOM 2819 N N . GLU A 1 352 ? 9.862 -9.212 -13.642 1.00 84.38 352 GLU A N 1
ATOM 2820 C CA . GLU A 1 352 ? 10.128 -10.115 -14.766 1.00 84.38 352 GLU A CA 1
ATOM 2821 C C . GLU A 1 352 ? 9.073 -9.998 -15.875 1.00 84.38 352 GLU A C 1
ATOM 2823 O O . GLU A 1 352 ? 9.432 -9.872 -17.051 1.00 84.38 352 GLU A O 1
ATOM 2828 N N . ILE A 1 353 ? 7.786 -9.999 -15.506 1.00 84.94 353 ILE A N 1
ATOM 2829 C CA . ILE A 1 353 ? 6.663 -9.866 -16.445 1.00 84.94 353 ILE A CA 1
ATOM 2830 C C . ILE A 1 353 ? 6.762 -8.540 -17.207 1.00 84.94 353 ILE A C 1
ATOM 2832 O O . ILE A 1 353 ? 6.761 -8.527 -18.438 1.00 84.94 353 ILE A O 1
ATOM 2836 N N . GLU A 1 354 ? 6.916 -7.429 -16.492 1.00 90.44 354 GLU A N 1
ATOM 2837 C CA . GLU A 1 354 ? 6.945 -6.084 -17.074 1.00 90.44 354 GLU A CA 1
ATOM 2838 C C . GLU A 1 354 ? 8.192 -5.854 -17.950 1.00 90.44 354 GLU A C 1
ATOM 2840 O O . GLU A 1 354 ? 8.112 -5.249 -19.024 1.00 90.44 354 GLU A O 1
ATOM 2845 N N . LEU A 1 355 ? 9.360 -6.385 -17.559 1.00 91.62 355 LEU A N 1
ATOM 2846 C CA . LEU A 1 355 ? 10.555 -6.356 -18.411 1.00 91.62 355 LEU A CA 1
ATOM 2847 C C . LEU A 1 355 ? 10.349 -7.175 -19.690 1.00 91.62 355 LEU A C 1
ATOM 2849 O O . LEU A 1 355 ? 10.812 -6.779 -20.764 1.00 91.62 355 LEU A O 1
ATOM 2853 N N . PHE A 1 356 ? 9.635 -8.295 -19.611 1.00 89.25 356 PHE A N 1
ATOM 2854 C CA . PHE A 1 356 ? 9.317 -9.100 -20.782 1.00 89.25 356 PHE A CA 1
ATOM 2855 C C . PHE A 1 356 ? 8.338 -8.392 -21.736 1.00 89.25 356 PHE A C 1
ATOM 2857 O O . PHE A 1 356 ? 8.499 -8.441 -22.965 1.00 89.25 356 PHE A O 1
ATOM 2864 N N . GLU A 1 357 ? 7.347 -7.690 -21.191 1.00 89.81 357 GLU A N 1
ATOM 2865 C CA . GLU A 1 357 ? 6.452 -6.833 -21.969 1.00 89.81 357 GLU A CA 1
ATOM 2866 C C . GLU A 1 357 ? 7.230 -5.705 -22.656 1.00 89.81 357 GLU A C 1
ATOM 2868 O O . GLU A 1 357 ? 7.108 -5.521 -23.871 1.00 89.81 357 GLU A O 1
ATOM 2873 N N . ALA A 1 358 ? 8.126 -5.027 -21.931 1.00 92.88 358 ALA A N 1
ATOM 2874 C CA . ALA A 1 358 ? 9.003 -4.003 -22.493 1.00 92.88 358 ALA A CA 1
ATOM 2875 C C . ALA A 1 358 ? 9.882 -4.544 -23.635 1.00 92.88 358 ALA A C 1
ATOM 2877 O O . ALA A 1 358 ? 9.986 -3.918 -24.694 1.00 92.88 358 ALA A O 1
ATOM 2878 N N . TYR A 1 359 ? 10.476 -5.728 -23.465 1.00 91.88 359 TYR A N 1
ATOM 2879 C CA . TYR A 1 359 ? 11.222 -6.414 -24.523 1.00 91.88 359 TYR A CA 1
ATOM 2880 C C . TYR A 1 359 ? 10.350 -6.672 -25.761 1.00 91.88 359 TYR A C 1
ATOM 2882 O O . TYR A 1 359 ? 10.757 -6.389 -26.893 1.00 91.88 359 TYR A O 1
ATOM 2890 N N . SER A 1 360 ? 9.133 -7.176 -25.551 1.00 88.50 360 SER A N 1
ATOM 2891 C CA . SER A 1 360 ? 8.188 -7.486 -26.625 1.00 88.50 360 SER A CA 1
ATOM 2892 C C . SER A 1 360 ? 7.805 -6.243 -27.433 1.00 88.50 360 SER A C 1
ATOM 2894 O O . SER A 1 360 ? 7.743 -6.308 -28.667 1.00 88.50 360 SER A O 1
ATOM 2896 N N . GLU A 1 361 ? 7.604 -5.105 -26.764 1.00 92.06 361 GLU A N 1
ATOM 2897 C CA . GLU A 1 361 ? 7.332 -3.816 -27.407 1.00 92.06 361 GLU A CA 1
ATOM 2898 C C . GLU A 1 361 ? 8.542 -3.291 -28.191 1.00 92.06 361 GLU A C 1
ATOM 2900 O O . GLU A 1 361 ? 8.416 -2.918 -29.362 1.00 92.06 361 GLU A O 1
ATOM 2905 N N . VAL A 1 362 ? 9.740 -3.328 -27.602 1.00 92.12 362 VAL A N 1
ATOM 2906 C CA . VAL A 1 362 ? 10.980 -2.915 -28.278 1.00 92.12 362 VAL A CA 1
ATOM 2907 C C . VAL A 1 362 ? 11.231 -3.749 -29.533 1.00 92.12 362 VAL A C 1
ATOM 2909 O O . VAL A 1 362 ? 11.477 -3.188 -30.605 1.00 92.12 362 VAL A O 1
ATOM 2912 N N . ARG A 1 363 ? 11.111 -5.079 -29.440 1.00 88.31 363 ARG A N 1
ATOM 2913 C CA . ARG A 1 363 ? 11.307 -5.980 -30.585 1.00 88.31 363 ARG A CA 1
ATOM 2914 C C . ARG A 1 363 ? 10.317 -5.676 -31.706 1.00 88.31 363 ARG A C 1
ATOM 2916 O O . ARG A 1 363 ? 10.705 -5.619 -32.875 1.00 88.31 363 ARG A O 1
ATOM 2923 N N . ARG A 1 364 ? 9.042 -5.452 -31.360 1.00 87.69 364 ARG A N 1
ATOM 2924 C CA .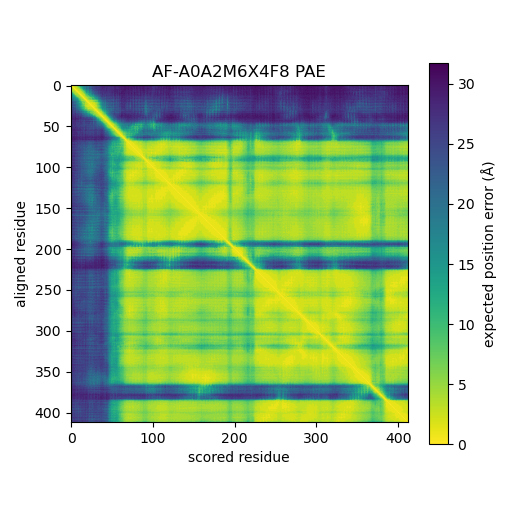 ARG A 1 364 ? 7.992 -5.100 -32.328 1.00 87.69 364 ARG A CA 1
ATOM 2925 C C . ARG A 1 364 ? 8.330 -3.805 -33.066 1.00 87.69 364 ARG A C 1
ATOM 2927 O O . ARG A 1 364 ? 8.189 -3.752 -34.287 1.00 87.69 364 ARG A O 1
ATOM 2934 N N . ASN A 1 365 ? 8.826 -2.800 -32.347 1.00 87.44 365 ASN A N 1
ATOM 2935 C CA . ASN A 1 365 ? 9.172 -1.497 -32.912 1.00 87.44 365 ASN A CA 1
ATOM 2936 C C . ASN A 1 365 ? 10.431 -1.537 -33.791 1.00 87.44 365 ASN A C 1
ATOM 2938 O O . ASN A 1 365 ? 10.473 -0.873 -34.825 1.00 87.44 365 ASN A O 1
ATOM 2942 N N . GLN A 1 366 ? 11.433 -2.344 -33.434 1.00 84.56 366 GLN A N 1
ATOM 2943 C CA . GLN A 1 366 ? 12.679 -2.454 -34.202 1.00 84.56 366 GLN A CA 1
ATOM 2944 C C . GLN A 1 366 ? 12.569 -3.368 -35.435 1.00 84.56 366 GLN A C 1
ATOM 2946 O O . GLN A 1 366 ? 13.470 -3.369 -36.271 1.00 84.56 366 GLN A O 1
ATOM 2951 N N . ARG A 1 367 ? 11.479 -4.140 -35.576 1.00 79.44 367 ARG A N 1
ATOM 2952 C CA . ARG A 1 367 ? 11.282 -5.138 -36.653 1.00 79.44 367 ARG A CA 1
ATOM 2953 C C . ARG A 1 367 ? 12.432 -6.151 -36.774 1.00 79.44 367 ARG A C 1
ATOM 2955 O O . ARG A 1 367 ? 12.641 -6.718 -37.844 1.00 79.44 367 ARG A O 1
ATOM 2962 N N . VAL A 1 368 ? 13.176 -6.378 -35.693 1.00 66.25 368 VAL A N 1
ATOM 2963 C CA . VAL A 1 368 ? 14.303 -7.314 -35.675 1.00 66.25 368 VAL A CA 1
ATOM 2964 C C . VAL A 1 368 ? 13.747 -8.736 -35.539 1.00 66.25 368 VAL A C 1
ATOM 2966 O O . VAL A 1 368 ? 13.006 -9.004 -34.587 1.00 66.25 368 VAL A O 1
ATOM 2969 N N . PRO A 1 369 ? 14.071 -9.660 -36.465 1.00 59.00 369 PRO A N 1
ATOM 2970 C CA . PRO A 1 369 ? 13.849 -11.076 -36.232 1.00 59.00 369 PRO A CA 1
ATOM 2971 C C . PRO A 1 369 ? 14.756 -11.510 -35.081 1.00 59.00 369 PRO A C 1
ATOM 2973 O O . PRO A 1 369 ? 15.975 -11.386 -35.153 1.00 59.00 369 PRO A O 1
ATOM 2976 N N . GLY A 1 370 ? 14.151 -11.988 -34.006 1.00 61.81 370 GLY A N 1
ATOM 2977 C CA . GLY A 1 370 ? 14.841 -12.429 -32.805 1.00 61.81 370 GLY A CA 1
ATOM 2978 C C . GLY A 1 370 ? 14.021 -13.502 -32.103 1.00 61.81 370 GLY A C 1
ATOM 2979 O O . GLY A 1 370 ? 12.880 -13.749 -32.516 1.00 61.81 370 GLY A O 1
ATOM 2980 N N . PRO A 1 371 ? 14.585 -14.135 -31.064 1.00 61.97 371 PRO A N 1
ATOM 2981 C CA . PRO A 1 371 ? 13.878 -15.158 -30.320 1.00 61.97 371 PRO A CA 1
ATOM 2982 C C . PRO A 1 371 ? 12.520 -14.621 -29.840 1.00 61.97 371 PRO A C 1
ATOM 2984 O O . PRO A 1 371 ? 12.379 -13.515 -29.310 1.00 61.97 371 PRO A O 1
ATOM 2987 N N . THR A 1 372 ? 11.471 -15.382 -30.117 1.00 62.34 372 THR A N 1
ATOM 2988 C CA . THR A 1 372 ? 10.136 -15.167 -29.576 1.00 62.34 372 THR A CA 1
ATOM 2989 C C . THR A 1 372 ? 10.139 -15.372 -28.059 1.00 62.34 372 THR A C 1
ATOM 2991 O O . THR A 1 372 ? 11.087 -15.909 -27.492 1.00 62.34 372 THR A O 1
ATOM 2994 N N . ALA A 1 373 ? 9.054 -14.977 -27.383 1.00 57.09 373 ALA A N 1
ATOM 2995 C CA . ALA A 1 373 ? 8.837 -15.333 -25.975 1.00 57.09 373 ALA A CA 1
ATOM 2996 C C . ALA A 1 373 ? 9.047 -16.832 -25.710 1.00 57.09 373 ALA A C 1
ATOM 2998 O O . ALA A 1 373 ? 9.580 -17.219 -24.674 1.00 57.09 373 ALA A O 1
ATOM 2999 N N . ASN A 1 374 ? 8.669 -17.654 -26.694 1.00 57.81 374 ASN A N 1
ATOM 3000 C CA . ASN A 1 374 ? 8.814 -19.102 -26.665 1.00 57.81 374 ASN A CA 1
ATOM 3001 C C . ASN A 1 374 ? 10.265 -19.560 -26.882 1.00 57.81 374 ASN A C 1
ATOM 3003 O O . ASN A 1 374 ? 10.648 -20.588 -26.338 1.00 57.81 374 ASN A O 1
ATOM 3007 N N . ASP A 1 375 ? 11.068 -18.815 -27.648 1.00 57.03 375 ASP A N 1
ATOM 3008 C CA . ASP A 1 375 ? 12.460 -19.176 -27.967 1.00 57.03 375 ASP A CA 1
ATOM 3009 C C . ASP A 1 375 ? 13.433 -18.835 -26.838 1.00 57.03 375 ASP A C 1
ATOM 3011 O O . ASP A 1 375 ? 14.528 -19.386 -26.773 1.00 57.03 375 ASP A O 1
ATOM 3015 N N . LEU A 1 376 ? 13.042 -17.928 -25.942 1.00 60.53 376 LEU A N 1
ATOM 3016 C CA . LEU A 1 376 ? 13.847 -17.606 -24.774 1.00 60.53 376 LEU A CA 1
ATOM 3017 C C . LEU A 1 376 ? 13.805 -18.704 -23.700 1.00 60.53 376 LEU A C 1
ATOM 3019 O O . LEU A 1 376 ? 14.560 -18.606 -22.743 1.00 60.53 376 LEU A O 1
ATOM 3023 N N . ASP A 1 377 ? 12.915 -19.704 -23.810 1.00 57.09 377 ASP A N 1
ATOM 3024 C CA . ASP A 1 377 ? 12.577 -20.687 -22.755 1.00 57.09 377 ASP A CA 1
ATOM 3025 C C . ASP A 1 377 ? 12.313 -20.042 -21.373 1.00 57.09 377 ASP A C 1
ATOM 3027 O O . ASP A 1 377 ? 12.152 -20.717 -20.361 1.00 57.09 377 ASP A O 1
ATOM 3031 N N . LEU A 1 378 ? 12.200 -18.709 -21.325 1.00 52.59 378 LEU A N 1
ATOM 3032 C CA . LEU A 1 378 ? 11.969 -17.919 -20.124 1.00 52.59 378 LEU A CA 1
ATOM 3033 C C . LEU A 1 378 ? 10.547 -18.144 -19.622 1.00 52.59 378 LEU A C 1
ATOM 3035 O O . LEU A 1 378 ? 10.347 -18.170 -18.421 1.00 52.59 378 LEU A O 1
ATOM 3039 N N . GLY A 1 379 ? 9.596 -18.468 -20.508 1.00 45.19 379 GLY A N 1
ATOM 3040 C CA . GLY A 1 379 ? 8.258 -18.921 -20.114 1.00 45.19 379 GLY A CA 1
ATOM 3041 C C . GLY A 1 379 ? 8.214 -20.292 -19.412 1.00 45.19 379 GLY A C 1
ATOM 3042 O O . GLY A 1 379 ? 7.143 -20.697 -18.967 1.00 45.19 379 GLY A O 1
ATOM 3043 N N . ARG A 1 380 ? 9.338 -21.026 -19.319 1.00 43.06 380 ARG A N 1
ATOM 3044 C CA . ARG A 1 380 ? 9.461 -22.307 -18.587 1.00 43.06 380 ARG A CA 1
ATOM 3045 C C . ARG A 1 380 ? 10.601 -22.340 -17.565 1.00 43.06 380 ARG A C 1
ATOM 3047 O O . ARG A 1 380 ? 10.536 -23.152 -16.648 1.00 43.06 380 ARG A O 1
ATOM 3054 N N . GLN A 1 381 ? 11.616 -21.485 -17.713 1.00 43.16 381 GLN A N 1
ATOM 3055 C CA . GLN A 1 381 ? 12.686 -21.267 -16.733 1.00 43.16 381 GLN A CA 1
ATOM 3056 C C . GLN A 1 381 ? 12.377 -20.178 -15.709 1.00 43.16 381 GLN A C 1
ATOM 3058 O O . GLN A 1 381 ? 13.199 -19.942 -14.822 1.00 43.16 381 GLN A O 1
ATOM 3063 N N . HIS A 1 382 ? 11.184 -19.575 -15.742 1.00 48.75 382 HIS A N 1
ATOM 3064 C CA . HIS A 1 382 ? 10.589 -19.146 -14.489 1.00 48.75 382 HIS A CA 1
ATOM 3065 C C . HIS A 1 382 ? 10.773 -20.326 -13.528 1.00 48.75 382 HIS A C 1
ATOM 3067 O O . HIS A 1 382 ? 10.336 -21.447 -13.812 1.00 48.75 382 HIS A O 1
ATOM 3073 N N . GLN A 1 383 ? 11.375 -20.102 -12.359 1.00 47.53 383 GLN A N 1
ATOM 3074 C CA . GLN A 1 383 ? 10.737 -20.727 -11.217 1.00 47.53 383 GLN A CA 1
ATOM 3075 C C . GLN A 1 383 ? 9.302 -20.246 -11.370 1.00 47.53 383 GLN A C 1
ATOM 3077 O O . GLN A 1 383 ? 9.025 -19.075 -11.132 1.00 47.53 383 GLN A O 1
ATOM 3082 N N . ILE A 1 384 ? 8.422 -21.081 -11.939 1.00 52.69 384 ILE A N 1
ATOM 3083 C CA . ILE A 1 384 ? 6.992 -20.912 -11.780 1.00 52.69 384 ILE A CA 1
ATOM 3084 C C . ILE A 1 384 ? 6.871 -21.123 -10.290 1.00 52.69 384 ILE A C 1
ATOM 3086 O O . ILE A 1 384 ? 6.711 -22.239 -9.801 1.00 52.69 384 ILE A O 1
ATOM 3090 N N . THR A 1 385 ? 7.162 -20.047 -9.572 1.00 64.19 385 THR A N 1
ATOM 3091 C CA . THR A 1 385 ? 6.926 -19.890 -8.176 1.00 64.19 385 THR A CA 1
ATOM 3092 C C . THR A 1 385 ? 5.455 -20.158 -8.142 1.00 64.19 385 THR A C 1
ATOM 3094 O O . THR A 1 385 ? 4.672 -19.399 -8.712 1.00 64.19 385 THR A O 1
ATOM 3097 N N . ASP A 1 386 ? 5.113 -21.348 -7.671 1.00 85.06 386 ASP A N 1
ATOM 3098 C CA . ASP A 1 386 ? 3.748 -21.812 -7.652 1.00 85.06 386 ASP A CA 1
ATOM 3099 C C . ASP A 1 386 ? 3.044 -20.883 -6.661 1.00 85.06 386 ASP A C 1
ATOM 3101 O O . ASP A 1 386 ? 3.056 -21.093 -5.451 1.00 85.06 386 ASP A O 1
ATOM 3105 N N . HIS A 1 387 ? 2.574 -19.739 -7.168 1.00 86.12 387 HIS A N 1
ATOM 3106 C CA . HIS A 1 387 ? 2.090 -18.629 -6.359 1.00 86.12 387 HIS A CA 1
ATOM 3107 C C . HIS A 1 387 ? 0.862 -19.071 -5.578 1.00 86.12 387 HIS A C 1
ATOM 3109 O O . HIS A 1 387 ? 0.631 -18.589 -4.469 1.00 86.12 387 HIS A O 1
ATOM 3115 N N . ARG A 1 388 ? 0.128 -20.038 -6.133 1.00 91.12 388 ARG A N 1
ATOM 3116 C CA . ARG A 1 388 ? -0.909 -20.780 -5.444 1.00 91.12 388 ARG A CA 1
ATOM 3117 C C . ARG A 1 388 ? -0.336 -21.595 -4.289 1.00 91.12 388 ARG A C 1
ATOM 3119 O O . ARG A 1 388 ? -0.837 -21.456 -3.178 1.00 91.12 388 ARG A O 1
ATOM 3126 N N . ALA A 1 389 ? 0.703 -22.405 -4.497 1.00 92.38 389 ALA A N 1
ATOM 3127 C CA . ALA A 1 389 ? 1.356 -23.141 -3.412 1.00 92.38 389 ALA A CA 1
ATOM 3128 C C . ALA A 1 389 ? 1.916 -22.212 -2.324 1.00 92.38 389 ALA A C 1
ATOM 3130 O O . ALA A 1 389 ? 1.722 -22.500 -1.148 1.00 92.38 389 ALA A O 1
ATOM 3131 N N . ILE A 1 390 ? 2.520 -21.074 -2.682 1.00 91.69 390 ILE A N 1
ATOM 3132 C CA . ILE A 1 390 ? 2.994 -20.073 -1.712 1.00 91.69 390 ILE A CA 1
ATOM 3133 C C . ILE A 1 390 ? 1.827 -19.448 -0.945 1.00 91.69 390 ILE A C 1
ATOM 3135 O O . ILE A 1 390 ? 1.876 -19.337 0.281 1.00 91.69 390 ILE A O 1
ATOM 3139 N N . ALA A 1 391 ? 0.759 -19.041 -1.637 1.00 94.00 391 ALA A N 1
ATOM 3140 C CA . ALA A 1 391 ? -0.431 -18.505 -0.982 1.00 94.00 391 ALA A CA 1
ATOM 3141 C C . ALA A 1 391 ? -1.034 -19.538 -0.019 1.00 94.00 391 ALA A C 1
ATOM 3143 O O . ALA A 1 391 ? -1.360 -19.205 1.121 1.00 94.00 391 ALA A O 1
ATOM 3144 N N . ASN A 1 392 ? -1.114 -20.800 -0.449 1.00 95.62 392 ASN A N 1
ATOM 3145 C CA . ASN A 1 392 ? -1.562 -21.916 0.373 1.00 95.62 392 ASN A CA 1
ATOM 3146 C C . ASN A 1 392 ? -0.653 -22.152 1.576 1.00 95.62 392 ASN A C 1
ATOM 3148 O O . ASN A 1 392 ? -1.171 -22.302 2.678 1.00 95.62 392 ASN A O 1
ATOM 3152 N N . GLU A 1 393 ? 0.667 -22.100 1.405 1.00 95.56 393 GLU A N 1
ATOM 3153 C CA . GLU A 1 393 ? 1.625 -22.221 2.501 1.00 95.56 393 GLU A CA 1
ATOM 3154 C C . GLU A 1 393 ? 1.387 -21.138 3.559 1.00 95.56 393 GLU A C 1
ATOM 3156 O O . GLU A 1 393 ? 1.264 -21.452 4.745 1.00 95.56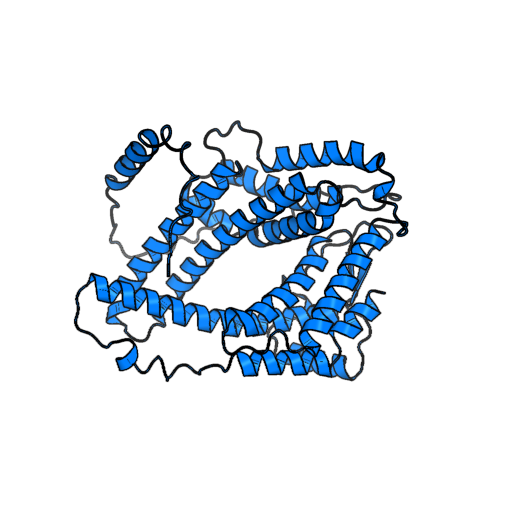 393 GLU A O 1
ATOM 3161 N N . TYR A 1 394 ? 1.259 -19.870 3.158 1.00 95.62 394 TYR A N 1
ATOM 3162 C CA . TYR A 1 394 ? 0.988 -18.791 4.108 1.00 95.62 394 TYR A CA 1
ATOM 3163 C C . TYR A 1 394 ? -0.389 -18.916 4.759 1.00 95.62 394 TYR A C 1
ATOM 3165 O O . TYR A 1 394 ? -0.494 -18.715 5.969 1.00 95.62 394 TYR A O 1
ATOM 3173 N N . MET A 1 395 ? -1.434 -19.291 4.015 1.00 97.00 395 MET A N 1
ATOM 3174 C CA . MET A 1 395 ? -2.753 -19.571 4.596 1.00 97.00 395 MET A CA 1
ATOM 3175 C C . MET A 1 395 ? -2.683 -20.705 5.628 1.00 97.00 395 MET A C 1
ATOM 3177 O O . MET A 1 395 ? -3.243 -20.582 6.717 1.00 97.00 395 MET A O 1
ATOM 3181 N N . ASP A 1 396 ? -1.940 -21.774 5.341 1.00 97.00 396 ASP A N 1
ATOM 3182 C CA . ASP A 1 396 ? -1.724 -22.894 6.258 1.00 97.00 396 ASP A CA 1
ATOM 3183 C C . ASP A 1 396 ? -0.936 -22.483 7.505 1.00 97.00 396 ASP A C 1
ATOM 3185 O O . ASP A 1 396 ? -1.277 -22.870 8.630 1.00 97.00 396 ASP A O 1
ATOM 3189 N N . GLN A 1 397 ? 0.091 -21.647 7.354 1.00 94.88 397 GLN A N 1
ATOM 3190 C CA . GLN A 1 397 ? 0.829 -21.090 8.485 1.00 94.88 397 GLN A CA 1
ATOM 3191 C C . GLN A 1 397 ? -0.066 -20.188 9.349 1.00 94.88 397 GLN A C 1
ATOM 3193 O O . GLN A 1 397 ? -0.115 -20.373 10.568 1.00 94.88 397 GLN A O 1
ATOM 3198 N N . LEU A 1 398 ? -0.824 -19.271 8.742 1.00 95.88 398 LEU A N 1
ATOM 3199 C CA . LEU A 1 398 ? -1.750 -18.363 9.429 1.00 95.88 398 LEU A CA 1
ATOM 3200 C C . LEU A 1 398 ? -2.845 -19.133 10.183 1.00 95.88 398 LEU A C 1
ATOM 3202 O O . LEU A 1 398 ? -3.052 -18.898 11.377 1.00 95.88 398 LEU A O 1
ATOM 3206 N N . ASN A 1 399 ? -3.489 -20.098 9.522 1.00 95.38 399 ASN A N 1
ATOM 3207 C CA . ASN A 1 399 ? -4.561 -20.904 10.103 1.00 95.38 399 ASN A CA 1
ATOM 3208 C C . ASN A 1 399 ? -4.032 -21.834 11.200 1.00 95.38 399 ASN A C 1
ATOM 3210 O O . ASN A 1 399 ? -4.575 -21.903 12.303 1.00 95.38 399 ASN A O 1
ATOM 3214 N N . SER A 1 400 ? -2.916 -22.524 10.947 1.00 93.50 400 SER A N 1
ATOM 3215 C CA . SER A 1 400 ? -2.366 -23.453 11.930 1.00 93.50 400 SER A CA 1
ATOM 3216 C C . SER A 1 400 ? -1.890 -22.717 13.185 1.00 93.50 400 SER A C 1
ATOM 3218 O O . SER A 1 400 ? -2.096 -23.210 14.296 1.00 93.50 400 SER A O 1
ATOM 3220 N N . THR A 1 401 ? -1.255 -21.552 13.053 1.00 93.94 401 THR A N 1
ATOM 3221 C CA . THR A 1 401 ? -0.777 -20.759 14.198 1.00 93.94 401 THR A CA 1
ATOM 3222 C C . THR A 1 401 ? -1.887 -19.993 14.902 1.00 93.94 401 THR A C 1
ATOM 3224 O O . THR A 1 401 ? -1.679 -19.601 16.051 1.00 93.94 401 THR A O 1
ATOM 3227 N N . LYS A 1 402 ? -3.050 -19.835 14.253 1.00 95.31 402 LYS A N 1
ATOM 3228 C CA . LYS A 1 402 ? -4.189 -19.042 14.725 1.00 95.31 402 LYS A CA 1
ATOM 3229 C C . LYS A 1 402 ? -3.812 -17.586 15.011 1.00 95.31 402 LYS A C 1
ATOM 3231 O O . LYS A 1 402 ? -4.380 -16.966 15.903 1.00 95.31 402 LYS A O 1
ATOM 3236 N N . VAL A 1 403 ? -2.832 -17.029 14.290 1.00 95.62 403 VAL A N 1
ATOM 3237 C CA . VAL A 1 403 ? -2.323 -15.676 14.585 1.00 95.62 403 VAL A CA 1
ATOM 3238 C C . VAL A 1 403 ? -3.380 -14.589 14.351 1.00 95.62 403 VAL A C 1
ATOM 3240 O O . VAL A 1 403 ? -3.418 -13.624 15.107 1.00 95.62 403 VAL A O 1
ATOM 3243 N N . ILE A 1 404 ? -4.259 -14.751 13.352 1.00 96.19 404 ILE A N 1
ATOM 3244 C CA . ILE A 1 404 ? -5.335 -13.791 13.051 1.00 96.19 404 ILE A CA 1
ATOM 3245 C C . ILE A 1 404 ? -6.418 -13.840 14.140 1.00 96.19 404 ILE A C 1
ATOM 3247 O O . ILE A 1 404 ? -6.798 -12.808 14.687 1.00 96.19 404 ILE A O 1
ATOM 3251 N N . GLU A 1 405 ? -6.853 -15.044 14.520 1.00 95.31 405 GLU A N 1
ATOM 3252 C CA . GLU A 1 405 ? -7.783 -15.267 15.635 1.00 95.31 405 GLU A CA 1
ATOM 3253 C C . GLU A 1 405 ? -7.228 -14.688 16.951 1.00 95.31 405 GLU A C 1
ATOM 3255 O O . GLU A 1 405 ? -7.902 -13.893 17.608 1.00 95.31 405 GLU A O 1
ATOM 3260 N N . ALA A 1 406 ? -5.971 -15.004 17.285 1.00 93.88 406 ALA A N 1
ATOM 3261 C CA . ALA A 1 406 ? -5.294 -14.524 18.491 1.00 93.88 406 ALA A CA 1
ATOM 3262 C C . ALA A 1 406 ? -5.092 -12.999 18.498 1.00 93.88 406 ALA A C 1
ATOM 3264 O O . ALA A 1 406 ? -5.194 -12.367 19.548 1.00 93.88 406 ALA A O 1
ATOM 3265 N N . LEU A 1 407 ? -4.864 -12.384 17.331 1.00 95.38 407 LEU A N 1
ATOM 3266 C CA . LEU A 1 407 ? -4.844 -10.928 17.180 1.00 95.38 407 LEU A CA 1
ATOM 3267 C C . LEU A 1 407 ? -6.202 -10.318 17.555 1.00 95.38 407 LEU A C 1
ATOM 3269 O O . LEU A 1 407 ? -6.250 -9.337 18.295 1.00 95.38 407 LEU A O 1
ATOM 3273 N N . GLY A 1 408 ? -7.303 -10.919 17.096 1.00 95.31 408 GLY A N 1
ATOM 3274 C CA . GLY A 1 408 ? -8.653 -10.498 17.470 1.00 95.31 408 GLY A CA 1
ATOM 3275 C C . GLY A 1 408 ? -8.929 -10.654 18.965 1.00 95.31 408 GLY A C 1
ATOM 3276 O O . GLY A 1 408 ? -9.488 -9.751 19.581 1.00 95.31 408 GLY A O 1
ATOM 3277 N N . GLU A 1 409 ? -8.517 -11.770 19.566 1.00 94.19 409 GLU A N 1
ATOM 3278 C CA . GLU A 1 409 ? -8.647 -12.007 21.010 1.00 94.19 409 GLU A CA 1
ATOM 3279 C C . GLU A 1 409 ? -7.850 -11.010 21.846 1.00 94.19 409 GLU A C 1
ATOM 3281 O O . GLU A 1 409 ? -8.377 -10.493 22.822 1.00 94.19 409 GLU A O 1
ATOM 3286 N N . ALA A 1 410 ? -6.620 -10.696 21.447 1.00 90.88 410 ALA A N 1
ATOM 3287 C CA . ALA A 1 410 ? -5.763 -9.763 22.169 1.00 90.88 410 ALA A CA 1
ATOM 3288 C C . ALA A 1 410 ? -6.215 -8.295 22.058 1.00 90.88 410 ALA A C 1
ATOM 3290 O O . ALA A 1 410 ? -5.830 -7.477 22.890 1.00 90.88 410 ALA A O 1
ATOM 3291 N N . ILE A 1 411 ? -7.007 -7.950 21.036 1.00 92.00 411 ILE A N 1
ATOM 3292 C CA . ILE A 1 411 ? -7.604 -6.614 20.896 1.00 92.00 411 ILE A CA 1
ATOM 3293 C C . ILE A 1 411 ? -8.877 -6.477 21.740 1.00 92.00 411 ILE A C 1
ATOM 3295 O O . ILE A 1 411 ? -9.178 -5.364 22.185 1.00 92.00 411 ILE A O 1
ATOM 3299 N N . ARG A 1 412 ? -9.642 -7.563 21.936 1.00 91.12 412 ARG A N 1
ATOM 3300 C CA . ARG A 1 412 ? -10.858 -7.589 22.773 1.00 91.12 412 ARG A CA 1
ATOM 3301 C C . ARG A 1 412 ? -10.534 -7.284 24.227 1.00 91.12 412 ARG A C 1
ATOM 3303 O O . ARG A 1 412 ? -11.302 -6.455 24.772 1.00 91.12 412 ARG A O 1
#